Protein 4XWM (pdb70)

Solvent-accessible surface area: 21833 Å² total; per-residue (Å²): 96,29,139,44,101,20,3,86,14,0,70,52,0,39,61,42,1,69,71,99,134,16,29,3,48,10,150,40,8,0,0,19,5,0,21,34,28,0,0,0,56,45,2,2,22,0,32,0,0,5,1,32,2,0,0,2,2,0,11,0,1,0,2,14,0,39,5,56,20,75,9,75,14,0,73,106,0,0,70,12,0,68,147,40,0,9,6,32,97,104,27,2,32,36,55,1,0,66,88,14,62,21,86,81,0,16,42,15,12,13,34,40,88,59,6,53,93,14,51,5,105,36,80,138,82,33,38,29,1,100,6,37,0,8,93,28,3,94,95,36,45,70,51,7,37,3,24,0,0,0,38,0,1,0,0,41,8,26,13,14,19,38,22,112,140,40,91,65,27,24,24,0,13,2,43,73,0,20,35,60,1,4,17,6,24,0,0,0,12,14,6,60,6,86,49,96,64,12,16,230,38,0,1,25,26,0,13,53,10,38,107,118,48,38,28,34,0,34,0,28,2,16,0,8,0,0,0,2,0,0,2,0,0,26,15,0,23,73,0,1,130,90,99,72,52,112,4,69,68,29,10,47,40,0,10,62,0,0,0,4,0,0,2,0,0,0,0,27,12,0,14,62,32,47,77,17,88,85,38,3,100,8,70,58,0,8,0,33,0,0,0,35,34,4,6,1,0,0,1,50,84,57,84,79,14,56,6,19,0,0,2,17,0,0,0,0,21,0,0,0,1,0,0,38,0,0,20,84,26,109,60,0,114,1,148,0,99,78,0,14,86,7,0,67,66,0,15,141,39,0,5,17,0,0,31,2,0,2,0,35,68,0,0,0,0,0,0,0,3,1,4,37,55,6,24,19,101,93,73,90,112,66,37,72,33,0,95,29,0,0,25,27,57,49,2,27,44,101,33,91,16,18,0,43,83,2,0,20,0,0,14,0,0,3,4,0,0,5,7,7,81,44,37,88,33,114,49,0,58,83,4,2,24,50,2,5,142,18,0,23,82,19,14,84,60,72,79,106,49,101,85,4,92,1,2,34,99,3,64,23,81,34,64,0,51,55,28,119,49,76,68,75,23,3,80,84,0,70,9,60,32,117,38,78,19,49,49,10,7,2,0,0,1,0,0,0,1,0,0,11,5,0,46,4,4,78,90,37,142,74,82,71,14,109,100,19,14,74,66,1,56,51,12,0,83,49,0,0,42,15,0,62,61,39,6,75,51,129,67,0,1,12,38,71,50,79,29,104,52,0,79,55,0,84,44,80,5,78,6,20,112,77,27,85,8,113,6,33,72,32,20,83,0,87,61,71,5,32,0,15,49,2,5,37,65,0,116,133,14,121,29,11,87,108,0,92,52,10,46,78,117,70,70,18,6,92,22,52,9,8,33,0,14,4,5,0,1,0,0,1,0,0,0,2,13,0,28,16,20,136

Radius of gyration: 23.27 Å; Cα contacts (8 Å, |Δi|>4): 1502; chains: 1; bounding box: 56×58×68 Å

InterPro domains:
  IPR000556 Glycoside hydrolase, 48F [PF02011] (41-664)
  IPR000556 Glycoside hydrolase, 48F [PR00844] (64-89)
  IPR000556 Glycoside hydrolase, 48F [PR00844] (90-107)
  IPR000556 Glycoside hydrolase, 48F [PR00844] (205-229)
  IPR000556 Glycoside hydrolase, 48F [PR00844] (250-277)
  IPR000556 Glycoside hydrolase, 48F [PR00844] (316-335)
  IPR000556 Glycoside hydrolase, 48F [PR00844] (384-407)
  IPR000556 Glycoside hydrolase, 48F [PR00844] (430-456)
  IPR000556 Glycoside hydrolase, 48F [PR00844] (486-506)
  IPR000556 Glycoside hydrolase, 48F [PR00844] (597-625)
  IPR002105 Dockerin type I repeat [PF00404] (672-726)
  IPR002105 Dockerin type I repeat [PS00448] (674-693)
  IPR002105 Dockerin type I repeat [PS00448] (706-725)
  IPR008928 Six-hairpin glycosidase superfamily [SSF48208] (35-665)
  IPR012341 Six-hairpin glycosidase-like superfamily [G3DSA:1.50.10.10] (41-664)
  IPR016134 Dockerin domain [PS51766] (668-727)
  IPR023309 Endoglucanase F, domain 2 [G3DSA:2.170.160.10] (122-343)
  IPR027390 Endoglucanase F, domain 3 [G3DSA:4.10.870.10] (582-646)
  IPR036439 Dockerin domain superfamily [G3DSA:1.10.1330.10] (671-727)
  IPR036439 Dockerin domain superfamily [SSF63446] (670-726)

CATH classification: 1.50.10.10 (+2 more: 2.170.160.10, 4.10.870.10)

Organism: Clostridium cellulovorans (NCBI:txid1493)

Foldseek 3Di:
DFDDVLLVQLVVLVCLCPPVVLQQADPLRHGWQFSAFCDCAFPRTRRKHWLLLLLLQLQSLLLVCLSPVDNPSNVSSVVSQQVAFFDDCLQAPQLQLVQADQQQQDFDWFAAPDLLCDPTEGDRPAAFAGEQQQVLLCVQPVTSGFGAGFTIKNDQCLLQPVHDPGGHIFAKDWDAHFAAQGSFFTDIAGQFQQVPFWFPQGCVRSHYDDPDHATKGKGKHALLSLLSNLVSVVSSVVSCVVSVHDPLVSLQSSLSNLSSQQLQQFAFRCAAFLRRSHHHHYCSRGNLFRFRIKMKMGHDVDHHIHITHHQWHWLLSGFLLSLCSQQPDPSRPHRRPCSNVSSVSSSVLSLLQQLQQQALQQFGFTGWGSAVSRPNDDDDPPFAAESNTGDDRAITYPNPRNPFACLSRLNNLLNLLLNCLVPVPVSSQVSLLSNLVSQLVQWAADVVQLAIKGFGTKDWDFHGHHDPPDHDSRHGIDIDRPDIGCLQLSLLSNLSSLLSNLLSLVPDPDPVSVVSSVSSLVSSVSSLVSQVVPADDSSAGKDKDWALVLLQQFPFHDDDAPGWTAGSVGQIDHHNDTSCSRSVCCCVRPCNVQSVVCNVVPGTGIDIIGRSSSSSSNSSSSSSSSVSPD

Secondary structure (DSSP, 8-state):
---SHHHHHHHHHHHHHH-GGG--B-TTSPBPSBS-S---SSSSSTTEEEHHHHHHHHHHHHHHHHHHS--HHHHHHHHHHHHHTS--TTTS-HHHHTT--TTS---B----SSGGG-SEEPBTTS-----SSHHHHHHHHSS----S--SEEETT-SS-TT-TT--S-EEEE---S-TT--TTS---EESEE-SSSBBTTBTGGGTEE-S----EEEEE--HHHHHHHHHHHHHHHHHHHHHT---HHHHHHHHHHHHHGGGGGB-TT-BPTT-TTSBP-SGGGB--S-BS--EEEEESSS--EEEE--SEEEGGG--HHHHHHHHH-STT--SSTTHHHHHHHHHHHHHHHHHHTB-SSSPBP-EEESSBTTTTBPPPTT--EETTEEEESS-S-BTTBTT-BTHHHHHHHHHHHHHHHHH--GGGHHHHHHHHHHHHHT-EEETTTTEEEEEEEEEEEE-PPPPSSS----TTEEEEEEEEE--HHHHHHHHHHHHHHHHHHTT---HHHHHHHHHHHHHHHHHHHHHHHH-B-SSSB--EEEEGGGGGGG-B----TT--EE-TT--EESTT-BTTTT-GGGGGSTTHHHHHHHHHTT-PEEEE--BHHHHHHHHHHHHHHHHH--

B-factor: mean 14.51, std 9.59, range [4.38, 67.72]

Sequence (630 aa):
VPNNEYVQHFKDMYAKIHNANNGYFSDEGIPYHAVETLMVEAPDYGHETTSEAFSYYMWLEAMNAKLTGDFSGFKKKAWDVVTEEKYIIIPGETDQPSASMSSNNYDPNKPATYAAEHPDPSMYPSQLQFGAAVGKDPLYNELKSSTYGTSSQVYGMHWLLDVDNWYGFGGATSTTSSPVYINTFQQRGVQESCWETVPQPCKKDEMKYGGRNGFLDLFTTGDSQYATQFKYTTNAPDADARAVQATYYAQLAAKEEWGVDISSSSYVAKSTTKMGDFLRYSFFDKYFRKVGNSTQAGTGYDSAQYLLNWYYAWGGGIISSNWSWRIGSSHNHFGYQNPMAAWILSNTSDFKPKSPNAATDWNNSLKKRQIEFYQWLQSAEGGIAGGASNSNGGSYQQAWPAGTRTFYGMGYTPHPVYEDPGSNEEWFGMQAWSMQRVAEYYYYSSKDPAAKSLLDKKWAKWACANVQFDDAAKKFKIPAKKLVVWTGQQPDTWTGSYTGNSSNNLHVKVEAYGEDLGVAGSLSNALSYYAKALESSTTDAADKKVAYNTAKEETSRKKILDYLWASYQDDKGIAVTTETRNDFKRFNQSSVYIPSSGWTGKMPNGDVIQSSGATFLSIRSKYKQDPSWPNVEAALANGTGVDMTYHRFWGQSDIAIAFGTYGTTLFT

Structure (mmCIF, N/CA/C/O backbone):
data_4XWM
#
_entry.id   4XWM
#
_cell.length_a   109.140
_cell.length_b   109.140
_cell.length_c   182.145
_cell.angle_alpha   90.000
_cell.angle_beta   90.000
_cell.angle_gamma   90.000
#
_symmetry.space_group_name_H-M   'P 41 21 2'
#
loop_
_entity.id
_entity.type
_entity.pdbx_description
1 polymer 'Exoglucanase S'
2 branched beta-D-glucopyranose-(1-4)-alpha-D-glucopyranose
3 branched beta-D-glucopyranose-(1-4)-beta-D-glucopyranose
4 non-polymer 1,2-ETHANEDIOL
5 non-polymer 'CALCIUM ION'
6 water water
#
loop_
_atom_site.group_PDB
_atom_site.id
_atom_site.type_symbol
_atom_site.label_atom_id
_atom_site.label_alt_id
_atom_site.label_comp_id
_atom_site.label_asym_id
_atom_site.label_entity_id
_atom_site.label_seq_id
_atom_site.pdbx_PDB_ins_code
_atom_site.Cartn_x
_atom_site.Cartn_y
_atom_site.Cartn_z
_atom_site.occupancy
_atom_site.B_iso_or_equiv
_atom_site.auth_seq_id
_atom_site.auth_comp_id
_atom_site.auth_asym_id
_atom_site.auth_atom_id
_atom_site.pdbx_PDB_model_num
ATOM 1 N N . VAL A 1 43 ? 10.671 8.569 -50.205 1.00 65.94 -1 VAL A N 1
ATOM 2 C CA . VAL A 1 43 ? 10.565 9.769 -49.385 1.00 65.48 -1 VAL A CA 1
ATOM 3 C C . VAL A 1 43 ? 10.683 11.004 -50.280 1.00 64.40 -1 VAL A C 1
ATOM 4 O O . VAL A 1 43 ? 11.472 11.000 -51.226 1.00 63.81 -1 VAL A O 1
ATOM 8 N N . PRO A 1 44 ? 9.893 12.057 -49.992 1.00 62.02 0 PRO A N 1
ATOM 9 C CA . PRO A 1 44 ? 9.984 13.287 -50.791 1.00 57.47 0 PRO A CA 1
ATOM 10 C C . PRO A 1 44 ? 11.379 13.892 -50.765 1.00 53.84 0 PRO A C 1
ATOM 11 O O . PRO A 1 44 ? 12.030 13.893 -49.719 1.00 53.96 0 PRO A O 1
ATOM 15 N N . ASN A 1 45 ? 11.836 14.371 -51.912 1.00 51.83 1 ASN A N 1
ATOM 16 C CA . ASN A 1 45 ? 13.112 15.074 -52.027 1.00 52.80 1 ASN A CA 1
ATOM 17 C C . ASN A 1 45 ? 12.853 16.364 -52.792 1.00 44.65 1 ASN A C 1
ATOM 18 O O . ASN A 1 45 ? 12.934 16.399 -54.025 1.00 55.09 1 ASN A O 1
ATOM 23 N N . ASN A 1 46 ? 12.497 17.424 -52.082 1.00 29.20 2 ASN A N 1
ATOM 24 C CA . ASN A 1 46 ? 12.252 18.702 -52.717 1.00 17.85 2 ASN A CA 1
ATOM 25 C C . ASN A 1 46 ? 12.846 19.792 -51.843 1.00 17.96 2 ASN A C 1
ATOM 26 O O . ASN A 1 46 ? 13.413 19.492 -50.796 1.00 17.50 2 ASN A O 1
ATOM 31 N N . GLU A 1 47 ? 12.764 21.046 -52.277 1.00 17.44 3 GLU A N 1
ATOM 32 C CA . GLU A 1 47 ? 13.465 22.092 -51.539 1.00 15.56 3 GLU A CA 1
ATOM 33 C C . GLU A 1 47 ? 12.910 22.287 -50.132 1.00 12.24 3 GLU A C 1
ATOM 34 O O . GLU A 1 47 ? 13.653 22.683 -49.231 1.00 12.74 3 GLU A O 1
ATOM 40 N N . TYR A 1 48 ? 11.634 21.980 -49.916 1.00 11.73 4 TYR A N 1
ATOM 41 C CA . TYR A 1 48 ? 11.047 22.202 -48.599 1.00 11.36 4 TYR A CA 1
ATOM 42 C C . TYR A 1 48 ? 11.562 21.150 -47.622 1.00 11.68 4 TYR A C 1
ATOM 43 O O . TYR A 1 48 ? 11.858 21.455 -46.466 1.00 11.16 4 TYR A O 1
ATOM 52 N N . VAL A 1 49 ? 11.704 19.916 -48.095 1.00 11.60 5 VAL A N 1
ATOM 53 C CA . VAL A 1 49 ? 12.360 18.886 -47.295 1.00 10.89 5 VAL A CA 1
ATOM 54 C C . VAL A 1 49 ? 13.795 19.303 -46.969 1.00 13.74 5 VAL A C 1
ATOM 55 O O . VAL A 1 49 ? 14.259 19.143 -45.838 1.00 13.93 5 VAL A O 1
ATOM 59 N N . GLN A 1 50 ? 14.503 19.848 -47.954 1.00 12.47 6 GLN A N 1
ATOM 60 C CA . GLN A 1 50 ? 15.872 20.302 -47.707 1.00 11.26 6 GLN A CA 1
ATOM 61 C C . GLN A 1 50 ? 15.910 21.456 -46.702 1.00 13.79 6 GLN A C 1
ATOM 62 O O . GLN A 1 50 ? 16.810 21.517 -45.864 1.00 12.86 6 GLN A O 1
ATOM 68 N N . HIS A 1 51 ? 14.940 22.368 -46.779 1.00 12.77 7 HIS A N 1
ATOM 69 C CA . HIS A 1 51 ? 14.877 23.464 -45.805 1.00 11.21 7 HIS A CA 1
ATOM 70 C C . HIS A 1 51 ? 14.701 22.911 -44.401 1.00 11.54 7 HIS A C 1
ATOM 71 O O . HIS A 1 51 ? 15.310 23.413 -43.456 1.00 10.71 7 HIS A O 1
ATOM 78 N N . PHE A 1 52 ? 13.850 21.896 -44.248 1.00 8.79 8 PHE A N 1
ATOM 79 C CA . PHE A 1 52 ? 13.727 21.261 -42.944 1.00 8.85 8 PHE A CA 1
ATOM 80 C C . PHE A 1 52 ? 15.090 20.759 -42.458 1.00 9.97 8 PHE A C 1
ATOM 81 O O . PHE A 1 52 ? 15.487 21.001 -41.317 1.00 10.23 8 PHE A O 1
ATOM 89 N N . LYS A 1 53 ? 15.790 20.031 -43.317 1.00 10.27 9 LYS A N 1
ATOM 90 C CA . LYS A 1 53 ? 17.033 19.396 -42.889 1.00 10.52 9 LYS A CA 1
ATOM 91 C C . LYS A 1 53 ? 18.072 20.451 -42.506 1.00 10.16 9 LYS A C 1
ATOM 92 O O . LYS A 1 53 ? 18.830 20.276 -41.550 1.00 11.11 9 LYS A O 1
ATOM 98 N N . ASP A 1 54 ? 18.089 21.553 -43.248 1.00 11.41 10 ASP A N 1
ATOM 99 C CA . ASP A 1 54 ? 19.031 22.633 -42.960 1.00 10.82 10 ASP A CA 1
ATOM 100 C C . ASP A 1 54 ? 18.702 23.290 -41.618 1.00 10.30 10 ASP A C 1
ATOM 101 O O . ASP A 1 54 ? 19.611 23.563 -40.831 1.00 13.20 10 ASP A O 1
ATOM 106 N N . MET A 1 55 ? 17.415 23.531 -41.351 1.00 10.06 11 MET A N 1
ATOM 107 C CA . MET A 1 55 ? 16.996 24.055 -40.046 1.00 8.25 11 MET A CA 1
ATOM 108 C C . MET A 1 55 ? 17.322 23.077 -38.925 1.00 9.71 11 MET A C 1
ATOM 109 O O . MET A 1 55 ? 17.779 23.481 -37.858 1.00 9.82 11 MET A O 1
ATOM 114 N N . TYR A 1 56 ? 17.030 21.798 -39.155 1.00 9.12 12 TYR A N 1
ATOM 115 C CA . TYR A 1 56 ? 17.305 20.751 -38.172 1.00 8.53 12 TYR A CA 1
ATOM 116 C C . TYR A 1 56 ? 18.788 20.762 -37.800 1.00 9.32 12 TYR A C 1
ATOM 117 O O . TYR A 1 56 ? 19.156 20.708 -36.613 1.00 10.08 12 TYR A O 1
ATOM 126 N N . ALA A 1 57 ? 19.641 20.848 -38.815 1.00 10.59 13 ALA A N 1
ATOM 127 C CA . ALA A 1 57 ? 21.080 20.907 -38.571 1.00 11.98 13 ALA A CA 1
ATOM 128 C C . ALA A 1 57 ? 21.455 22.137 -37.746 1.00 13.59 13 ALA A C 1
ATOM 129 O O . ALA A 1 57 ? 22.317 22.049 -36.866 1.00 13.29 13 ALA A O 1
ATOM 131 N N . LYS A 1 58 ? 20.833 23.285 -38.023 1.00 10.26 14 LYS A N 1
ATOM 132 C CA . LYS A 1 58 ? 21.124 24.481 -37.229 1.00 10.17 14 LYS A CA 1
ATOM 133 C C . LYS A 1 58 ? 20.723 24.286 -35.778 1.00 11.33 14 LYS A C 1
ATOM 134 O O . LYS A 1 58 ? 21.467 24.637 -34.851 1.00 11.61 14 LYS A O 1
ATOM 140 N N . ILE A 1 59 ? 19.544 23.715 -35.574 1.00 8.67 15 ILE A N 1
ATOM 141 C CA . ILE A 1 59 ? 19.031 23.561 -34.219 1.00 7.54 15 ILE A CA 1
ATOM 142 C C . ILE A 1 59 ? 19.929 22.623 -33.412 1.00 10.48 15 ILE A C 1
ATOM 143 O O . ILE A 1 59 ? 20.137 22.824 -32.213 1.00 10.30 15 ILE A O 1
ATOM 148 N N . HIS A 1 60 ? 20.501 21.623 -34.079 1.00 10.24 16 HIS A N 1
ATOM 149 C CA . HIS A 1 60 ? 21.324 20.649 -33.366 1.00 9.83 16 HIS A CA 1
ATOM 150 C C . HIS A 1 60 ? 22.810 20.988 -33.357 1.00 12.26 16 HIS A C 1
ATOM 151 O O . HIS A 1 60 ? 23.593 20.309 -32.692 1.00 16.13 16 HIS A O 1
ATOM 158 N N . ASN A 1 61 ? 23.212 22.036 -34.068 1.00 10.00 17 ASN A N 1
ATOM 159 C CA . ASN A 1 61 ? 24.628 22.397 -34.061 1.00 11.35 17 ASN A CA 1
ATOM 160 C C . ASN A 1 61 ? 25.013 22.980 -32.711 1.00 10.73 17 ASN A C 1
ATOM 161 O O . ASN A 1 61 ? 24.407 23.940 -32.249 1.00 11.17 17 ASN A O 1
ATOM 166 N N . ALA A 1 62 ? 26.027 22.396 -32.080 1.00 15.64 18 ALA A N 1
ATOM 167 C CA . ALA A 1 62 ? 26.444 22.813 -30.741 1.00 15.67 18 ALA A CA 1
ATOM 168 C C . ALA A 1 62 ? 26.761 24.309 -30.644 1.00 14.45 18 ALA A C 1
ATOM 169 O O . ALA A 1 62 ? 26.522 24.936 -29.610 1.00 18.20 18 ALA A O 1
ATOM 171 N N . ASN A 1 63 ? 27.272 24.894 -31.724 1.00 15.17 19 ASN A N 1
ATOM 172 C CA . ASN A 1 63 ? 27.613 26.321 -31.719 1.00 15.68 19 ASN A CA 1
ATOM 173 C C . ASN A 1 63 ? 26.414 27.212 -31.460 1.00 15.81 19 ASN A C 1
ATOM 174 O O . ASN A 1 63 ? 26.557 28.331 -30.978 1.00 16.38 19 ASN A O 1
ATOM 179 N N . ASN A 1 64 ? 25.232 26.742 -31.835 1.00 11.67 20 ASN A N 1
ATOM 180 C CA . ASN A 1 64 ? 24.081 27.624 -31.811 1.00 11.44 20 ASN A CA 1
ATOM 181 C C . ASN A 1 64 ? 23.391 27.697 -30.458 1.00 14.60 20 ASN A C 1
ATOM 182 O O . ASN A 1 64 ? 22.584 28.590 -30.242 1.00 15.22 20 ASN A O 1
ATOM 187 N N . GLY A 1 65 ? 23.683 26.754 -29.564 1.00 9.78 21 GLY A N 1
ATOM 188 C CA . GLY A 1 65 ? 23.295 26.890 -28.167 1.00 13.07 21 GLY A CA 1
ATOM 189 C C . GLY A 1 65 ? 21.835 26.652 -27.822 1.00 12.23 21 GLY A C 1
ATOM 190 O O . GLY A 1 65 ? 21.321 27.212 -26.849 1.00 10.72 21 GLY A O 1
ATOM 191 N N . TYR A 1 66 ? 21.160 25.809 -28.596 1.00 6.90 22 TYR A N 1
ATOM 192 C CA . TYR A 1 66 ? 19.764 25.513 -28.298 1.00 6.39 22 TYR A CA 1
ATOM 193 C C . TYR A 1 66 ? 19.579 24.575 -27.106 1.00 6.23 22 TYR A C 1
ATOM 194 O O . TYR A 1 66 ? 18.500 24.567 -26.515 1.00 7.13 22 TYR A O 1
ATOM 203 N N . PHE A 1 67 ? 20.602 23.779 -26.772 1.00 9.07 23 PHE A N 1
ATOM 204 C CA . PHE A 1 67 ? 20.435 22.711 -25.769 1.00 8.85 23 PHE A CA 1
ATOM 205 C C . PHE A 1 67 ? 21.416 22.846 -24.615 1.00 7.83 23 PHE A C 1
ATOM 206 O O . PHE A 1 67 ? 22.564 23.269 -24.798 1.00 8.42 23 PHE A O 1
ATOM 214 N N . SER A 1 68 ? 20.972 22.422 -23.438 1.00 6.86 24 SER A N 1
ATOM 215 C CA . SER A 1 68 ? 21.820 22.398 -22.257 1.00 7.22 24 SER A CA 1
ATOM 216 C C . SER A 1 68 ? 22.719 21.166 -22.240 1.00 9.51 24 SER A C 1
ATOM 217 O O . SER A 1 68 ? 22.635 20.304 -23.114 1.00 8.75 24 SER A O 1
ATOM 220 N N . ASP A 1 69 ? 23.570 21.080 -21.225 1.00 8.22 25 ASP A N 1
ATOM 221 C CA . ASP A 1 69 ? 24.451 19.924 -21.057 1.00 8.87 25 ASP A CA 1
ATOM 222 C C . ASP A 1 69 ? 23.656 18.624 -20.961 1.00 9.45 25 ASP A C 1
ATOM 223 O O . ASP A 1 69 ? 24.126 17.556 -21.381 1.00 11.18 25 ASP A O 1
ATOM 228 N N . GLU A 1 70 ? 22.452 18.726 -20.393 1.00 8.66 26 GLU A N 1
ATOM 229 C CA . GLU A 1 70 ? 21.574 17.575 -20.218 1.00 9.60 26 GLU A CA 1
ATOM 230 C C . GLU A 1 70 ? 20.873 17.172 -21.512 1.00 10.92 26 GLU A C 1
ATOM 231 O O . GLU A 1 70 ? 20.191 16.145 -21.557 1.00 11.34 26 GLU A O 1
ATOM 237 N N . GLY A 1 71 ? 21.006 17.994 -22.547 1.00 8.40 27 GLY A N 1
ATOM 238 C CA . GLY A 1 71 ? 20.294 17.734 -23.785 1.00 8.21 27 GLY A CA 1
ATOM 239 C C . GLY A 1 71 ? 18.887 18.296 -23.751 1.00 7.43 27 GLY A C 1
ATOM 240 O O . GLY A 1 71 ? 18.013 17.900 -24.534 1.00 7.57 27 GLY A O 1
ATOM 241 N N . ILE A 1 72 ? 18.668 19.233 -22.838 1.00 7.06 28 ILE A N 1
ATOM 242 C CA . ILE A 1 72 ? 17.362 19.877 -22.679 1.00 6.66 28 ILE A CA 1
ATOM 243 C C . ILE A 1 72 ? 17.266 21.119 -23.542 1.00 6.73 28 ILE A C 1
ATOM 244 O O . ILE A 1 72 ? 18.148 21.979 -23.490 1.00 7.78 28 ILE A O 1
ATOM 249 N N . PRO A 1 73 ? 16.190 21.247 -24.330 1.00 6.49 29 PRO A N 1
ATOM 250 C CA . PRO A 1 73 ? 16.126 22.476 -25.130 1.00 6.98 29 PRO A CA 1
ATOM 251 C C . PRO A 1 73 ? 15.752 23.666 -24.250 1.00 6.88 29 PRO A C 1
ATOM 252 O O . PRO A 1 73 ? 14.829 23.554 -23.439 1.00 8.53 29 PRO A O 1
ATOM 256 N N . TYR A 1 74 ? 16.441 24.791 -24.409 1.00 7.00 30 TYR A N 1
ATOM 257 C CA . TYR A 1 74 ? 16.101 26.000 -23.662 1.00 7.26 30 TYR A CA 1
ATOM 258 C C . TYR A 1 74 ? 14.870 26.638 -24.280 1.00 8.37 30 TYR A C 1
ATOM 259 O O . TYR A 1 74 ? 14.573 26.388 -25.444 1.00 8.26 30 TYR A O 1
ATOM 268 N N . HIS A 1 75 ? 14.187 27.510 -23.542 1.00 6.57 31 HIS A N 1
ATOM 269 C CA . HIS A 1 75 ? 13.100 28.276 -24.154 1.00 7.01 31 HIS A CA 1
ATOM 270 C C . HIS A 1 75 ? 13.599 29.052 -25.385 1.00 8.69 31 HIS A C 1
ATOM 271 O O . HIS A 1 75 ? 12.938 29.080 -26.430 1.00 8.49 31 HIS A O 1
ATOM 278 N N . ALA A 1 76 ? 14.764 29.682 -25.253 1.00 8.35 32 ALA A N 1
ATOM 279 C CA . ALA A 1 76 ? 15.387 30.403 -26.364 1.00 7.23 32 ALA A CA 1
ATOM 280 C C . ALA A 1 76 ? 16.900 30.335 -26.238 1.00 8.72 32 ALA A C 1
ATOM 281 O O . ALA A 1 76 ? 17.429 30.119 -25.148 1.00 8.00 32 ALA A O 1
ATOM 283 N N . VAL A 1 77 ? 17.604 30.541 -27.344 1.00 7.30 33 VAL A N 1
ATOM 284 C CA . VAL A 1 77 ? 19.067 30.609 -27.279 1.00 6.92 33 VAL A CA 1
ATOM 285 C C . VAL A 1 77 ? 19.511 31.763 -26.393 1.00 10.07 33 VAL A C 1
ATOM 286 O O . VAL A 1 77 ? 20.456 31.635 -25.593 1.00 9.06 33 VAL A O 1
ATOM 290 N N . GLU A 1 78 ? 18.807 32.884 -26.533 1.00 8.36 34 GLU A N 1
ATOM 291 C CA . GLU A 1 78 ? 19.109 34.113 -25.802 1.00 9.10 34 GLU A CA 1
ATOM 292 C C . GLU A 1 78 ? 18.583 34.061 -24.380 1.00 9.67 34 GLU A C 1
ATOM 293 O O . GLU A 1 78 ? 17.475 33.584 -24.136 1.00 10.76 34 GLU A O 1
ATOM 299 N N . THR A 1 79 ? 19.372 34.568 -23.437 1.00 8.98 35 THR A N 1
ATOM 300 C CA . THR A 1 79 ? 18.977 34.492 -22.038 1.00 8.56 35 THR A CA 1
ATOM 301 C C . THR A 1 79 ? 18.073 35.643 -21.596 1.00 10.03 35 THR A C 1
ATOM 302 O O . THR A 1 79 ? 17.181 35.444 -20.764 1.00 11.21 35 THR A O 1
ATOM 306 N N . LEU A 1 80 ? 18.296 36.846 -22.122 1.00 8.90 36 LEU A N 1
ATOM 307 C CA . LEU A 1 80 ? 17.502 37.981 -21.645 1.00 10.70 36 LEU A CA 1
ATOM 308 C C . LEU A 1 80 ? 16.181 37.962 -22.389 1.00 12.96 36 LEU A C 1
ATOM 309 O O . LEU A 1 80 ? 16.077 38.441 -23.509 1.00 13.87 36 LEU A O 1
ATOM 314 N N . MET A 1 81 ? 15.164 37.437 -21.719 1.00 11.51 37 MET A N 1
ATOM 315 C CA . MET A 1 81 ? 13.927 37.062 -22.366 1.00 13.28 37 MET A CA 1
ATOM 316 C C . MET A 1 81 ? 12.848 36.896 -21.305 1.00 11.38 37 MET A C 1
ATOM 317 O O . MET A 1 81 ? 13.015 36.099 -20.382 1.00 11.32 37 MET A O 1
ATOM 322 N N . VAL A 1 82 ? 11.758 37.654 -21.428 1.00 11.41 38 VAL A N 1
ATOM 323 C CA . VAL A 1 82 ? 10.642 37.567 -20.487 1.00 11.20 38 VAL A CA 1
ATOM 324 C C . VAL A 1 82 ? 9.330 37.551 -21.261 1.00 13.73 38 VAL A C 1
ATOM 325 O O . VAL A 1 82 ? 9.061 38.495 -21.999 1.00 14.62 38 VAL A O 1
ATOM 329 N N . GLU A 1 83 ? 8.500 36.518 -21.105 1.00 10.62 39 GLU A N 1
ATOM 330 C CA . GLU A 1 83 ? 7.202 36.548 -21.809 1.00 12.32 39 GLU A CA 1
ATOM 331 C C . GLU A 1 83 ? 6.137 35.571 -21.299 1.00 20.07 39 GLU A C 1
ATOM 332 O O . GLU A 1 83 ? 4.940 35.880 -21.329 1.00 24.89 39 GLU A O 1
ATOM 338 N N . ALA A 1 84 ? 6.568 34.383 -20.896 1.00 14.59 40 ALA A N 1
ATOM 339 C CA . ALA A 1 84 ? 5.747 33.445 -20.145 1.00 11.60 40 ALA A CA 1
ATOM 340 C C . ALA A 1 84 ? 6.738 32.783 -19.171 1.00 9.23 40 ALA A C 1
ATOM 341 O O . ALA A 1 84 ? 6.578 32.930 -17.960 1.00 14.15 40 ALA A O 1
ATOM 343 N N . PRO A 1 85 ? 7.786 32.097 -19.687 1.00 8.62 41 PRO A N 1
ATOM 344 C CA . PRO A 1 85 ? 8.967 31.929 -18.835 1.00 7.84 41 PRO A CA 1
ATOM 345 C C . PRO A 1 85 ? 9.577 33.306 -18.628 1.00 12.60 41 PRO A C 1
ATOM 346 O O . PRO A 1 85 ? 9.364 34.174 -19.473 1.00 15.87 41 PRO A O 1
ATOM 350 N N . ASP A 1 86 ? 10.312 33.525 -17.551 1.00 8.68 42 ASP A N 1
ATOM 351 C CA . ASP A 1 86 ? 10.841 34.870 -17.323 1.00 8.82 42 ASP A CA 1
ATOM 352 C C . ASP A 1 86 ? 12.367 34.931 -17.428 1.00 9.75 42 ASP A C 1
ATOM 353 O O . ASP A 1 86 ? 12.977 35.925 -17.034 1.00 10.73 42 ASP A O 1
ATOM 358 N N . TYR A 1 87 ? 12.959 33.855 -17.954 1.00 7.99 43 TYR A N 1
ATOM 359 C CA . TYR A 1 87 ? 14.387 33.799 -18.264 1.00 7.80 43 TYR A CA 1
ATOM 360 C C . TYR A 1 87 ? 14.567 32.852 -19.451 1.00 7.63 43 TYR A C 1
ATOM 361 O O . TYR A 1 87 ? 13.915 31.814 -19.517 1.00 8.15 43 TYR A O 1
ATOM 370 N N . GLY A 1 88 ? 15.441 33.209 -20.386 1.00 7.88 44 GLY A N 1
ATOM 371 C CA . GLY A 1 88 ? 15.539 32.480 -21.644 1.00 7.91 44 GLY A CA 1
ATOM 372 C C . GLY A 1 88 ? 16.038 31.059 -21.507 1.00 8.35 44 GLY A C 1
ATOM 373 O O . GLY A 1 88 ? 15.731 30.210 -22.347 1.00 7.22 44 GLY A O 1
ATOM 374 N N . HIS A 1 89 ? 16.836 30.796 -20.472 1.00 6.90 45 HIS A N 1
ATOM 375 C CA . HIS A 1 89 ? 17.316 29.440 -20.237 1.00 6.60 45 HIS A CA 1
ATOM 376 C C . HIS A 1 89 ? 16.565 28.695 -19.147 1.00 8.14 45 HIS A C 1
ATOM 377 O O . HIS A 1 89 ? 17.023 27.656 -18.656 1.00 8.19 45 HIS A O 1
ATOM 384 N N . GLU A 1 90 ? 15.387 29.196 -18.792 1.00 7.66 46 GLU A N 1
ATOM 385 C CA . GLU A 1 90 ? 14.368 28.273 -18.312 1.00 7.17 46 GLU A CA 1
ATOM 386 C C . GLU A 1 90 ? 13.952 27.458 -19.522 1.00 7.33 46 GLU A C 1
ATOM 387 O O . GLU A 1 90 ? 14.344 27.771 -20.645 1.00 7.91 46 GLU A O 1
ATOM 393 N N . THR A 1 91 ? 13.172 26.415 -19.307 1.00 6.37 47 THR A N 1
ATOM 394 C CA . THR A 1 91 ? 12.452 25.845 -20.433 1.00 6.08 47 THR A CA 1
ATOM 395 C C . THR A 1 91 ? 11.080 25.403 -19.965 1.00 6.49 47 THR A C 1
ATOM 396 O O . THR A 1 91 ? 10.728 25.542 -18.786 1.00 7.18 47 THR A O 1
ATOM 400 N N . THR A 1 92 ? 10.303 24.889 -20.906 1.00 7.11 48 THR A N 1
ATOM 401 C CA . THR A 1 92 ? 8.903 24.597 -20.654 1.00 6.16 48 THR A CA 1
ATOM 402 C C . THR A 1 92 ? 8.568 23.206 -21.126 1.00 5.88 48 THR A C 1
ATOM 403 O O . THR A 1 92 ? 9.270 22.650 -21.966 1.00 7.08 48 THR A O 1
ATOM 407 N N . SER A 1 93 ? 7.472 22.650 -20.615 1.00 5.97 49 SER A N 1
ATOM 408 C CA . SER A 1 93 ? 6.984 21.383 -21.162 1.00 5.89 49 SER A CA 1
ATOM 409 C C . SER A 1 93 ? 6.600 21.582 -22.633 1.00 6.22 49 SER A C 1
ATOM 410 O O . SER A 1 93 ? 6.689 20.658 -23.445 1.00 7.22 49 SER A O 1
ATOM 413 N N . GLU A 1 94 ? 6.203 22.805 -22.966 1.00 6.36 50 GLU A N 1
ATOM 414 C CA . GLU A 1 94 ? 5.973 23.197 -24.354 1.00 7.17 50 GLU A CA 1
ATOM 415 C C . GLU A 1 94 ? 7.202 22.930 -25.224 1.00 5.44 50 GLU A C 1
ATOM 416 O O . GLU A 1 94 ? 7.092 22.311 -26.299 1.00 6.34 50 GLU A O 1
ATOM 422 N N . ALA A 1 95 ? 8.369 23.379 -24.765 1.00 6.16 51 ALA A N 1
ATOM 423 C CA . ALA A 1 95 ? 9.588 23.140 -25.527 1.00 6.31 51 ALA A CA 1
ATOM 424 C C . ALA A 1 95 ? 9.896 21.649 -25.677 1.00 6.44 51 ALA A C 1
ATOM 425 O O . ALA A 1 95 ? 10.307 21.206 -26.756 1.00 6.29 51 ALA A O 1
ATOM 427 N N . PHE A 1 96 ? 9.701 20.868 -24.619 1.00 5.93 52 PHE A N 1
ATOM 428 C CA . PHE A 1 96 ? 9.906 19.425 -24.751 1.00 5.77 52 PHE A CA 1
ATOM 429 C C . PHE A 1 96 ? 8.970 18.819 -25.801 1.00 7.40 52 PHE A C 1
ATOM 430 O O . PHE A 1 96 ? 9.389 17.969 -26.588 1.00 6.16 52 PHE A O 1
ATOM 438 N N . SER A 1 97 ? 7.709 19.247 -25.819 1.00 5.14 53 SER A N 1
ATOM 439 C CA . SER A 1 97 ? 6.762 18.697 -26.790 1.00 6.30 53 SER A CA 1
ATOM 440 C C . SER A 1 97 ? 7.150 19.106 -28.220 1.00 8.19 53 SER A C 1
ATOM 441 O O . SER A 1 97 ? 6.984 18.328 -29.159 1.00 6.45 53 SER A O 1
ATOM 444 N N . TYR A 1 98 ? 7.684 20.316 -28.391 1.00 5.85 54 TYR A N 1
ATOM 445 C CA . TYR A 1 98 ? 8.143 20.737 -29.715 1.00 6.72 54 TYR A CA 1
ATOM 446 C C . TYR A 1 98 ? 9.392 19.960 -30.119 1.00 7.05 54 TYR A C 1
ATOM 447 O O . TYR A 1 98 ? 9.605 19.684 -31.300 1.00 6.19 54 TYR A O 1
ATOM 456 N N . TYR A 1 99 ? 10.226 19.628 -29.137 1.00 6.35 55 TYR A N 1
ATOM 457 C CA . TYR A 1 99 ? 11.418 18.820 -29.406 1.00 5.45 55 TYR A CA 1
ATOM 458 C C . TYR A 1 99 ? 10.984 17.452 -29.956 1.00 6.78 55 TYR A C 1
ATOM 459 O O . TYR A 1 99 ? 11.489 16.995 -30.988 1.00 6.90 55 TYR A O 1
ATOM 468 N N . MET A 1 100 ? 10.020 16.822 -29.294 1.00 5.48 56 MET A N 1
ATOM 469 C CA . MET A 1 100 ? 9.446 15.574 -29.803 1.00 5.99 56 MET A CA 1
ATOM 470 C C . MET A 1 100 ? 8.948 15.718 -31.237 1.00 7.76 56 MET A C 1
ATOM 471 O O . MET A 1 100 ? 9.151 14.840 -32.077 1.00 8.38 56 MET A O 1
ATOM 476 N N . TRP A 1 101 ? 8.259 16.826 -31.501 1.00 5.75 57 TRP A N 1
ATOM 477 C CA . TRP A 1 101 ? 7.645 17.046 -32.805 1.00 6.69 57 TRP A CA 1
ATOM 478 C C . TRP A 1 101 ? 8.712 17.237 -33.883 1.00 7.03 57 TRP A C 1
ATOM 479 O O . TRP A 1 101 ? 8.617 16.669 -34.980 1.00 7.21 57 TRP A O 1
ATOM 490 N N . LEU A 1 102 ? 9.732 18.026 -33.555 1.00 5.81 58 LEU A N 1
ATOM 491 C CA . LEU A 1 102 ? 10.848 18.264 -34.464 1.00 6.69 58 LEU A CA 1
ATOM 492 C C . LEU A 1 102 ? 11.508 16.941 -34.827 1.00 7.02 58 LEU A C 1
ATOM 493 O O . LEU A 1 102 ? 11.814 16.668 -35.998 1.00 7.78 58 LEU A O 1
ATOM 498 N N . GLU A 1 103 ? 11.763 16.128 -33.805 1.00 6.85 59 GLU A N 1
ATOM 499 C CA . GLU A 1 103 ? 12.419 14.842 -34.031 1.00 7.86 59 GLU A CA 1
ATOM 500 C C . GLU A 1 103 ? 11.535 13.839 -34.766 1.00 8.08 59 GLU A C 1
ATOM 501 O O . GLU A 1 103 ? 12.050 12.972 -35.504 1.00 9.11 59 GLU A O 1
ATOM 50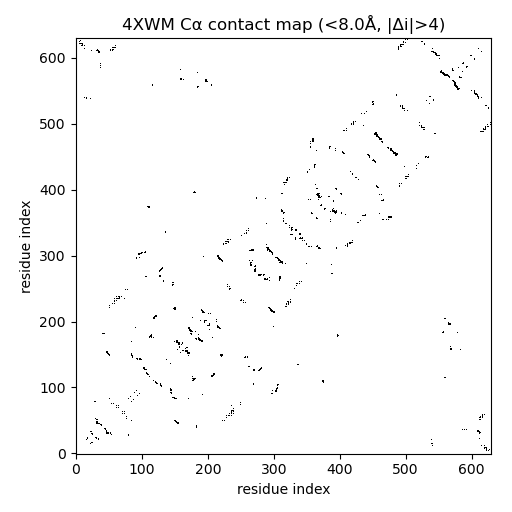7 N N . ALA A 1 104 ? 10.221 13.927 -34.553 1.00 6.27 60 ALA A N 1
ATOM 508 C CA . ALA A 1 104 ? 9.288 13.076 -35.293 1.00 7.51 60 ALA A CA 1
ATOM 509 C C . ALA A 1 104 ? 9.340 13.399 -36.774 1.00 9.29 60 ALA A C 1
ATOM 510 O O . ALA A 1 104 ? 9.331 12.499 -37.609 1.00 8.65 60 ALA A O 1
ATOM 512 N N . MET A 1 105 ? 9.375 14.687 -37.103 1.00 8.36 61 MET A N 1
ATOM 513 C CA . MET A 1 105 ? 9.499 15.086 -38.499 1.00 8.68 61 MET A CA 1
ATOM 514 C C . MET A 1 105 ? 10.844 14.621 -39.076 1.00 8.41 61 MET A C 1
ATOM 515 O O . MET A 1 105 ? 10.916 14.151 -40.216 1.00 9.85 61 MET A O 1
ATOM 520 N N . ASN A 1 106 ? 11.922 14.748 -38.306 1.00 7.64 62 ASN A N 1
ATOM 521 C CA . ASN A 1 106 ? 13.192 14.268 -38.813 1.00 8.50 62 ASN A CA 1
ATOM 522 C C . ASN A 1 106 ? 13.153 12.763 -39.086 1.00 9.73 62 ASN A C 1
ATOM 523 O O . ASN A 1 106 ? 13.698 12.290 -40.084 1.00 10.76 62 ASN A O 1
ATOM 528 N N . ALA A 1 107 ? 12.522 12.005 -38.194 1.00 9.74 63 ALA A N 1
ATOM 529 C CA . ALA A 1 107 ? 12.410 10.558 -38.415 1.00 10.62 63 ALA A CA 1
ATOM 530 C C . ALA A 1 107 ? 11.596 10.248 -39.675 1.00 12.32 63 ALA A C 1
ATOM 531 O O . ALA A 1 107 ? 11.946 9.353 -40.443 1.00 12.68 63 ALA A O 1
ATOM 533 N N . LYS A 1 108 ? 10.497 10.973 -39.868 1.00 10.32 64 LYS A N 1
ATOM 534 C CA . LYS A 1 108 ? 9.679 10.832 -41.071 1.00 12.18 64 LYS A CA 1
ATOM 535 C C . LYS A 1 108 ? 10.509 10.988 -42.346 1.00 13.97 64 LYS A C 1
ATOM 536 O O . LYS A 1 108 ? 10.382 10.195 -43.282 1.00 14.13 64 LYS A O 1
ATOM 542 N N . LEU A 1 109 ? 11.359 12.011 -42.370 1.00 10.62 65 LEU A N 1
ATOM 543 C CA . LEU A 1 109 ? 12.124 12.357 -43.567 1.00 11.58 65 LEU A CA 1
ATOM 544 C C . LEU A 1 109 ? 13.406 11.542 -43.747 1.00 16.17 65 LEU A C 1
ATOM 545 O O . LEU A 1 109 ? 13.918 11.437 -44.867 1.00 16.89 65 LEU A O 1
ATOM 550 N N . THR A 1 110 ? 13.950 10.997 -42.659 1.00 13.20 66 THR A N 1
ATOM 551 C CA . THR A 1 110 ? 15.261 10.341 -42.741 1.00 13.85 66 THR A CA 1
ATOM 552 C C . THR A 1 110 ? 15.279 8.866 -42.358 1.00 16.04 66 THR A C 1
ATOM 553 O O . THR A 1 110 ? 16.205 8.139 -42.729 1.00 17.49 66 THR A O 1
ATOM 557 N N . GLY A 1 111 ? 14.288 8.436 -41.590 1.00 13.42 67 GLY A N 1
ATOM 558 C CA . GLY A 1 111 ? 14.262 7.073 -41.091 1.00 13.71 67 GLY A CA 1
ATOM 559 C C . GLY A 1 111 ? 15.092 6.872 -39.836 1.00 16.02 67 GLY A C 1
ATOM 560 O O . GLY A 1 111 ? 15.222 5.742 -39.348 1.00 17.22 67 GLY A O 1
ATOM 561 N N . ASP A 1 112 ? 15.676 7.959 -39.332 1.00 15.03 68 ASP A N 1
ATOM 562 C CA . ASP A 1 112 ? 16.508 7.906 -38.125 1.00 14.71 68 ASP A CA 1
ATOM 563 C C . ASP A 1 112 ? 15.661 8.308 -36.924 1.00 13.17 68 ASP A C 1
ATOM 564 O O . ASP A 1 112 ? 15.214 9.460 -36.829 1.00 13.20 68 ASP A O 1
ATOM 569 N N . PHE A 1 113 ? 15.418 7.358 -36.020 1.00 13.52 69 PHE A N 1
ATOM 570 C CA . PHE A 1 113 ? 14.543 7.622 -34.872 1.00 12.31 69 PHE A CA 1
ATOM 571 C C . PHE A 1 113 ? 15.320 7.878 -33.588 1.00 11.93 69 PHE A C 1
ATOM 572 O O . PHE A 1 113 ? 14.721 8.071 -32.527 1.00 11.15 69 PHE A O 1
ATOM 580 N N . SER A 1 114 ? 16.645 7.896 -33.680 1.00 13.01 70 SER A N 1
ATOM 581 C CA . SER A 1 114 ? 17.457 8.066 -32.478 1.00 13.24 70 SER A CA 1
ATOM 582 C C . SER A 1 114 ? 17.158 9.395 -31.784 1.00 12.08 70 SER A C 1
ATOM 583 O O . SER A 1 114 ? 17.097 9.455 -30.549 1.00 11.50 70 SER A O 1
ATOM 586 N N . GLY A 1 115 ? 16.962 10.459 -32.563 1.00 11.29 71 GLY A N 1
ATOM 587 C CA . GLY A 1 115 ? 16.687 11.771 -31.990 1.00 12.28 71 GLY A CA 1
ATOM 588 C C . GLY A 1 115 ? 15.347 11.835 -31.272 1.00 10.36 71 GLY A C 1
ATOM 589 O O . GLY A 1 115 ? 15.184 12.507 -30.255 1.00 9.39 71 GLY A O 1
ATOM 590 N N . PHE A 1 116 ? 14.365 11.138 -31.827 1.00 7.57 72 PHE A N 1
ATOM 591 C CA . PHE A 1 116 ? 13.044 11.102 -31.225 1.00 8.64 72 PHE A CA 1
ATOM 592 C C . PHE A 1 116 ? 13.077 10.368 -29.885 1.00 9.37 72 PHE A C 1
ATOM 593 O O . PHE A 1 116 ? 12.491 10.819 -28.897 1.00 8.04 72 PHE A O 1
ATOM 601 N N . LYS A 1 117 ? 13.748 9.225 -29.858 1.00 10.27 73 LYS A N 1
ATOM 602 C CA . LYS A 1 117 ? 13.889 8.487 -28.611 1.00 8.80 73 LYS A CA 1
ATOM 603 C C . LYS A 1 117 ? 14.589 9.353 -27.560 1.00 9.83 73 LYS A C 1
ATOM 604 O O . LYS A 1 117 ? 14.184 9.385 -26.395 1.00 10.25 73 LYS A O 1
ATOM 610 N N . LYS A 1 118 ? 15.633 10.064 -27.979 1.00 9.45 74 LYS A N 1
ATOM 611 C CA A LYS A 1 118 ? 16.370 10.923 -27.062 0.48 9.15 74 LYS A CA 1
ATOM 612 C CA B LYS A 1 118 ? 16.371 10.943 -27.078 0.52 9.28 74 LYS A CA 1
ATOM 613 C C . LYS A 1 118 ? 15.457 12.008 -26.474 1.00 8.97 74 LYS A C 1
ATOM 614 O O . LYS A 1 118 ? 15.529 12.299 -25.274 1.00 8.53 74 LYS A O 1
ATOM 625 N N . ALA A 1 119 ? 14.601 12.598 -27.303 1.00 8.12 75 ALA A N 1
ATOM 626 C CA . ALA A 1 119 ? 13.692 13.644 -26.835 1.00 6.94 75 ALA A CA 1
ATOM 627 C C . ALA A 1 119 ? 12.774 13.107 -25.737 1.00 8.81 75 ALA A C 1
ATOM 628 O O . ALA A 1 119 ? 12.566 13.759 -24.718 1.00 7.88 75 ALA A O 1
ATOM 630 N N . TRP A 1 120 ? 12.213 11.920 -25.939 1.00 7.52 76 TRP A N 1
ATOM 631 C CA . TRP A 1 120 ? 11.397 11.313 -24.890 1.00 7.81 76 TRP A CA 1
ATOM 632 C C . TRP A 1 120 ? 12.226 10.953 -23.655 1.00 8.80 76 TRP A C 1
ATOM 633 O O . TRP A 1 120 ? 11.757 11.084 -22.518 1.00 8.61 76 TRP A O 1
ATOM 644 N N . ASP A 1 121 ? 13.444 10.459 -23.865 1.00 8.81 77 ASP A N 1
ATOM 645 C CA . ASP A 1 121 ? 14.266 10.086 -22.723 1.00 9.33 77 ASP A CA 1
ATOM 646 C C . ASP A 1 121 ? 14.564 11.289 -21.823 1.00 10.03 77 ASP A C 1
ATOM 647 O O . ASP A 1 121 ? 14.504 11.175 -20.595 1.00 9.99 77 ASP A O 1
ATOM 652 N N A VAL A 1 122 ? 14.892 12.431 -22.421 0.53 7.64 78 VAL A N 1
ATOM 653 N N B VAL A 1 122 ? 14.926 12.424 -22.418 0.47 7.95 78 VAL A N 1
ATOM 654 C CA A VAL A 1 122 ? 15.222 13.599 -21.610 0.53 7.61 78 VAL A CA 1
ATOM 655 C CA B VAL A 1 122 ? 15.224 13.604 -21.607 0.47 7.53 78 VAL A CA 1
ATOM 656 C C A VAL A 1 122 ? 13.947 14.161 -20.976 0.53 8.79 78 VAL A C 1
ATOM 657 C C B VAL A 1 122 ? 13.946 14.155 -20.971 0.47 8.71 78 VAL A C 1
ATOM 658 O O A VAL A 1 122 ? 13.981 14.699 -19.871 0.53 9.23 78 VAL A O 1
ATOM 659 O O B VAL A 1 122 ? 13.977 14.683 -19.860 0.47 9.05 78 VAL A O 1
ATOM 666 N N . THR A 1 123 ? 12.821 14.015 -21.668 1.00 7.61 79 THR A N 1
ATOM 667 C CA . THR A 1 123 ? 11.530 14.440 -21.114 1.00 6.81 79 THR A CA 1
ATOM 668 C C . THR A 1 123 ? 11.226 13.675 -19.840 1.00 8.53 79 THR A C 1
ATOM 669 O O . THR A 1 123 ? 10.935 14.253 -18.784 1.00 8.23 79 THR A O 1
ATOM 673 N N . GLU A 1 124 ? 11.318 12.357 -19.908 1.00 8.73 80 GLU A N 1
ATOM 674 C CA A GLU A 1 124 ? 10.965 11.570 -18.738 0.69 9.13 80 GLU A CA 1
ATOM 675 C CA B GLU A 1 124 ? 10.991 11.548 -18.749 0.31 9.68 80 GLU A CA 1
ATOM 676 C C . GLU A 1 124 ? 11.956 11.798 -17.597 1.00 11.05 80 GLU A C 1
ATOM 677 O O . GLU A 1 124 ? 11.568 11.794 -16.425 1.00 10.43 80 GLU A O 1
ATOM 688 N N . LYS A 1 125 ? 13.225 12.033 -17.927 1.00 7.60 81 LYS A N 1
ATOM 689 C CA . LYS A 1 125 ? 14.216 12.197 -16.888 1.00 8.03 81 LYS A CA 1
ATOM 690 C C . LYS A 1 125 ? 14.073 13.541 -16.175 1.00 9.92 81 LYS A C 1
ATOM 691 O O . LYS A 1 125 ? 14.259 13.625 -14.953 1.00 10.10 81 LYS A O 1
ATOM 697 N N . TYR A 1 126 ? 13.763 14.591 -16.936 1.00 8.98 82 TYR A N 1
ATOM 698 C CA . TYR A 1 126 ? 13.898 15.941 -16.384 1.00 7.82 82 TYR A CA 1
ATOM 699 C C . TYR A 1 126 ? 12.633 16.785 -16.208 1.00 9.51 82 TYR A C 1
ATOM 700 O O . TYR A 1 126 ? 12.706 17.799 -15.505 1.00 10.05 82 TYR A O 1
ATOM 709 N N . ILE A 1 127 ? 11.499 16.450 -16.825 1.00 7.49 83 ILE A N 1
ATOM 710 C CA A ILE A 1 127 ? 10.333 17.330 -16.694 0.45 7.41 83 ILE A CA 1
ATOM 711 C CA B ILE A 1 127 ? 10.333 17.329 -16.694 0.55 7.01 83 ILE A CA 1
ATOM 712 C C . ILE A 1 127 ? 9.076 16.577 -16.232 1.00 7.38 83 ILE A C 1
ATOM 713 O O . ILE A 1 127 ? 8.065 17.196 -15.915 1.00 7.54 83 ILE A O 1
ATOM 722 N N . ILE A 1 128 ? 9.144 15.246 -16.168 1.00 6.45 84 ILE A N 1
ATOM 723 C CA . ILE A 1 128 ? 8.070 14.472 -15.529 1.00 6.40 84 ILE A CA 1
ATOM 724 C C . ILE A 1 128 ? 8.565 14.155 -14.121 1.00 8.02 84 ILE A C 1
ATOM 725 O O . ILE A 1 128 ? 9.528 13.406 -13.969 1.00 8.03 84 ILE A O 1
ATOM 730 N N . PRO A 1 129 ? 7.915 14.726 -13.089 1.00 6.36 85 PRO A N 1
ATOM 731 C CA . PRO A 1 129 ? 8.457 14.571 -11.733 1.00 6.50 85 PRO A CA 1
ATOM 732 C C . PRO A 1 129 ? 8.643 13.115 -11.348 1.00 8.06 85 PRO A C 1
ATOM 733 O O . PRO A 1 129 ? 7.758 12.279 -11.584 1.00 9.38 85 PRO A O 1
ATOM 737 N N . GLY A 1 130 ? 9.808 12.821 -10.774 1.00 8.96 86 GLY A N 1
ATOM 738 C CA . GLY A 1 130 ? 10.157 11.469 -10.382 1.00 10.28 86 GLY A CA 1
ATOM 739 C C . GLY A 1 130 ? 9.992 11.282 -8.892 1.00 9.41 86 GLY A C 1
ATOM 740 O O . GLY A 1 130 ? 9.348 12.101 -8.222 1.00 9.04 86 GLY A O 1
ATOM 741 N N . GLU A 1 131 ? 10.571 10.197 -8.381 1.00 7.99 87 GLU A N 1
ATOM 742 C CA . GLU A 1 131 ? 10.342 9.786 -6.997 1.00 9.35 87 GLU A CA 1
ATOM 743 C C . GLU A 1 131 ? 10.728 10.857 -5.979 1.00 10.93 87 GLU A C 1
ATOM 744 O O . GLU A 1 131 ? 9.980 11.109 -5.040 1.00 11.67 87 GLU A O 1
ATOM 750 N N . THR A 1 132 ? 11.893 11.481 -6.142 1.00 9.72 88 THR A N 1
ATOM 751 C CA . THR A 1 132 ? 12.305 12.506 -5.173 1.00 10.07 88 THR A CA 1
ATOM 752 C C . THR A 1 132 ? 11.509 13.793 -5.361 1.00 10.54 88 THR A C 1
ATOM 753 O O . THR A 1 132 ? 11.503 14.670 -4.487 1.00 13.19 88 THR A O 1
ATOM 757 N N . ASP A 1 133 ? 10.821 13.900 -6.492 1.00 7.53 89 ASP A N 1
ATOM 758 C CA . ASP A 1 133 ? 10.043 15.091 -6.779 1.00 7.17 89 ASP A CA 1
ATOM 759 C C . ASP A 1 133 ? 8.613 14.998 -6.248 1.00 8.75 89 ASP A C 1
ATOM 760 O O . ASP A 1 133 ? 8.067 15.988 -5.757 1.00 8.62 89 ASP A O 1
ATOM 765 N N . GLN A 1 134 ? 8.001 13.826 -6.388 1.00 8.34 90 GLN A N 1
ATOM 766 C CA . GLN A 1 134 ? 6.640 13.597 -5.884 1.00 7.72 90 GLN A CA 1
ATOM 767 C C . GLN A 1 134 ? 6.622 12.283 -5.099 1.00 7.68 90 GLN A C 1
ATOM 768 O O . GLN A 1 134 ? 6.165 11.256 -5.598 1.00 9.49 90 GLN A O 1
ATOM 774 N N . PRO A 1 135 ? 7.160 12.302 -3.870 1.00 8.39 91 PRO A N 1
ATOM 775 C CA . PRO A 1 135 ? 7.342 11.086 -3.066 1.00 9.19 91 PRO A CA 1
ATOM 776 C C . PRO A 1 135 ? 6.111 10.191 -3.078 1.00 10.53 91 PRO A C 1
ATOM 777 O O . PRO A 1 135 ? 4.994 10.653 -2.811 1.00 9.64 91 PRO A O 1
ATOM 781 N N . SER A 1 136 ? 6.323 8.914 -3.374 1.00 8.80 92 SER A N 1
ATOM 782 C CA . SER A 1 136 ? 5.211 7.980 -3.494 1.00 9.73 92 SER A CA 1
ATOM 783 C C . SER A 1 136 ? 4.370 7.864 -2.231 1.00 10.90 92 SER A C 1
ATOM 784 O O . SER A 1 136 ? 3.161 7.661 -2.328 1.00 11.33 92 SER A O 1
ATOM 787 N N . ALA A 1 137 ? 4.985 7.999 -1.054 1.00 10.06 93 ALA A N 1
ATOM 788 C CA . ALA A 1 137 ? 4.205 7.854 0.175 1.00 12.74 93 ALA A CA 1
ATOM 789 C C . ALA A 1 137 ? 3.165 8.960 0.313 1.00 11.67 93 ALA A C 1
ATOM 790 O O . ALA A 1 137 ? 2.095 8.742 0.893 1.00 11.15 93 ALA A O 1
ATOM 792 N N . SER A 1 138 ? 3.473 10.144 -0.198 1.00 9.26 94 SER A N 1
ATOM 793 C CA . SER A 1 138 ? 2.482 11.215 -0.163 1.00 10.10 94 SER A CA 1
ATOM 794 C C . SER A 1 138 ? 1.411 10.976 -1.211 1.00 9.50 94 SER A C 1
ATOM 795 O O . SER A 1 138 ? 0.216 11.080 -0.938 1.00 10.30 94 SER A O 1
ATOM 798 N N . MET A 1 139 ? 1.841 10.610 -2.409 1.00 8.45 95 MET A N 1
ATOM 799 C CA . MET A 1 139 ? 0.884 10.384 -3.484 1.00 8.21 95 MET A CA 1
ATOM 800 C C . MET A 1 139 ? -0.085 9.248 -3.136 1.00 9.96 95 MET A C 1
ATOM 801 O O . MET A 1 139 ? -1.281 9.338 -3.437 1.00 11.25 95 MET A O 1
ATOM 806 N N . SER A 1 140 ? 0.416 8.188 -2.504 1.00 9.83 96 SER A N 1
ATOM 807 C CA A SER A 1 140 ? -0.421 7.047 -2.126 0.62 9.46 96 SER A CA 1
ATOM 808 C CA B SER A 1 140 ? -0.437 7.054 -2.132 0.38 11.84 96 SER A CA 1
ATOM 809 C C . SER A 1 140 ? -1.414 7.358 -1.006 1.00 14.29 96 SER A C 1
ATOM 810 O O . SER A 1 140 ? -2.322 6.571 -0.751 1.00 16.04 96 SER A O 1
ATOM 815 N N . ASN A 1 141 ? -1.227 8.475 -0.303 1.00 9.68 97 ASN A N 1
ATOM 816 C CA A ASN A 1 141 ? -2.158 8.830 0.776 0.56 10.02 97 ASN A CA 1
ATOM 817 C CA B ASN A 1 141 ? -2.136 8.841 0.772 0.44 10.99 97 ASN A CA 1
ATOM 818 C C . ASN A 1 141 ? -3.242 9.790 0.288 1.00 11.69 97 ASN A C 1
ATOM 819 O O . ASN A 1 141 ? -3.941 10.420 1.089 1.00 16.83 97 ASN A O 1
ATOM 828 N N . TYR A 1 142 ? -3.405 9.873 -1.024 1.00 12.98 98 TYR A N 1
ATOM 829 C CA . TYR A 1 142 ? -4.457 10.691 -1.618 1.00 11.34 98 TYR A CA 1
ATOM 830 C C . TYR A 1 142 ? -5.843 10.200 -1.218 1.00 12.29 98 TYR A C 1
ATOM 831 O O . TYR A 1 142 ? -6.057 9.001 -1.058 1.00 13.31 98 TYR A O 1
ATOM 840 N N . ASP A 1 143 ? -6.788 11.125 -1.102 1.00 12.57 99 ASP A N 1
ATOM 841 C CA . ASP A 1 143 ? -8.180 10.774 -0.847 1.00 12.46 99 ASP A CA 1
ATOM 842 C C . ASP A 1 143 ? -9.035 11.315 -1.995 1.00 10.23 99 ASP A C 1
ATOM 843 O O . ASP A 1 143 ? -9.264 12.507 -2.056 1.00 11.27 99 ASP A O 1
ATOM 848 N N . PRO A 1 144 ? -9.490 10.443 -2.912 1.00 12.76 100 PRO A N 1
ATOM 849 C CA . PRO A 1 144 ? -10.242 10.944 -4.067 1.00 11.20 100 PRO A CA 1
ATOM 850 C C . PRO A 1 144 ? -11.595 11.537 -3.657 1.00 10.72 100 PRO A C 1
ATOM 851 O O . PRO A 1 144 ? -12.222 12.232 -4.457 1.00 11.26 100 PRO A O 1
ATOM 855 N N . ASN A 1 145 ? -12.039 11.264 -2.434 1.00 11.65 101 ASN A N 1
ATOM 856 C CA . ASN A 1 145 ? -13.255 11.900 -1.930 1.00 12.66 101 ASN A CA 1
ATOM 857 C C . ASN A 1 145 ? -13.001 13.291 -1.362 1.00 14.09 101 ASN A C 1
ATOM 858 O O . ASN A 1 145 ? -13.943 14.042 -1.125 1.00 15.25 101 ASN A O 1
ATOM 863 N N . LYS A 1 146 ? -11.730 13.620 -1.143 1.00 12.02 102 LYS A N 1
ATOM 864 C CA . LYS A 1 146 ? -11.322 14.956 -0.684 1.00 12.78 102 LYS A CA 1
ATOM 865 C C . LYS A 1 146 ? -10.056 15.379 -1.428 1.00 10.37 102 LYS A C 1
ATOM 866 O O . LYS A 1 146 ? -8.964 15.426 -0.853 1.00 13.28 102 LYS A O 1
ATOM 869 N N . PRO A 1 147 ? -10.195 15.678 -2.724 1.00 9.06 103 PRO A N 1
ATOM 870 C CA . PRO A 1 147 ? -9.027 15.883 -3.593 1.00 8.29 103 PRO A CA 1
ATOM 871 C C . PRO A 1 147 ? -8.160 17.069 -3.172 1.00 9.99 103 PRO A C 1
ATOM 872 O O . PRO A 1 147 ? -6.948 17.039 -3.366 1.00 10.11 103 PRO A O 1
ATOM 876 N N . ALA A 1 148 ? -8.775 18.104 -2.611 1.00 8.76 104 ALA A N 1
ATOM 877 C CA . ALA A 1 148 ? -8.050 19.328 -2.297 1.00 8.56 104 ALA A CA 1
ATOM 878 C C . ALA A 1 148 ? -8.898 20.199 -1.391 1.00 10.98 104 ALA A C 1
ATOM 879 O O . ALA A 1 148 ? -10.040 19.863 -1.109 1.00 10.59 104 ALA A O 1
ATOM 881 N N . THR A 1 149 ? -8.320 21.295 -0.913 1.00 10.40 105 THR A N 1
ATOM 882 C CA . THR A 1 149 ? -9.061 22.266 -0.110 1.00 9.72 105 THR A CA 1
ATOM 883 C C . THR A 1 149 ? -9.292 23.538 -0.911 1.00 9.37 105 THR A C 1
ATOM 884 O O . THR A 1 149 ? -8.348 24.100 -1.480 1.00 11.26 105 THR A O 1
ATOM 888 N N . TYR A 1 150 ? -10.533 24.005 -0.929 1.00 11.08 106 TYR A N 1
ATOM 889 C CA . TYR A 1 150 ? -10.886 25.177 -1.714 1.00 11.35 106 TYR A CA 1
ATOM 890 C C . TYR A 1 150 ? -10.162 26.440 -1.261 1.00 12.20 106 TYR A C 1
ATOM 891 O O . TYR A 1 150 ? -10.026 26.696 -0.066 1.00 11.77 106 TYR A O 1
ATOM 900 N N . ALA A 1 151 ? -9.715 27.233 -2.231 1.00 11.78 107 ALA A N 1
ATOM 901 C CA . ALA A 1 151 ? -9.325 28.619 -1.973 1.00 12.46 107 ALA A CA 1
ATOM 902 C C . ALA A 1 151 ? -9.792 29.443 -3.168 1.00 13.48 107 ALA A C 1
ATOM 903 O O . ALA A 1 151 ? -9.756 28.967 -4.301 1.00 15.09 107 ALA A O 1
ATOM 905 N N . ALA A 1 152 ? -10.246 30.662 -2.915 1.00 12.08 108 ALA A N 1
ATOM 906 C CA . ALA A 1 152 ? -10.725 31.519 -3.998 1.00 10.38 108 ALA A CA 1
ATOM 907 C C . ALA A 1 152 ? -9.562 32.062 -4.815 1.00 13.47 108 ALA A C 1
ATOM 908 O O . ALA A 1 152 ? -8.470 32.253 -4.288 1.00 13.53 108 ALA A O 1
ATOM 910 N N . GLU A 1 153 ? -9.798 32.303 -6.106 1.00 11.17 109 GLU A N 1
ATOM 911 C CA . GLU A 1 153 ? -8.896 33.142 -6.896 1.00 11.50 109 GLU A CA 1
ATOM 912 C C . GLU A 1 153 ? -9.353 34.589 -6.718 1.00 11.60 109 GLU A C 1
ATOM 913 O O . GLU A 1 153 ? -10.520 34.835 -6.388 1.00 14.12 109 GLU A O 1
ATOM 919 N N . HIS A 1 154 ? -8.462 35.552 -6.951 1.00 11.27 110 HIS A N 1
ATOM 920 C CA . HIS A 1 154 ? -8.786 36.949 -6.685 1.00 12.98 110 HIS A CA 1
ATOM 921 C C . HIS A 1 154 ? -8.386 37.874 -7.834 1.00 16.35 110 HIS A C 1
ATOM 922 O O . HIS A 1 154 ? -7.450 37.570 -8.563 1.00 17.54 110 HIS A O 1
ATOM 929 N N . PRO A 1 155 ? -9.079 39.019 -7.973 1.00 18.01 111 PRO A N 1
ATOM 930 C CA . PRO A 1 155 ? -8.863 39.960 -9.089 1.00 18.69 111 PRO A CA 1
ATOM 931 C C . PRO A 1 155 ? -7.530 40.723 -9.072 1.00 20.84 111 PRO A C 1
ATOM 932 O O . PRO A 1 155 ? -7.221 41.398 -10.056 1.00 19.20 111 PRO A O 1
ATOM 936 N N . ASP A 1 156 ? -6.774 40.654 -7.979 1.00 16.37 112 ASP A N 1
ATOM 937 C CA . ASP A 1 156 ? -5.496 41.370 -7.889 1.00 14.24 112 ASP A CA 1
ATOM 938 C C . ASP A 1 156 ? -4.515 40.594 -7.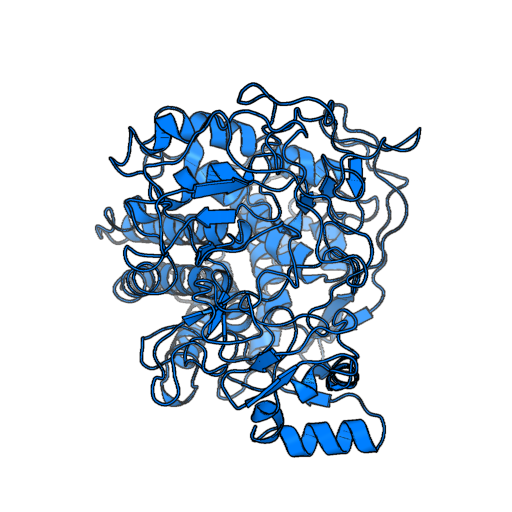017 1.00 15.91 112 ASP A C 1
ATOM 939 O O . ASP A 1 156 ? -4.921 39.979 -6.039 1.00 14.33 112 ASP A O 1
ATOM 944 N N . PRO A 1 157 ? -3.215 40.626 -7.362 1.00 14.39 113 PRO A N 1
ATOM 945 C CA . PRO A 1 157 ? -2.234 39.909 -6.542 1.00 12.81 113 PRO A CA 1
ATOM 946 C C . PRO A 1 157 ? -2.212 40.385 -5.091 1.00 14.09 113 PRO A C 1
ATOM 947 O O . PRO A 1 157 ? -1.777 39.629 -4.214 1.00 14.12 113 PRO A O 1
ATOM 951 N N . SER A 1 158 ? -2.641 41.623 -4.850 1.00 13.17 114 SER A N 1
ATOM 952 C CA . SER A 1 158 ? -2.623 42.180 -3.494 1.00 11.73 114 SER A CA 1
ATOM 953 C C . SER A 1 158 ? -3.603 41.475 -2.562 1.00 13.72 114 SER A C 1
ATOM 954 O O . SER A 1 158 ? -3.592 41.705 -1.349 1.00 15.12 114 SER A O 1
ATOM 957 N N . MET A 1 159 ? -4.455 40.623 -3.124 1.00 12.84 115 MET A N 1
ATOM 958 C CA . MET A 1 159 ? -5.447 39.902 -2.329 1.00 15.02 115 MET A CA 1
ATOM 959 C C . MET A 1 159 ? -4.972 38.510 -1.951 1.00 15.30 115 MET A C 1
ATOM 960 O O . MET A 1 159 ? -5.729 37.705 -1.402 1.00 17.22 115 MET A O 1
ATOM 965 N N . TYR A 1 160 ? -3.707 38.234 -2.250 1.00 13.35 116 TYR A N 1
ATOM 966 C CA . TYR A 1 160 ? -3.086 36.977 -1.865 1.00 11.73 116 TYR A CA 1
ATOM 967 C C . TYR A 1 160 ? -2.162 37.227 -0.671 1.00 12.67 116 TYR A C 1
ATOM 968 O O . TYR A 1 160 ? -1.605 38.320 -0.546 1.00 11.32 116 TYR A O 1
ATOM 977 N N . PRO A 1 161 ? -1.993 36.229 0.218 1.00 10.39 117 PRO A N 1
ATOM 978 C CA . PRO A 1 161 ? -2.455 34.838 0.140 1.00 10.14 117 PRO A CA 1
ATOM 979 C C . PRO A 1 161 ? -3.966 34.686 0.249 1.00 12.88 117 PRO A C 1
ATOM 980 O O . PRO A 1 161 ? -4.649 35.458 0.933 1.00 12.64 117 PRO A O 1
ATOM 984 N N . SER A 1 162 ? -4.467 33.677 -0.444 1.00 10.75 118 SER A N 1
ATOM 985 C CA . SER A 1 162 ? -5.878 33.342 -0.383 1.00 11.57 118 SER A CA 1
ATOM 986 C C . SER A 1 162 ? -6.111 32.291 0.687 1.00 11.89 118 SER A C 1
ATOM 987 O O . SER A 1 162 ? -5.411 31.280 0.737 1.00 12.25 118 SER A O 1
ATOM 990 N N . GLN A 1 163 ? -7.107 32.521 1.531 1.00 13.76 119 GLN A N 1
ATOM 991 C CA . GLN A 1 163 ? -7.336 31.655 2.682 1.00 12.14 119 GLN A CA 1
ATOM 992 C C . GLN A 1 163 ? -7.886 30.282 2.275 1.00 14.23 119 GLN A C 1
ATOM 993 O O . GLN A 1 163 ? -8.828 30.191 1.483 1.00 13.81 119 GLN A O 1
ATOM 999 N N . LEU A 1 164 ? -7.304 29.211 2.808 1.00 13.54 120 LEU A N 1
ATOM 1000 C CA . LEU A 1 164 ? -7.902 27.887 2.624 1.00 12.40 120 LEU A CA 1
ATOM 1001 C C . LEU A 1 164 ? -9.213 27.823 3.380 1.00 15.34 120 LEU A C 1
ATOM 1002 O O . LEU A 1 164 ? -9.278 28.217 4.545 1.00 17.13 120 LEU A O 1
ATOM 1007 N N . GLN A 1 165 ? -10.260 27.340 2.719 1.00 10.81 121 GLN A N 1
ATOM 1008 C CA . GLN A 1 165 ? -11.565 27.227 3.353 1.00 11.38 121 GLN A CA 1
ATOM 1009 C C . GLN A 1 165 ? -11.905 25.752 3.495 1.00 17.42 121 GLN A C 1
ATOM 1010 O O . GLN A 1 165 ? -12.383 25.129 2.552 1.00 15.21 121 GLN A O 1
ATOM 1016 N N . PHE A 1 166 ? -11.621 25.182 4.663 1.00 18.30 122 PHE A N 1
ATOM 1017 C CA . PHE A 1 166 ? -11.753 23.739 4.830 1.00 17.19 122 PHE A CA 1
ATOM 1018 C C . PHE A 1 166 ? -13.199 23.246 4.799 1.00 19.94 122 PHE A C 1
ATOM 1019 O O . PHE A 1 166 ? -13.447 22.059 4.573 1.00 23.33 122 PHE A O 1
ATOM 1027 N N . GLY A 1 167 ? -14.150 24.151 5.000 1.00 18.62 123 GLY A N 1
ATOM 1028 C CA . GLY A 1 167 ? -15.555 23.778 4.977 1.00 21.46 123 GLY A CA 1
ATOM 1029 C C . GLY A 1 167 ? -16.228 23.889 3.615 1.00 21.10 123 GLY A C 1
ATOM 1030 O O . GLY A 1 167 ? -17.349 23.410 3.437 1.00 21.98 123 GLY A O 1
ATOM 1031 N N . ALA A 1 168 ? -15.551 24.505 2.646 1.00 13.81 124 ALA A N 1
ATOM 1032 C CA . ALA A 1 168 ? -16.156 24.717 1.327 1.00 12.07 124 ALA A CA 1
ATOM 1033 C C . ALA A 1 168 ? -16.230 23.430 0.514 1.00 16.92 124 ALA A C 1
ATOM 1034 O O . ALA A 1 168 ? -15.396 22.531 0.675 1.00 14.85 124 ALA A O 1
ATOM 1036 N N . ALA A 1 169 ? -17.222 23.353 -0.374 1.00 13.05 125 ALA A N 1
ATOM 1037 C CA . ALA A 1 169 ? -17.479 22.126 -1.124 1.00 15.26 125 ALA A CA 1
ATOM 1038 C C . ALA A 1 169 ? -16.353 21.795 -2.094 1.00 13.69 125 ALA A C 1
ATOM 1039 O O . ALA A 1 169 ? -15.820 22.679 -2.773 1.00 12.44 125 ALA A O 1
ATOM 1041 N N . VAL A 1 170 ? -16.004 20.512 -2.149 1.00 11.66 126 VAL A N 1
ATOM 1042 C CA . VAL A 1 170 ? -15.056 20.001 -3.140 1.00 9.70 126 VAL A CA 1
ATOM 1043 C C . VAL A 1 170 ? -15.607 18.652 -3.593 1.00 11.01 126 VAL A C 1
ATOM 1044 O O . VAL A 1 170 ? -16.025 17.836 -2.755 1.00 12.76 126 VAL A O 1
ATOM 1048 N N . GLY A 1 171 ? -15.667 18.426 -4.905 1.00 9.43 127 GLY A N 1
ATOM 1049 C CA . GLY A 1 171 ? -16.259 17.203 -5.418 1.00 11.40 127 GLY A CA 1
ATOM 1050 C C . GLY A 1 171 ? -15.309 16.020 -5.415 1.00 12.59 127 GLY A C 1
ATOM 1051 O O . GLY A 1 171 ? -14.189 16.101 -4.902 1.00 13.69 127 GLY A O 1
ATOM 1052 N N . LYS A 1 172 ? -15.770 14.916 -5.996 1.00 9.73 128 LYS A N 1
ATOM 1053 C CA . LYS A 1 172 ? -15.000 13.674 -6.058 1.00 10.78 128 LYS A CA 1
ATOM 1054 C C . LYS A 1 172 ? -14.165 13.567 -7.328 1.00 10.00 128 LYS A C 1
ATOM 1055 O O . LYS A 1 172 ? -14.605 13.952 -8.411 1.00 10.95 128 LYS A O 1
ATOM 1061 N N . ASP A 1 173 ? -12.966 13.012 -7.183 1.00 9.19 129 ASP A N 1
ATOM 1062 C CA . ASP A 1 173 ? -12.068 12.747 -8.305 1.00 8.45 129 ASP A CA 1
ATOM 1063 C C . ASP A 1 173 ? -12.381 11.356 -8.857 1.00 8.36 129 ASP A C 1
ATOM 1064 O O . ASP A 1 173 ? -12.149 10.357 -8.172 1.00 10.98 129 ASP A O 1
ATOM 1069 N N . PRO A 1 174 ? -12.931 11.280 -10.079 1.00 8.30 130 PRO A N 1
ATOM 1070 C CA . PRO A 1 174 ? -13.352 9.992 -10.638 1.00 9.74 130 PRO A CA 1
ATOM 1071 C C . PRO A 1 174 ? -12.259 9.267 -11.420 1.00 11.76 130 PRO A C 1
ATOM 1072 O O . PRO A 1 174 ? -12.512 8.164 -11.925 1.00 12.56 130 PRO A O 1
ATOM 1076 N N . LEU A 1 175 ? -11.074 9.872 -11.523 1.00 8.81 131 LEU A N 1
ATOM 1077 C CA . LEU A 1 175 ? -9.978 9.291 -12.301 1.00 8.75 131 LEU A CA 1
ATOM 1078 C C . LEU A 1 175 ? -8.997 8.512 -11.453 1.00 9.70 131 LEU A C 1
ATOM 1079 O O . LEU A 1 175 ? -8.404 7.535 -11.921 1.00 9.59 131 LEU A O 1
ATOM 1084 N N . TYR A 1 176 ? -8.786 8.984 -10.224 1.00 8.59 132 TYR A N 1
ATOM 1085 C CA . TYR A 1 176 ? -7.692 8.497 -9.394 1.00 9.78 132 TYR A CA 1
ATOM 1086 C C . TYR A 1 176 ? -7.626 6.970 -9.278 1.00 11.12 132 TYR A C 1
ATOM 1087 O O . TYR A 1 176 ? -6.568 6.367 -9.519 1.00 11.22 132 TYR A O 1
ATOM 1096 N N . ASN A 1 177 ? -8.732 6.360 -8.860 1.00 11.23 133 ASN A N 1
ATOM 1097 C CA . ASN A 1 177 ? -8.726 4.916 -8.617 1.00 13.06 133 ASN A CA 1
ATOM 1098 C C . ASN A 1 177 ? -8.420 4.140 -9.888 1.00 9.88 133 ASN A C 1
ATOM 1099 O O . ASN A 1 177 ? -7.662 3.165 -9.852 1.00 12.73 133 ASN A O 1
ATOM 1104 N N . GLU A 1 178 ? -9.005 4.571 -11.005 1.00 10.95 134 GLU A N 1
ATOM 1105 C CA . GLU A 1 178 ? -8.743 3.913 -12.280 1.00 11.60 134 GLU A CA 1
ATOM 1106 C C . GLU A 1 178 ? -7.271 4.016 -12.673 1.00 10.49 134 GLU A C 1
ATOM 1107 O O . GLU A 1 178 ? -6.663 3.028 -13.096 1.00 12.10 134 GLU A O 1
ATOM 1113 N N . LEU A 1 179 ? -6.698 5.213 -12.544 1.00 9.63 135 LEU A N 1
ATOM 1114 C CA . LEU A 1 179 ? -5.284 5.401 -12.866 1.00 8.20 135 LEU A CA 1
ATOM 1115 C C . LEU A 1 179 ? -4.381 4.552 -11.970 1.00 11.66 135 LEU A C 1
ATOM 1116 O O . LEU A 1 179 ? -3.429 3.930 -12.450 1.00 11.55 135 LEU A O 1
ATOM 1121 N N . LYS A 1 180 ? -4.678 4.534 -10.674 1.00 10.31 136 LYS A N 1
ATOM 1122 C CA . LYS A 1 180 ? -3.874 3.781 -9.716 1.00 10.49 136 LYS A CA 1
ATOM 1123 C C . LYS A 1 180 ? -3.939 2.293 -10.032 1.00 13.67 136 LYS A C 1
ATOM 1124 O O . LYS A 1 180 ? -2.924 1.596 -10.012 1.00 15.34 136 LYS A O 1
ATOM 1130 N N . SER A 1 181 ? -5.145 1.807 -10.307 1.00 12.32 137 SER A N 1
ATOM 1131 C CA A SER A 1 181 ? -5.331 0.403 -10.678 0.50 14.80 137 SER A CA 1
ATOM 1132 C CA B SER A 1 181 ? -5.341 0.407 -10.689 0.50 14.83 137 SER A CA 1
ATOM 1133 C C . SER A 1 181 ? -4.564 0.040 -11.950 1.00 17.30 137 SER A C 1
ATOM 1134 O O . SER A 1 181 ? -3.963 -1.037 -12.050 1.00 16.67 137 SER A O 1
ATOM 1139 N N . THR A 1 182 ? -4.579 0.943 -12.917 1.00 10.75 138 THR A N 1
ATOM 1140 C CA . THR A 1 182 ? -3.964 0.692 -14.208 1.00 10.03 138 THR A CA 1
ATOM 1141 C C . THR A 1 182 ? -2.439 0.670 -14.143 1.00 12.72 138 THR A C 1
ATOM 1142 O O . THR A 1 182 ? -1.794 -0.218 -14.723 1.00 14.72 138 THR A O 1
ATOM 1146 N N . TYR A 1 183 ? -1.865 1.632 -13.426 1.00 11.98 139 TYR A N 1
ATOM 1147 C CA . TYR A 1 183 ? -0.415 1.829 -13.448 1.00 11.11 139 TYR A CA 1
ATOM 1148 C C . TYR A 1 183 ? 0.309 1.304 -12.200 1.00 12.75 139 TYR A C 1
ATOM 1149 O O . TYR A 1 183 ? 1.543 1.284 -12.172 1.00 16.15 139 TYR A O 1
ATOM 1158 N N . GLY A 1 184 ? -0.445 0.870 -11.194 1.00 11.47 140 GLY A N 1
ATOM 1159 C CA . GLY A 1 184 ? 0.145 0.328 -9.976 1.00 12.37 140 GLY A CA 1
ATOM 1160 C C . GLY A 1 184 ? 0.949 1.312 -9.149 1.00 18.13 140 GLY A C 1
ATOM 1161 O O . GLY A 1 184 ? 1.887 0.941 -8.447 1.00 19.73 140 GLY A O 1
ATOM 1162 N N . THR A 1 185 ? 0.578 2.578 -9.239 1.00 11.49 141 THR A N 1
ATOM 1163 C CA . THR A 1 185 ? 1.207 3.638 -8.468 1.00 12.76 141 THR A CA 1
ATOM 1164 C C . THR A 1 185 ? 0.201 4.762 -8.370 1.00 10.41 141 THR A C 1
ATOM 1165 O O . THR A 1 185 ? -0.731 4.828 -9.175 1.00 9.72 141 THR A O 1
ATOM 1169 N N . SER A 1 186 ? 0.394 5.652 -7.406 1.00 9.84 142 SER A N 1
ATOM 1170 C CA A SER A 1 186 ? -0.439 6.853 -7.310 0.94 8.49 142 SER A CA 1
ATOM 1171 C CA B SER A 1 186 ? -0.429 6.849 -7.307 0.06 9.18 142 SER A CA 1
ATOM 1172 C C . SER A 1 186 ? 0.271 8.061 -7.910 1.00 9.44 142 SER A C 1
ATOM 1173 O O . SER A 1 186 ? -0.280 9.152 -7.937 1.00 9.31 142 SER A O 1
ATOM 1178 N N . GLN A 1 187 ? 1.498 7.864 -8.386 1.00 9.55 143 GLN A N 1
ATOM 1179 C CA . GLN A 1 187 ? 2.238 8.986 -8.958 1.00 10.06 143 GLN A CA 1
ATOM 1180 C C . GLN A 1 187 ? 1.640 9.414 -10.299 1.00 9.71 143 GLN A C 1
ATOM 1181 O O . GLN A 1 187 ? 1.035 8.610 -11.010 1.00 10.86 143 GLN A O 1
ATOM 1187 N N . VAL A 1 188 ? 1.819 10.690 -10.624 1.00 6.84 144 VAL A N 1
ATOM 1188 C CA . VAL A 1 188 ? 1.243 11.281 -11.827 1.00 6.61 144 VAL A CA 1
ATOM 1189 C C . VAL A 1 188 ? 2.261 11.317 -12.955 1.00 8.03 144 VAL A C 1
ATOM 1190 O O . VAL A 1 188 ? 3.386 11.763 -12.751 1.00 8.42 144 VAL A O 1
ATOM 1194 N N . TYR A 1 189 ? 1.878 10.826 -14.130 1.00 6.58 145 TYR A N 1
ATOM 1195 C CA . TYR A 1 189 ? 2.768 10.860 -15.287 1.00 6.59 145 TYR A CA 1
ATOM 1196 C C . TYR A 1 189 ? 2.315 11.972 -16.215 1.00 6.82 145 TYR A C 1
ATOM 1197 O O . TYR A 1 189 ? 1.575 11.743 -17.174 1.00 7.75 145 TYR A O 1
ATOM 1206 N N . GLY A 1 190 ? 2.746 13.181 -15.899 1.00 6.20 146 GLY A N 1
ATOM 1207 C CA . GLY A 1 190 ? 2.452 14.349 -16.716 1.00 6.28 146 GLY A CA 1
ATOM 1208 C C . GLY A 1 190 ? 3.619 15.305 -16.579 1.00 5.98 146 GLY A C 1
ATOM 1209 O O . GLY A 1 190 ? 4.365 15.223 -15.598 1.00 6.63 146 GLY A O 1
ATOM 1210 N N . MET A 1 191 ? 3.803 16.201 -17.546 1.00 7.00 147 MET A N 1
ATOM 1211 C CA . MET A 1 191 ? 4.916 17.144 -17.453 1.00 5.92 147 MET A CA 1
ATOM 1212 C C . MET A 1 191 ? 4.576 18.329 -16.563 1.00 6.95 147 MET A C 1
ATOM 1213 O O . MET A 1 191 ? 3.489 18.885 -16.645 1.00 7.84 147 MET A O 1
ATOM 1218 N N . HIS A 1 192 ? 5.529 18.739 -15.733 1.00 6.63 148 HIS A N 1
ATOM 1219 C CA . HIS A 1 192 ? 5.396 20.024 -15.061 1.00 5.69 148 HIS A CA 1
ATOM 1220 C C . HIS A 1 192 ? 5.771 21.118 -16.072 1.00 6.33 148 HIS A C 1
ATOM 1221 O O . HIS A 1 192 ? 6.559 20.871 -16.986 1.00 7.68 148 HIS A O 1
ATOM 1228 N N . TRP A 1 193 ? 5.217 22.325 -15.945 1.00 5.70 149 TRP A N 1
ATOM 1229 C CA . TRP A 1 193 ? 5.297 23.238 -17.086 1.00 5.79 149 TRP A CA 1
ATOM 1230 C C . TRP A 1 193 ? 6.602 24.030 -17.214 1.00 7.73 149 TRP A C 1
ATOM 1231 O O . TRP A 1 193 ? 6.932 24.468 -18.309 1.00 6.05 149 TRP A O 1
ATOM 1242 N N . LEU A 1 194 ? 7.329 24.216 -16.113 1.00 6.86 150 LEU A N 1
ATOM 1243 C CA . LEU A 1 194 ? 8.466 25.157 -16.105 1.00 7.30 150 LEU A CA 1
ATOM 1244 C C . LEU A 1 194 ? 9.687 24.600 -15.385 1.00 6.09 150 LEU A C 1
ATOM 1245 O O . LEU A 1 194 ? 9.590 24.143 -14.251 1.00 6.03 150 LEU A O 1
ATOM 1250 N N . LEU A 1 195 ? 10.845 24.657 -16.045 1.00 6.57 151 LEU A N 1
ATOM 1251 C CA . LEU A 1 195 ? 12.063 24.070 -15.507 1.00 6.57 151 LEU A CA 1
ATOM 1252 C C . LEU A 1 195 ? 13.197 25.093 -15.551 1.00 6.60 151 LEU A C 1
ATOM 1253 O O . LEU A 1 195 ? 13.420 25.727 -16.582 1.00 7.31 151 LEU A O 1
ATOM 1258 N N . ASP A 1 196 ? 13.910 25.244 -14.438 1.00 6.68 152 ASP A N 1
ATOM 1259 C CA . ASP A 1 196 ? 15.088 26.109 -14.389 1.00 7.61 152 ASP A CA 1
ATOM 1260 C C . ASP A 1 196 ? 16.287 25.242 -14.769 1.00 8.51 152 ASP A C 1
ATOM 1261 O O . ASP A 1 196 ? 16.902 24.603 -13.917 1.00 7.24 152 ASP A O 1
ATOM 1266 N N . VAL A 1 197 ? 16.597 25.213 -16.064 1.00 7.29 153 VAL A N 1
ATOM 1267 C CA . VAL A 1 197 ? 17.445 24.174 -16.638 1.00 7.50 153 VAL A CA 1
ATOM 1268 C C . VAL A 1 197 ? 18.851 24.151 -16.055 1.00 7.81 153 VAL A C 1
ATOM 1269 O O . VAL A 1 197 ? 19.419 23.075 -15.829 1.00 7.94 153 VAL A O 1
ATOM 1273 N N . ASP A 1 198 ? 19.409 25.336 -15.823 1.00 7.96 154 ASP A N 1
ATOM 1274 C CA . ASP A 1 198 ? 20.757 25.447 -15.284 1.00 8.29 154 ASP A CA 1
ATOM 1275 C C . ASP A 1 198 ? 20.771 26.099 -13.905 1.00 8.25 154 ASP A C 1
ATOM 1276 O O . ASP A 1 198 ? 21.783 26.693 -13.506 1.00 8.55 154 ASP A O 1
ATOM 1281 N N . ASN A 1 199 ? 19.662 25.970 -13.173 1.00 7.93 155 ASN A N 1
ATOM 1282 C CA . ASN A 1 199 ? 19.603 26.457 -11.794 1.00 7.93 155 ASN A CA 1
ATOM 1283 C C . ASN A 1 199 ? 19.979 27.947 -11.681 1.00 8.11 155 ASN A C 1
ATOM 1284 O O . ASN A 1 199 ? 20.723 28.366 -10.775 1.00 8.36 155 ASN A O 1
ATOM 1289 N N . TRP A 1 200 ? 19.432 28.754 -12.588 1.00 8.04 156 TRP A N 1
ATOM 1290 C CA . TRP A 1 200 ? 19.740 30.184 -12.611 1.00 8.26 156 TRP A CA 1
ATOM 1291 C C . TRP A 1 200 ? 19.250 30.882 -11.346 1.00 8.22 156 TRP A C 1
ATOM 1292 O O . TRP A 1 200 ? 19.925 31.778 -10.827 1.00 8.80 156 TRP A O 1
ATOM 1303 N N . TYR A 1 201 ? 18.088 30.475 -10.837 1.00 8.29 157 TYR A N 1
ATOM 1304 C CA . TYR A 1 201 ? 17.580 31.076 -9.595 1.00 7.94 157 TYR A CA 1
ATOM 1305 C C . TYR A 1 201 ? 18.326 30.609 -8.353 1.00 11.10 157 TYR A C 1
ATOM 1306 O O . TYR A 1 201 ? 18.258 31.262 -7.313 1.00 10.34 157 TYR A O 1
ATOM 1315 N N . GLY A 1 202 ? 19.001 29.469 -8.443 1.00 8.23 158 GLY A N 1
ATOM 1316 C CA . GLY A 1 202 ? 19.774 28.980 -7.313 1.00 9.60 158 GLY A CA 1
ATOM 1317 C C . GLY A 1 202 ? 18.992 28.163 -6.296 1.00 9.47 158 GLY A C 1
ATOM 1318 O O . GLY A 1 202 ? 19.520 27.875 -5.221 1.00 9.14 158 GLY A O 1
ATOM 1319 N N . PHE A 1 203 ? 17.755 27.786 -6.619 1.00 8.11 159 PHE A N 1
ATOM 1320 C CA . PHE A 1 203 ? 16.961 26.961 -5.701 1.00 7.85 159 PHE A CA 1
ATOM 1321 C C . PHE A 1 203 ? 17.585 25.579 -5.524 1.00 11.30 159 PHE A C 1
ATOM 1322 O O . PHE A 1 203 ? 17.281 24.869 -4.555 1.00 12.58 159 PHE A O 1
ATOM 1330 N N . GLY A 1 204 ? 18.478 25.209 -6.439 1.00 8.02 160 GLY A N 1
ATOM 1331 C CA . GLY A 1 204 ? 19.179 23.938 -6.345 1.00 8.90 160 GLY A CA 1
ATOM 1332 C C . GLY A 1 204 ? 20.494 24.048 -5.592 1.00 11.80 160 GLY A C 1
ATOM 1333 O O . GLY A 1 204 ? 21.280 23.096 -5.534 1.00 14.46 160 GLY A O 1
ATOM 1334 N N . GLY A 1 205 ? 20.753 25.217 -5.018 1.00 11.26 161 GLY A N 1
ATOM 1335 C CA . GLY A 1 205 ? 21.996 25.419 -4.296 1.00 12.66 161 GLY A CA 1
ATOM 1336 C C . GLY A 1 205 ? 23.009 26.242 -5.074 1.00 12.71 161 GLY A C 1
ATOM 1337 O O . GLY A 1 205 ? 22.838 26.503 -6.265 1.00 13.90 161 GLY A O 1
ATOM 1338 N N . ALA A 1 206 ? 24.076 26.641 -4.390 1.00 12.96 162 ALA A N 1
ATOM 1339 C CA . ALA A 1 206 ? 25.006 27.636 -4.907 1.00 18.24 162 ALA A CA 1
ATOM 1340 C C . ALA A 1 206 ? 25.990 27.086 -5.929 1.00 21.86 162 ALA A C 1
ATOM 1341 O O . ALA A 1 206 ? 26.616 27.859 -6.655 1.00 24.69 162 ALA A O 1
ATOM 1343 N N . THR A 1 207 ? 26.151 25.768 -5.975 1.00 16.15 163 THR A N 1
ATOM 1344 C CA . THR A 1 207 ? 27.154 25.171 -6.870 1.00 18.21 163 THR A CA 1
ATOM 1345 C C . THR A 1 207 ? 26.600 24.051 -7.746 1.00 25.47 163 THR A C 1
ATOM 1346 O O . THR A 1 207 ? 27.267 23.058 -7.984 1.00 38.70 163 THR A O 1
ATOM 1350 N N . SER A 1 208 ? 25.363 24.179 -8.180 1.00 17.24 164 SER A N 1
ATOM 1351 C CA . SER A 1 208 ? 24.772 23.158 -9.039 1.00 12.70 164 SER A CA 1
ATOM 1352 C C . SER A 1 208 ? 24.278 23.844 -10.294 1.00 11.87 164 SER A C 1
ATOM 1353 O O . SER A 1 208 ? 23.812 24.980 -10.222 1.00 11.63 164 SER A O 1
ATOM 1356 N N . THR A 1 209 ? 24.362 23.177 -11.444 1.00 9.82 165 THR A N 1
ATOM 1357 C CA A THR A 1 209 ? 23.634 23.664 -12.625 0.86 9.08 165 THR A CA 1
ATOM 1358 C CA B THR A 1 209 ? 23.697 23.660 -12.631 0.14 12.20 165 THR A CA 1
ATOM 1359 C C . THR A 1 209 ? 22.692 22.589 -13.137 1.00 9.41 165 THR A C 1
ATOM 1360 O O . THR A 1 209 ? 22.259 22.614 -14.279 1.00 8.75 165 THR A O 1
ATOM 1367 N N . SER A 1 210 ? 22.317 21.642 -12.276 1.00 8.74 166 SER A N 1
ATOM 1368 C CA A SER A 1 210 ? 21.308 20.645 -12.642 0.62 8.49 166 SER A CA 1
ATOM 1369 C CA B SER A 1 210 ? 21.315 20.656 -12.681 0.38 8.49 166 SER A CA 1
ATOM 1370 C C . SER A 1 210 ? 19.924 21.290 -12.659 1.00 8.04 166 SER A C 1
ATOM 1371 O O . SER A 1 210 ? 19.691 22.273 -11.957 1.00 9.13 166 SER A O 1
ATOM 1376 N N . PRO A 1 211 ? 18.987 20.713 -13.420 1.00 7.82 167 PRO A N 1
ATOM 1377 C CA . PRO A 1 211 ? 17.676 21.365 -13.527 1.00 7.45 167 PRO A CA 1
ATOM 1378 C C . PRO A 1 211 ? 16.874 21.338 -12.236 1.00 8.48 167 PRO A C 1
ATOM 1379 O O . PRO A 1 211 ? 16.971 20.386 -11.432 1.00 9.31 167 PRO A O 1
ATOM 1383 N N . VAL A 1 212 ? 16.087 22.395 -12.047 1.00 7.56 168 VAL A N 1
ATOM 1384 C CA . VAL A 1 212 ? 15.221 22.522 -10.883 1.00 8.55 168 VAL A CA 1
ATOM 1385 C C . VAL A 1 212 ? 13.797 22.821 -11.327 1.00 6.70 168 VAL A C 1
ATOM 1386 O O . VAL A 1 212 ? 13.566 23.731 -12.138 1.00 7.27 168 VAL A O 1
ATOM 1390 N N . TYR A 1 213 ? 12.829 22.076 -10.793 1.00 6.51 169 TYR A N 1
ATOM 1391 C CA . TYR A 1 213 ? 11.424 22.380 -11.066 1.00 6.29 169 TYR A CA 1
ATOM 1392 C C . TYR A 1 213 ? 11.040 23.663 -10.344 1.00 6.28 169 TYR A C 1
ATOM 1393 O O . TYR A 1 213 ? 11.214 23.742 -9.119 1.00 7.91 169 TYR A O 1
ATOM 1402 N N . ILE A 1 214 ? 10.534 24.655 -11.074 1.00 6.67 170 ILE A N 1
ATOM 1403 C CA . ILE A 1 214 ? 10.123 25.910 -10.442 1.00 6.76 170 ILE A CA 1
ATOM 1404 C C . ILE A 1 214 ? 8.745 26.345 -10.884 1.00 7.46 170 ILE A C 1
ATOM 1405 O O . ILE A 1 214 ? 8.210 25.857 -11.881 1.00 6.16 170 ILE A O 1
ATOM 1410 N N . ASN A 1 215 ? 8.143 27.283 -10.160 1.00 8.26 171 ASN A N 1
ATOM 1411 C CA . ASN A 1 215 ? 6.901 27.790 -10.706 1.00 10.84 171 ASN A CA 1
ATOM 1412 C C . ASN A 1 215 ? 6.954 29.312 -10.512 1.00 8.77 171 ASN A C 1
ATOM 1413 O O . ASN A 1 215 ? 7.801 29.824 -9.751 1.00 8.88 171 ASN A O 1
ATOM 1418 N N . THR A 1 216 ? 6.077 30.037 -11.192 1.00 8.57 172 THR A N 1
ATOM 1419 C CA . THR A 1 216 ? 6.044 31.491 -11.079 1.00 8.04 172 THR A CA 1
ATOM 1420 C C . THR A 1 216 ? 4.612 31.916 -10.770 1.00 11.50 172 THR A C 1
ATOM 1421 O O . THR A 1 216 ? 4.284 32.201 -9.607 1.00 9.72 172 THR A O 1
ATOM 1425 N N . PHE A 1 217 ? 3.755 31.915 -11.792 1.00 9.91 173 PHE A N 1
ATOM 1426 C CA . PHE A 1 217 ? 2.359 32.342 -11.634 1.00 10.45 173 PHE A CA 1
ATOM 1427 C C . PHE A 1 217 ? 1.624 31.630 -10.503 1.00 10.69 173 PHE A C 1
ATOM 1428 O O . PHE A 1 217 ? 1.585 30.394 -10.447 1.00 10.89 173 PHE A O 1
ATOM 1436 N N . GLN A 1 218 ? 1.035 32.430 -9.613 1.00 10.56 174 GLN A N 1
ATOM 1437 C CA A GLN A 1 218 ? 0.269 31.915 -8.480 0.63 12.04 174 GLN A CA 1
ATOM 1438 C CA B GLN A 1 218 ? 0.267 31.907 -8.486 0.37 12.38 174 GLN A CA 1
ATOM 1439 C C . GLN A 1 218 ? -0.894 32.808 -8.073 1.00 14.77 174 GLN A C 1
ATOM 1440 O O . GLN A 1 218 ? -1.821 32.356 -7.385 1.00 16.27 174 GLN A O 1
ATOM 1451 N N . ARG A 1 219 ? -0.835 34.082 -8.452 1.00 9.68 175 ARG A N 1
ATOM 1452 C CA . ARG A 1 219 ? -1.723 35.070 -7.835 1.00 8.08 175 ARG A CA 1
ATOM 1453 C C . ARG A 1 219 ? -2.739 35.692 -8.787 1.00 9.34 175 ARG A C 1
ATOM 1454 O O . ARG A 1 219 ? -3.007 36.898 -8.760 1.00 13.93 175 ARG A O 1
ATOM 1462 N N . GLY A 1 220 ? -3.306 34.834 -9.630 1.00 10.75 176 GLY A N 1
ATOM 1463 C CA . GLY A 1 220 ? -4.522 35.169 -10.342 1.00 13.22 176 GLY A CA 1
ATOM 1464 C C . GLY A 1 220 ? -4.404 35.969 -11.621 1.00 18.11 176 GLY A C 1
ATOM 1465 O O . GLY A 1 220 ? -3.323 36.146 -12.179 1.00 14.88 176 GLY A O 1
ATOM 1466 N N . VAL A 1 221 ? -5.556 36.476 -12.043 1.00 17.41 177 VAL A N 1
ATOM 1467 C CA . VAL A 1 221 ? -5.771 37.061 -13.359 1.00 21.08 177 VAL A CA 1
ATOM 1468 C C . VAL A 1 221 ? -4.918 38.291 -13.665 1.00 19.01 177 VAL A C 1
ATOM 1469 O O . VAL A 1 221 ? -4.586 38.554 -14.824 1.00 18.69 177 VAL A O 1
ATOM 1473 N N . GLN A 1 222 ? -4.551 39.050 -12.640 1.00 14.02 178 GLN A N 1
ATOM 1474 C CA . GLN A 1 222 ? -3.820 40.274 -12.888 1.00 14.31 178 GLN A CA 1
ATOM 1475 C C . GLN A 1 222 ? -2.328 40.116 -12.594 1.00 14.80 178 GLN A C 1
ATOM 1476 O O . GLN A 1 222 ? -1.584 41.082 -12.670 1.00 15.62 178 GLN A O 1
ATOM 1482 N N . GLU A 1 223 ? -1.878 38.906 -12.288 1.00 12.96 179 GLU A N 1
ATOM 1483 C CA . GLU A 1 223 ? -0.443 38.718 -12.069 1.00 13.03 179 GLU A CA 1
ATOM 1484 C C . GLU A 1 223 ? 0.283 38.419 -13.382 1.00 14.29 179 GLU A C 1
ATOM 1485 O O . GLU A 1 223 ? 0.317 37.276 -13.818 1.00 13.44 179 GLU A O 1
ATOM 1491 N N . SER A 1 224 ? 0.852 39.446 -14.008 1.00 12.44 180 SER A N 1
ATOM 1492 C CA . SER A 1 224 ? 1.614 39.267 -15.249 1.00 13.00 180 SER A CA 1
ATOM 1493 C C . SER A 1 224 ? 2.930 38.558 -14.966 1.00 14.18 180 SER A C 1
ATOM 1494 O O . SER A 1 224 ? 3.288 38.343 -13.809 1.00 11.57 180 SER A O 1
ATOM 1497 N N . CYS A 1 225 ? 3.652 38.197 -16.026 1.00 14.56 181 CYS A N 1
ATOM 1498 C CA . CYS A 1 225 ? 4.965 37.568 -15.855 1.00 14.14 181 CYS A CA 1
ATOM 1499 C C . CYS A 1 225 ? 5.961 38.492 -15.142 1.00 13.21 181 CYS A C 1
ATOM 1500 O O . CYS A 1 225 ? 7.005 38.036 -14.667 1.00 12.67 181 CYS A O 1
ATOM 1503 N N . TRP A 1 226 ? 5.647 39.783 -15.068 1.00 10.00 182 TRP A N 1
ATOM 1504 C CA . TRP A 1 226 ? 6.525 40.740 -14.406 1.00 10.68 182 TRP A CA 1
ATOM 1505 C C . TRP A 1 226 ? 6.235 40.865 -12.914 1.00 9.15 182 TRP A C 1
ATOM 1506 O O . TRP A 1 226 ? 6.954 41.563 -12.202 1.00 11.29 182 TRP A O 1
ATOM 1517 N N . GLU A 1 227 ? 5.178 40.203 -12.455 1.00 10.78 183 GLU A N 1
ATOM 1518 C CA . GLU A 1 227 ? 4.640 40.465 -11.118 1.00 9.74 183 GLU A CA 1
ATOM 1519 C C . GLU A 1 227 ? 4.671 39.258 -10.181 1.00 10.52 183 GLU A C 1
ATOM 1520 O O . GLU A 1 227 ? 4.099 39.297 -9.090 1.00 11.53 183 GLU A O 1
ATOM 1526 N N . THR A 1 228 ? 5.375 38.212 -10.592 1.00 8.91 184 THR A N 1
ATOM 1527 C CA . THR A 1 228 ? 5.439 36.971 -9.836 1.00 8.05 184 THR A CA 1
ATOM 1528 C C . THR A 1 228 ? 6.576 36.965 -8.829 1.00 8.77 184 THR A C 1
ATOM 1529 O O . THR A 1 228 ? 7.460 37.822 -8.868 1.00 9.94 184 THR A O 1
ATOM 1533 N N . VAL A 1 229 ? 6.569 35.970 -7.950 1.00 8.87 185 VAL A N 1
ATOM 1534 C CA . VAL A 1 229 ? 7.735 35.677 -7.116 1.00 8.96 185 VAL A CA 1
ATOM 1535 C C . VAL A 1 229 ? 8.087 34.229 -7.389 1.00 9.74 185 VAL A C 1
ATOM 1536 O O . VAL A 1 229 ? 7.353 33.333 -6.973 1.00 11.26 185 VAL A O 1
ATOM 1540 N N . PRO A 1 230 ? 9.201 33.987 -8.090 1.00 9.44 186 PRO A N 1
ATOM 1541 C CA . PRO A 1 230 ? 9.536 32.601 -8.445 1.00 9.28 186 PRO A CA 1
ATOM 1542 C C . PRO A 1 230 ? 9.740 31.749 -7.213 1.00 10.29 186 PRO A C 1
ATOM 1543 O O . PRO A 1 230 ? 10.261 32.216 -6.204 1.00 9.25 186 PRO A O 1
ATOM 1547 N N . GLN A 1 231 ? 9.318 30.499 -7.291 1.00 7.71 187 GLN A N 1
ATOM 1548 C CA . GLN A 1 231 ? 9.415 29.624 -6.141 1.00 8.85 187 GLN A CA 1
ATOM 1549 C C . GLN A 1 231 ? 9.809 28.217 -6.594 1.00 9.04 187 GLN A C 1
ATOM 1550 O O . GLN A 1 231 ? 9.529 27.829 -7.725 1.00 10.15 187 GLN A O 1
ATOM 1556 N N . PRO A 1 232 ? 10.502 27.461 -5.733 1.00 7.29 188 PRO A N 1
ATOM 1557 C CA . PRO A 1 232 ? 10.806 26.071 -6.092 1.00 7.27 188 PRO A CA 1
ATOM 1558 C C . PRO A 1 232 ? 9.556 25.218 -5.962 1.00 9.27 188 PRO A C 1
ATOM 1559 O O . PRO A 1 232 ? 8.777 25.452 -5.023 1.00 7.84 188 PRO A O 1
ATOM 1563 N N . CYS A 1 233 ? 9.352 24.263 -6.870 1.00 8.40 189 CYS A N 1
ATOM 1564 C CA . CYS A 1 233 ? 8.195 23.373 -6.740 1.00 7.56 189 CYS A CA 1
ATOM 1565 C C . CYS A 1 233 ? 8.264 22.568 -5.452 1.00 7.07 189 CYS A C 1
ATOM 1566 O O . CYS A 1 233 ? 7.227 22.269 -4.857 1.00 8.65 189 CYS A O 1
ATOM 1569 N N . LYS A 1 234 ? 9.478 22.186 -5.056 1.00 8.14 190 LYS A N 1
ATOM 1570 C CA A LYS A 1 234 ? 9.688 21.550 -3.754 0.57 8.67 190 LYS A CA 1
ATOM 1571 C CA B LYS A 1 234 ? 9.686 21.545 -3.762 0.43 8.80 190 LYS A CA 1
ATOM 1572 C C . LYS A 1 234 ? 10.054 22.630 -2.752 1.00 9.33 190 LYS A C 1
ATOM 1573 O O . LYS A 1 234 ? 11.209 23.063 -2.695 1.00 10.27 190 LYS A O 1
ATOM 1584 N N . ASP A 1 235 ? 9.076 23.088 -1.974 1.00 9.42 191 ASP A N 1
ATOM 1585 C CA . ASP A 1 235 ? 9.365 24.130 -0.992 1.00 9.01 191 ASP A CA 1
ATOM 1586 C C . ASP A 1 235 ? 9.721 23.496 0.332 1.00 11.47 191 ASP A C 1
ATOM 1587 O O . ASP A 1 235 ? 8.850 23.038 1.079 1.00 10.57 191 ASP A O 1
ATOM 1592 N N . GLU A 1 236 ? 11.026 23.439 0.593 1.00 10.60 192 GLU A N 1
ATOM 1593 C CA . GLU A 1 236 ? 11.558 22.885 1.820 1.00 13.87 192 GLU A CA 1
ATOM 1594 C C . GLU A 1 236 ? 11.874 24.008 2.810 1.00 13.17 192 GLU A C 1
ATOM 1595 O O . GLU A 1 236 ? 12.528 23.794 3.832 1.00 12.62 192 GLU A O 1
ATOM 1601 N N . MET A 1 237 ? 11.383 25.201 2.478 1.00 13.48 193 MET A N 1
ATOM 1602 C CA . MET A 1 237 ? 11.533 26.413 3.289 1.00 14.87 193 MET A CA 1
ATOM 1603 C C . MET A 1 237 ? 12.986 26.835 3.487 1.00 13.79 193 MET A C 1
ATOM 1604 O O . MET A 1 237 ? 13.300 27.552 4.436 1.00 16.44 193 MET A O 1
ATOM 1609 N N . LYS A 1 238 ? 13.870 26.401 2.591 1.00 12.58 194 LYS A N 1
ATOM 1610 C CA . LYS A 1 238 ? 15.283 26.789 2.674 1.00 12.53 194 LYS A CA 1
ATOM 1611 C C . LYS A 1 238 ? 15.494 28.205 2.144 1.00 11.80 194 LYS A C 1
ATOM 1612 O O . LYS A 1 238 ? 16.459 28.897 2.528 1.00 14.78 194 LYS A O 1
ATOM 1615 N N . TYR A 1 239 ? 14.598 28.620 1.254 1.00 9.69 195 TYR A N 1
ATOM 1616 C CA . TYR A 1 239 ? 14.659 29.936 0.618 1.00 12.33 195 TYR A CA 1
ATOM 1617 C C . TYR A 1 239 ? 13.343 30.664 0.775 1.00 12.49 195 TYR A C 1
ATOM 1618 O O . TYR A 1 239 ? 12.310 30.042 1.061 1.00 14.59 195 TYR A O 1
ATOM 1627 N N . GLY A 1 240 ? 13.357 31.978 0.553 1.00 9.40 196 GLY A N 1
ATOM 1628 C CA . GLY A 1 240 ? 12.150 32.755 0.757 1.00 9.99 196 GLY A CA 1
ATOM 1629 C C . GLY A 1 240 ? 12.099 33.310 2.170 1.00 10.32 196 GLY A C 1
ATOM 1630 O O . GLY A 1 240 ? 13.092 33.840 2.667 1.00 11.14 196 GLY A O 1
ATOM 1631 N N . GLY A 1 241 ? 10.954 33.152 2.824 1.00 12.73 197 GLY A N 1
ATOM 1632 C CA . GLY A 1 241 ? 10.714 33.649 4.175 1.00 12.63 197 GLY A CA 1
ATOM 1633 C C . GLY A 1 241 ? 10.588 32.541 5.210 1.00 12.30 197 GLY A C 1
ATOM 1634 O O . GLY A 1 241 ? 11.072 31.425 4.996 1.00 13.13 197 GLY A O 1
ATOM 1635 N N . ARG A 1 242 ? 9.879 32.836 6.297 1.00 12.97 198 ARG A N 1
ATOM 1636 C CA . ARG A 1 242 ? 9.783 31.945 7.455 1.00 15.31 198 ARG A CA 1
ATOM 1637 C C . ARG A 1 242 ? 9.123 30.636 7.068 1.00 15.36 198 ARG A C 1
ATOM 1638 O O . ARG A 1 242 ? 9.477 29.569 7.573 1.00 16.10 198 ARG A O 1
ATOM 1646 N N . ASN A 1 243 ? 8.179 30.730 6.138 1.00 10.78 199 ASN A N 1
ATOM 1647 C CA . ASN A 1 243 ? 7.467 29.571 5.618 1.00 11.26 199 ASN A CA 1
ATOM 1648 C C . ASN A 1 243 ? 7.792 29.306 4.157 1.00 11.27 199 ASN A C 1
ATOM 1649 O O . ASN A 1 243 ? 6.936 28.874 3.377 1.00 11.90 199 ASN A O 1
ATOM 1654 N N . GLY A 1 244 ? 9.044 29.556 3.786 1.00 9.49 200 GLY A N 1
ATOM 1655 C CA . GLY A 1 244 ? 9.430 29.432 2.391 1.00 9.01 200 GLY A CA 1
ATOM 1656 C C . GLY A 1 244 ? 8.682 30.486 1.605 1.00 8.84 200 GLY A C 1
ATOM 1657 O O . GLY A 1 244 ? 8.676 31.659 1.993 1.00 12.72 200 GLY A O 1
ATOM 1658 N N . PHE A 1 245 ? 8.037 30.083 0.516 1.00 8.43 201 PHE A N 1
ATOM 1659 C CA . PHE A 1 245 ? 7.232 31.027 -0.262 1.00 8.31 201 PHE A CA 1
ATOM 1660 C C . PHE A 1 245 ? 5.747 30.774 -0.075 1.00 10.53 201 PHE A C 1
ATOM 1661 O O . PHE A 1 245 ? 4.916 31.486 -0.634 1.00 10.23 201 PHE A O 1
ATOM 1669 N N . LEU A 1 246 ? 5.419 29.758 0.713 1.00 11.33 202 LEU A N 1
ATOM 1670 C CA . LEU A 1 246 ? 4.059 29.229 0.733 1.00 10.08 202 LEU A CA 1
ATOM 1671 C C . LEU A 1 246 ? 2.999 30.253 1.147 1.00 9.04 202 LEU A C 1
ATOM 1672 O O . LEU A 1 246 ? 1.907 30.297 0.555 1.00 11.02 202 LEU A O 1
ATOM 1677 N N . ASP A 1 247 ? 3.318 31.070 2.149 1.00 9.10 203 ASP A N 1
ATOM 1678 C CA . ASP A 1 247 ? 2.338 32.006 2.686 1.00 9.49 203 ASP A CA 1
ATOM 1679 C C . ASP A 1 247 ? 2.246 33.323 1.893 1.00 12.45 203 ASP A C 1
ATOM 1680 O O . ASP A 1 247 ? 1.570 34.264 2.317 1.00 12.01 203 ASP A O 1
ATOM 1685 N N . LEU A 1 248 ? 2.902 33.378 0.732 1.00 9.73 204 LEU A N 1
ATOM 1686 C CA . LEU A 1 248 ? 2.590 34.433 -0.236 1.00 9.03 204 LEU A CA 1
ATOM 1687 C C . LEU A 1 248 ? 1.297 34.100 -0.954 1.00 9.66 204 LEU A C 1
ATOM 1688 O O . LEU A 1 248 ? 0.606 34.985 -1.470 1.00 10.08 204 LEU A O 1
ATOM 1693 N N . PHE A 1 249 ? 0.967 32.810 -0.981 1.00 9.68 205 PHE A N 1
ATOM 1694 C CA . PHE A 1 249 ? -0.040 32.330 -1.927 1.00 8.96 205 PHE A CA 1
ATOM 1695 C C . PHE A 1 249 ? -1.272 31.747 -1.266 1.00 12.05 205 PHE A C 1
ATOM 1696 O O . PHE A 1 249 ? -2.394 32.018 -1.680 1.00 11.90 205 PHE A O 1
ATOM 1704 N N . THR A 1 250 ? -1.048 30.966 -0.218 1.00 11.71 206 THR A N 1
ATOM 1705 C CA A THR A 1 250 ? -2.171 30.356 0.490 0.54 11.58 206 THR A CA 1
ATOM 1706 C CA B THR A 1 250 ? -2.099 30.273 0.503 0.46 13.55 206 THR A CA 1
ATOM 1707 C C . THR A 1 250 ? -2.132 30.696 1.970 1.00 13.66 206 THR A C 1
ATOM 1708 O O . THR A 1 250 ? -1.074 30.790 2.591 1.00 14.43 206 THR A O 1
ATOM 1715 N N . GLY A 1 251 ? -3.319 30.920 2.526 1.00 11.52 207 GLY A N 1
ATOM 1716 C CA . GLY A 1 251 ? -3.442 31.280 3.925 1.00 14.30 207 GLY A CA 1
ATOM 1717 C C . GLY A 1 251 ? -3.876 30.092 4.765 1.00 18.19 207 GLY A C 1
ATOM 1718 O O . GLY A 1 251 ? -4.916 29.486 4.506 1.00 15.85 207 GLY A O 1
ATOM 1719 N N . ASP A 1 252 ? -3.076 29.768 5.776 1.00 15.01 208 ASP A N 1
ATOM 1720 C CA . ASP A 1 252 ? -3.359 28.657 6.683 1.00 16.49 208 ASP A CA 1
ATOM 1721 C C . ASP A 1 252 ? -2.714 28.985 8.032 1.00 17.17 208 ASP A C 1
ATOM 1722 O O . ASP A 1 252 ? -1.929 29.930 8.129 1.00 17.56 208 ASP A O 1
ATOM 1727 N N . SER A 1 253 ? -3.041 28.216 9.061 1.00 17.86 209 SER A N 1
ATOM 1728 C CA . SER A 1 253 ? -2.545 28.499 10.403 1.00 21.13 209 SER A CA 1
ATOM 1729 C C . SER A 1 253 ? -1.154 27.911 10.620 1.00 23.64 209 SER A C 1
ATOM 1730 O O . SER A 1 253 ? -0.451 28.289 11.562 1.00 26.45 209 SER A O 1
ATOM 1733 N N . GLN A 1 254 ? -0.765 26.982 9.752 1.00 18.56 210 GLN A N 1
ATOM 1734 C CA . GLN A 1 254 ? 0.587 26.435 9.774 1.00 19.95 210 GLN A CA 1
ATOM 1735 C C . GLN A 1 254 ? 0.974 25.937 8.391 1.00 16.49 210 GLN A C 1
ATOM 1736 O O . GLN A 1 254 ? 0.121 25.769 7.513 1.00 17.42 210 GLN A O 1
ATOM 1742 N N . TYR A 1 255 ? 2.266 25.702 8.200 1.00 14.84 211 TYR A N 1
ATOM 1743 C CA . TYR A 1 255 ? 2.785 25.354 6.886 1.00 12.96 211 TYR A CA 1
ATOM 1744 C C . TYR A 1 255 ? 3.803 24.247 7.030 1.00 13.68 211 TYR A C 1
ATOM 1745 O O . TYR A 1 255 ? 4.648 24.294 7.931 1.00 15.41 211 TYR A O 1
ATOM 1754 N N . ALA A 1 256 ? 3.723 23.250 6.158 1.00 13.44 212 ALA A N 1
ATOM 1755 C CA . ALA A 1 256 ? 4.699 22.164 6.167 1.00 14.86 212 ALA A CA 1
ATOM 1756 C C . ALA A 1 256 ? 5.434 22.092 4.833 1.00 10.86 212 ALA A C 1
ATOM 1757 O O . ALA A 1 256 ? 4.923 22.556 3.810 1.00 12.37 212 ALA A O 1
ATOM 1759 N N . THR A 1 257 ? 6.617 21.482 4.827 1.00 11.55 213 THR A N 1
ATOM 1760 C CA . THR A 1 257 ? 7.338 21.339 3.568 1.00 11.67 213 THR A CA 1
ATOM 1761 C C . THR A 1 257 ? 6.524 20.495 2.587 1.00 10.81 213 THR A C 1
ATOM 1762 O O . THR A 1 257 ? 5.856 19.543 2.973 1.00 11.20 213 THR A O 1
ATOM 1766 N N . GLN A 1 258 ? 6.606 20.831 1.310 1.00 8.30 214 GLN A N 1
ATOM 1767 C CA . GLN A 1 258 ? 5.672 20.234 0.358 1.00 7.99 214 GLN A CA 1
ATOM 1768 C C . GLN A 1 258 ? 6.109 20.446 -1.071 1.00 10.71 214 GLN A C 1
ATOM 1769 O O . GLN A 1 258 ? 6.937 21.312 -1.352 1.00 11.09 214 GLN A O 1
ATOM 1775 N N . PHE A 1 259 ? 5.529 19.662 -1.976 1.00 7.34 215 PHE A N 1
ATOM 1776 C CA . PHE A 1 259 ? 5.796 19.825 -3.405 1.00 6.98 215 PHE A CA 1
ATOM 1777 C C . PHE A 1 259 ? 4.519 20.236 -4.107 1.00 8.79 215 PHE A C 1
ATOM 1778 O O . PHE A 1 259 ? 3.424 19.972 -3.616 1.00 8.10 215 PHE A O 1
ATOM 1786 N N . LYS A 1 260 ? 4.678 20.886 -5.250 1.00 7.42 216 LYS A N 1
ATOM 1787 C CA . LYS A 1 260 ? 3.550 21.259 -6.096 1.00 6.32 216 LYS A CA 1
ATOM 1788 C C . LYS A 1 260 ? 3.988 21.313 -7.544 1.00 8.85 216 LYS A C 1
ATOM 1789 O O . LYS A 1 260 ? 4.983 21.978 -7.840 1.00 8.16 216 LYS A O 1
ATOM 1791 N N . TYR A 1 261 ? 3.249 20.648 -8.433 1.00 6.59 217 TYR A N 1
ATOM 1792 C CA . TYR A 1 261 ? 3.536 20.664 -9.876 1.00 6.38 217 TYR A CA 1
ATOM 1793 C C . TYR A 1 261 ? 2.283 21.099 -10.616 1.00 8.14 217 TYR A C 1
ATOM 1794 O O . TYR A 1 261 ? 1.168 20.878 -10.155 1.00 8.71 217 TYR A O 1
ATOM 1803 N N A THR A 1 262 ? 2.478 21.748 -11.758 0.99 5.66 218 THR A N 1
ATOM 1804 N N B THR A 1 262 ? 2.472 21.747 -11.755 0.01 7.11 218 THR A N 1
ATOM 1805 C CA A THR A 1 262 ? 1.366 22.287 -12.532 0.99 5.65 218 THR A CA 1
ATOM 1806 C CA B THR A 1 262 ? 1.352 22.266 -12.524 0.01 7.41 218 THR A CA 1
ATOM 1807 C C A THR A 1 262 ? 1.556 21.915 -13.990 0.99 6.45 218 THR A C 1
ATOM 1808 C C B THR A 1 262 ? 1.552 21.909 -13.991 0.01 6.95 218 THR A C 1
ATOM 1809 O O A THR A 1 262 ? 2.596 22.225 -14.573 0.99 7.48 218 THR A O 1
ATOM 1810 O O B THR A 1 262 ? 2.578 22.228 -14.592 0.01 7.23 218 THR A O 1
ATOM 1817 N N . ASN A 1 263 ? 0.557 21.238 -14.554 1.00 5.98 219 ASN A N 1
ATOM 1818 C CA . ASN A 1 263 ? 0.576 20.827 -15.953 1.00 7.09 219 ASN A CA 1
ATOM 1819 C C . ASN A 1 263 ? 0.221 21.967 -16.902 1.00 7.07 219 ASN A C 1
ATOM 1820 O O . ASN A 1 263 ? -0.545 22.860 -16.544 1.00 9.19 219 ASN A O 1
ATOM 1825 N N . ALA A 1 264 ? 0.766 21.917 -18.120 1.00 5.77 220 ALA A N 1
ATOM 1826 C CA . ALA A 1 264 ? 0.270 22.748 -19.218 1.00 6.00 220 ALA A CA 1
ATOM 1827 C C . ALA A 1 264 ? -0.348 21.789 -20.220 1.00 6.01 220 ALA A C 1
ATOM 1828 O O . ALA A 1 264 ? 0.373 21.148 -20.990 1.00 6.21 220 ALA A O 1
ATOM 1830 N N . PRO A 1 265 ? -1.682 21.655 -20.195 1.00 5.12 221 PRO A N 1
ATOM 1831 C CA . PRO A 1 265 ? -2.296 20.567 -20.959 1.00 4.98 221 PRO A CA 1
ATOM 1832 C C . PRO A 1 265 ? -2.054 20.667 -22.452 1.00 5.40 221 PRO A C 1
ATOM 1833 O O . PRO A 1 265 ? -2.034 19.633 -23.117 1.00 6.11 221 PRO A O 1
ATOM 1837 N N . ASP A 1 266 ? -1.886 21.878 -22.971 1.00 5.27 222 ASP A N 1
ATOM 1838 C CA . ASP A 1 266 ? -1.630 22.006 -24.398 1.00 6.27 222 ASP A CA 1
ATOM 1839 C C . ASP A 1 266 ? -0.290 21.367 -24.771 1.00 8.20 222 ASP A C 1
ATOM 1840 O O . ASP A 1 266 ? -0.139 20.840 -25.876 1.00 6.29 222 ASP A O 1
ATOM 1845 N N . ALA A 1 267 ? 0.674 21.400 -23.858 1.00 4.84 223 ALA A N 1
ATOM 1846 C CA . ALA A 1 267 ? 1.983 20.808 -24.151 1.00 5.69 223 ALA A CA 1
ATOM 1847 C C . ALA A 1 267 ? 1.927 19.288 -24.114 1.00 5.49 223 ALA A C 1
ATOM 1848 O O . ALA A 1 267 ? 2.483 18.615 -25.000 1.00 6.47 223 ALA A O 1
ATOM 1850 N N . ASP A 1 268 ? 1.261 18.729 -23.103 1.00 6.20 224 ASP A N 1
ATOM 1851 C CA . ASP A 1 268 ? 1.160 17.276 -23.031 1.00 5.06 224 ASP A CA 1
ATOM 1852 C C . ASP A 1 268 ? 0.369 16.750 -24.227 1.00 6.20 224 ASP A C 1
ATOM 1853 O O . ASP A 1 268 ? 0.682 15.695 -24.761 1.00 6.46 224 ASP A O 1
ATOM 1858 N N . ALA A 1 269 ? -0.641 17.495 -24.671 1.00 5.58 225 ALA A N 1
ATOM 1859 C CA . ALA A 1 269 ? -1.376 17.086 -25.872 1.00 4.81 225 ALA A CA 1
ATOM 1860 C C . ALA A 1 269 ? -0.483 17.150 -27.109 1.00 6.58 225 ALA A C 1
ATOM 1861 O O . ALA A 1 269 ? -0.561 16.288 -27.991 1.00 5.94 225 ALA A O 1
ATOM 1863 N N . ARG A 1 270 ? 0.365 18.174 -27.194 1.00 5.80 226 ARG A N 1
ATOM 1864 C CA . ARG A 1 270 ? 1.278 18.268 -28.335 1.00 5.84 226 ARG A CA 1
ATOM 1865 C C . ARG A 1 270 ? 2.251 17.079 -28.339 1.00 6.81 226 ARG A C 1
ATOM 1866 O O . ARG A 1 270 ? 2.643 16.587 -29.396 1.00 7.21 226 ARG A O 1
ATOM 1874 N N . ALA A 1 271 ? 2.633 16.612 -27.151 1.00 5.14 227 ALA A N 1
ATOM 1875 C CA . ALA A 1 271 ? 3.497 15.428 -27.044 1.00 5.17 227 ALA A CA 1
ATOM 1876 C C . ALA A 1 271 ? 2.839 14.203 -27.686 1.00 7.65 227 ALA A C 1
ATOM 1877 O O . ALA A 1 271 ? 3.497 13.410 -28.361 1.00 7.72 227 ALA A O 1
ATOM 1879 N N . VAL A 1 272 ? 1.538 14.067 -27.478 1.00 6.12 228 VAL A N 1
ATOM 1880 C CA . VAL A 1 272 ? 0.778 12.964 -28.088 1.00 5.21 228 VAL A CA 1
ATOM 1881 C C . VAL A 1 272 ? 0.735 13.130 -29.607 1.00 8.15 228 VAL A C 1
ATOM 1882 O O . VAL A 1 272 ? 0.979 12.189 -30.359 1.00 6.57 228 VAL A O 1
ATOM 1886 N N . GLN A 1 273 ? 0.434 14.347 -30.043 1.00 6.63 229 GLN A N 1
ATOM 1887 C CA . GLN A 1 273 ? 0.390 14.685 -31.465 1.00 5.27 229 GLN A CA 1
ATOM 1888 C C . GLN A 1 273 ? 1.731 14.362 -32.139 1.00 6.27 229 GLN A C 1
ATOM 1889 O O . GLN A 1 273 ? 1.779 13.745 -33.226 1.00 7.19 229 GLN A O 1
ATOM 1895 N N . ALA A 1 274 ? 2.819 14.751 -31.482 1.00 5.52 230 ALA A N 1
ATOM 1896 C CA . ALA A 1 274 ? 4.156 14.487 -32.004 1.00 5.95 230 ALA A CA 1
ATOM 1897 C C . ALA A 1 274 ? 4.434 12.987 -32.097 1.00 7.95 230 ALA A C 1
ATOM 1898 O O . ALA A 1 274 ? 5.034 12.507 -33.060 1.00 7.71 230 ALA A O 1
ATOM 1900 N N . THR A 1 275 ? 4.022 12.250 -31.076 1.00 5.94 231 THR A N 1
ATOM 1901 C CA . THR A 1 275 ? 4.363 10.830 -31.018 1.00 6.20 231 THR A CA 1
ATOM 1902 C C . THR A 1 275 ? 3.562 10.043 -32.058 1.00 6.37 231 THR A C 1
ATOM 1903 O O . THR A 1 275 ? 4.064 9.090 -32.649 1.00 7.40 231 THR A O 1
ATOM 1907 N N . TYR A 1 276 ? 2.328 10.468 -32.315 1.00 6.49 232 TYR A N 1
ATOM 1908 C CA . TYR A 1 276 ? 1.560 9.871 -33.411 1.00 6.47 232 TYR A CA 1
ATOM 1909 C C . TYR A 1 276 ? 2.279 10.063 -34.750 1.00 9.58 232 TYR A C 1
ATOM 1910 O O . TYR A 1 276 ? 2.372 9.134 -35.563 1.00 7.86 232 TYR A O 1
ATOM 1919 N N . TYR A 1 277 ? 2.805 11.263 -34.978 1.00 6.70 233 TYR A N 1
ATOM 1920 C CA . TYR A 1 277 ? 3.524 11.515 -36.233 1.00 6.93 233 TYR A CA 1
ATOM 1921 C C . TYR A 1 277 ? 4.763 10.603 -36.330 1.00 8.30 233 TYR A C 1
ATOM 1922 O O . TYR A 1 277 ? 5.078 10.060 -37.396 1.00 9.37 233 TYR A O 1
ATOM 1931 N N . ALA A 1 278 ? 5.474 10.448 -35.215 1.00 7.52 234 ALA A N 1
ATOM 1932 C CA . ALA A 1 278 ? 6.608 9.533 -35.170 1.00 7.41 234 ALA A CA 1
ATOM 1933 C C . ALA A 1 278 ? 6.166 8.105 -35.483 1.00 8.66 234 ALA A C 1
ATOM 1934 O O . ALA A 1 278 ? 6.869 7.363 -36.170 1.00 9.64 234 ALA A O 1
ATOM 1936 N N . GLN A 1 279 ? 5.008 7.711 -34.957 1.00 9.04 235 GLN A N 1
ATOM 1937 C CA . GLN A 1 279 ? 4.545 6.336 -35.165 1.00 9.36 235 GLN A CA 1
ATOM 1938 C C . GLN A 1 279 ? 4.138 6.111 -36.623 1.00 9.53 235 GLN A C 1
ATOM 1939 O O . GLN A 1 279 ? 4.354 5.022 -37.173 1.00 11.63 235 GLN A O 1
ATOM 1945 N N . LEU A 1 280 ? 3.551 7.118 -37.260 1.00 11.02 236 LEU A N 1
ATOM 1946 C CA . LEU A 1 280 ? 3.262 6.984 -38.697 1.00 12.02 236 LEU A CA 1
ATOM 1947 C C . LEU A 1 280 ? 4.565 6.742 -39.455 1.00 13.96 236 LEU A C 1
ATOM 1948 O O . LEU A 1 280 ? 4.634 5.898 -40.361 1.00 14.09 236 LEU A O 1
ATOM 1953 N N . ALA A 1 281 ? 5.591 7.499 -39.086 1.00 10.94 237 ALA A N 1
ATOM 1954 C CA . ALA A 1 281 ? 6.907 7.335 -39.684 1.00 13.04 237 ALA A CA 1
ATOM 1955 C C . ALA A 1 281 ? 7.478 5.949 -39.389 1.00 13.44 237 ALA A C 1
ATOM 1956 O O . ALA A 1 281 ? 8.073 5.323 -40.265 1.00 14.24 237 ALA A O 1
ATOM 1958 N N . ALA A 1 282 ? 7.312 5.485 -38.151 1.00 9.89 238 ALA A N 1
ATOM 1959 C CA . ALA A 1 282 ? 7.853 4.190 -37.740 1.00 10.63 238 ALA A CA 1
ATOM 1960 C C . ALA A 1 282 ? 7.253 3.066 -38.572 1.00 13.65 238 ALA A C 1
ATOM 1961 O O . ALA A 1 282 ? 7.949 2.137 -38.980 1.00 15.67 238 ALA A O 1
ATOM 1963 N N . LYS A 1 283 ? 5.960 3.174 -38.844 1.00 13.95 239 LYS A N 1
ATOM 1964 C CA . LYS A 1 283 ? 5.301 2.175 -39.683 1.00 15.59 239 LYS A CA 1
ATOM 1965 C C . LYS A 1 283 ? 5.811 2.226 -41.122 1.00 19.28 239 LYS A C 1
ATOM 1966 O O . LYS A 1 283 ? 6.017 1.183 -41.747 1.00 19.86 239 LYS A O 1
ATOM 1972 N N . GLU A 1 284 ? 6.036 3.432 -41.636 1.00 15.63 240 GLU A N 1
ATOM 1973 C CA A GLU A 1 284 ? 6.573 3.612 -42.983 0.64 17.42 240 GLU A CA 1
ATOM 1974 C CA B GLU A 1 284 ? 6.570 3.602 -42.983 0.36 17.79 240 GLU A CA 1
ATOM 1975 C C . GLU A 1 284 ? 7.973 3.012 -43.113 1.00 18.95 240 GLU A C 1
ATOM 1976 O O . GLU A 1 284 ? 8.288 2.332 -44.100 1.00 18.89 240 GLU A O 1
ATOM 1987 N N . TRP A 1 285 ? 8.812 3.262 -42.112 1.00 13.92 241 TRP A N 1
ATOM 1988 C CA . TRP A 1 285 ? 10.211 2.829 -42.158 1.00 15.70 241 TRP A CA 1
ATOM 1989 C C . TRP A 1 285 ? 10.471 1.437 -41.582 1.00 18.52 241 TRP A C 1
ATOM 1990 O O . TRP A 1 285 ? 11.588 0.925 -41.680 1.00 20.50 241 TRP A O 1
ATOM 2001 N N . GLY A 1 286 ? 9.457 0.829 -40.976 1.00 18.71 242 GLY A N 1
ATOM 2002 C CA . GLY A 1 286 ? 9.612 -0.498 -40.396 1.00 18.35 242 GLY A CA 1
ATOM 2003 C C . GLY A 1 286 ? 10.424 -0.518 -39.115 1.00 22.55 242 GLY A C 1
ATOM 2004 O O . GLY A 1 286 ? 11.213 -1.439 -38.878 1.00 22.36 242 GLY A O 1
ATOM 2005 N N . VAL A 1 287 ? 10.233 0.506 -38.285 1.00 17.09 243 VAL A N 1
ATOM 2006 C CA . VAL A 1 287 ? 10.966 0.644 -37.036 1.00 18.35 243 VAL A CA 1
ATOM 2007 C C . VAL A 1 287 ? 10.004 0.499 -35.854 1.00 19.42 243 VAL A C 1
ATOM 2008 O O . VAL A 1 287 ? 8.855 0.933 -35.927 1.00 20.09 243 VAL A O 1
ATOM 2012 N N . ASP A 1 288 ? 10.469 -0.117 -34.773 1.00 17.13 244 ASP A N 1
ATOM 2013 C CA . ASP A 1 288 ? 9.632 -0.317 -33.587 1.00 18.49 244 ASP A CA 1
ATOM 2014 C C . ASP A 1 288 ? 9.899 0.777 -32.551 1.00 17.59 244 ASP A C 1
ATOM 2015 O O . ASP A 1 288 ? 11.006 0.878 -32.024 1.00 19.80 244 ASP A O 1
ATOM 2020 N N . ILE A 1 289 ? 8.902 1.620 -32.284 1.00 14.58 245 ILE A N 1
ATOM 2021 C CA . ILE A 1 289 ? 9.013 2.574 -31.179 1.00 10.38 245 ILE A CA 1
ATOM 2022 C C . ILE A 1 289 ? 7.867 2.391 -30.177 1.00 13.20 245 ILE A C 1
ATOM 2023 O O . ILE A 1 289 ? 7.440 3.353 -29.540 1.00 11.66 245 ILE A O 1
ATOM 2028 N N . SER A 1 290 ? 7.397 1.156 -30.018 1.00 12.71 246 SER A N 1
ATOM 2029 C CA A SER A 1 290 ? 6.229 0.895 -29.177 0.71 11.95 246 SER A CA 1
ATOM 2030 C CA B SER A 1 290 ? 6.244 0.866 -29.162 0.29 13.68 246 SER A CA 1
ATOM 2031 C C . SER A 1 290 ? 6.374 1.391 -27.733 1.00 10.79 246 SER A C 1
ATOM 2032 O O . SER A 1 290 ? 5.392 1.817 -27.133 1.00 12.12 246 SER A O 1
ATOM 2037 N N . SER A 1 291 ? 7.578 1.354 -27.164 1.00 12.35 247 SER A N 1
ATOM 2038 C CA A SER A 1 291 ? 7.718 1.788 -25.773 0.71 12.65 247 SER A CA 1
ATOM 2039 C CA B SER A 1 291 ? 7.747 1.793 -25.779 0.29 13.55 247 SER A CA 1
ATOM 2040 C C . SER A 1 291 ? 7.554 3.301 -25.655 1.00 14.03 247 SER A C 1
ATOM 2041 O O . SER A 1 291 ? 7.140 3.804 -24.614 1.00 11.97 247 SER A O 1
ATOM 2046 N N . TYR A 1 292 ? 7.864 4.020 -26.726 1.00 10.16 248 TYR A N 1
ATOM 2047 C CA . TYR A 1 292 ? 7.681 5.466 -26.739 1.00 10.97 248 TYR A CA 1
ATOM 2048 C C . TYR A 1 292 ? 6.222 5.813 -27.000 1.00 11.25 248 TYR A C 1
ATOM 2049 O O . TYR A 1 292 ? 5.694 6.763 -26.437 1.00 8.83 248 TYR A O 1
ATOM 2058 N N . VAL A 1 293 ? 5.559 5.024 -27.836 1.00 8.86 249 VAL A N 1
ATOM 2059 C CA . VAL A 1 293 ? 4.114 5.154 -27.985 1.00 7.83 249 VAL A CA 1
ATOM 2060 C C . VAL A 1 293 ? 3.447 4.985 -26.617 1.00 9.30 249 VAL A C 1
ATOM 2061 O O . VAL A 1 293 ? 2.572 5.764 -26.242 1.00 8.52 249 VAL A O 1
ATOM 2065 N N . ALA A 1 294 ? 3.911 3.997 -25.859 1.00 8.65 250 ALA A N 1
ATOM 2066 C CA . ALA A 1 294 ? 3.361 3.729 -24.531 1.00 10.86 250 ALA A CA 1
ATOM 2067 C C . ALA A 1 294 ? 3.576 4.896 -23.563 1.00 9.88 250 ALA A C 1
ATOM 2068 O O . ALA A 1 294 ? 2.713 5.169 -22.735 1.00 10.16 250 ALA A O 1
ATOM 2070 N N . LYS A 1 295 ? 4.710 5.584 -23.660 1.00 8.18 251 LYS A N 1
ATOM 2071 C CA . LYS A 1 295 ? 4.917 6.769 -22.822 1.00 8.28 251 LYS A CA 1
ATOM 2072 C C . LYS A 1 295 ? 3.854 7.823 -23.136 1.00 9.80 251 LYS A C 1
ATOM 2073 O O . LYS A 1 295 ? 3.241 8.410 -22.239 1.00 8.08 251 LYS A O 1
ATOM 2079 N N . SER A 1 296 ? 3.659 8.088 -24.422 1.00 8.01 252 SER A N 1
ATOM 2080 C CA . SER A 1 296 ? 2.732 9.139 -24.827 1.00 8.71 252 SER A CA 1
ATOM 2081 C C . SER A 1 296 ? 1.305 8.806 -24.435 1.00 8.96 252 SER A C 1
ATOM 2082 O O . SER A 1 296 ? 0.512 9.679 -24.095 1.00 7.24 252 SER A O 1
ATOM 2085 N N . THR A 1 297 ? 0.957 7.531 -24.501 1.00 8.16 253 THR A N 1
ATOM 2086 C CA A THR A 1 297 ? -0.426 7.163 -24.165 0.74 6.38 253 THR A CA 1
ATOM 2087 C CA B THR A 1 297 ? -0.374 7.110 -24.190 0.26 8.39 253 THR A CA 1
ATOM 2088 C C . THR A 1 297 ? -0.654 7.203 -22.671 1.00 7.78 253 THR A C 1
ATOM 2089 O O . THR A 1 297 ? -1.748 7.561 -22.225 1.00 8.35 253 THR A O 1
ATOM 2096 N N . LYS A 1 298 ? 0.371 6.899 -21.880 1.00 7.43 254 LYS A N 1
ATOM 2097 C CA . LYS A 1 298 ? 0.282 7.064 -20.430 1.00 6.38 254 LYS A CA 1
ATOM 2098 C C . LYS A 1 298 ? 0.119 8.544 -20.072 1.00 7.48 254 LYS A C 1
ATOM 2099 O O . LYS A 1 298 ? -0.733 8.915 -19.260 1.00 7.68 254 LYS A O 1
ATOM 2105 N N . MET A 1 299 ? 0.906 9.390 -20.727 1.00 6.09 255 MET A N 1
ATOM 2106 C CA . MET A 1 299 ? 0.791 10.836 -20.529 1.00 5.91 255 MET A CA 1
ATOM 2107 C C . MET A 1 299 ? -0.609 11.307 -20.912 1.00 9.18 255 MET A C 1
ATOM 2108 O O . MET A 1 299 ? -1.227 12.082 -20.193 1.00 6.10 255 MET A O 1
ATOM 2113 N N . GLY A 1 300 ? -1.126 10.805 -22.030 1.00 7.34 256 GLY A N 1
ATOM 2114 C CA . GLY A 1 300 ? -2.479 11.147 -22.444 1.00 5.68 256 GLY A CA 1
ATOM 2115 C C . GLY A 1 300 ? -3.552 10.647 -21.484 1.00 7.54 256 GLY A C 1
ATOM 2116 O O . GLY A 1 300 ? -4.639 11.214 -21.396 1.00 7.15 256 GLY A O 1
ATOM 2117 N N . ASP A 1 301 ? -3.249 9.567 -20.768 1.00 6.89 257 ASP A N 1
ATOM 2118 C CA . ASP A 1 301 ? -4.190 9.006 -19.799 1.00 6.45 257 ASP A CA 1
ATOM 2119 C C . ASP A 1 301 ? -4.334 9.967 -18.604 1.00 7.01 257 ASP A C 1
ATOM 2120 O O . ASP A 1 301 ? -5.446 10.304 -18.182 1.00 6.31 257 ASP A O 1
ATOM 2125 N N . PHE A 1 302 ? -3.200 10.439 -18.086 1.00 7.36 258 PHE A N 1
ATOM 2126 C CA . PHE A 1 302 ? -3.219 11.386 -16.973 1.00 7.45 258 PHE A CA 1
ATOM 2127 C C . PHE A 1 302 ? -3.737 12.744 -17.403 1.00 6.41 258 PHE A C 1
ATOM 2128 O O . PHE A 1 302 ? -4.294 13.490 -16.595 1.00 6.15 258 PHE A O 1
ATOM 2136 N N . LEU A 1 303 ? -3.582 13.041 -18.690 1.00 5.57 259 LEU A N 1
ATOM 2137 C CA . LEU A 1 303 ? -4.038 14.314 -19.248 1.00 6.00 259 LEU A CA 1
ATOM 2138 C C . LEU A 1 303 ? -5.558 14.482 -19.118 1.00 7.42 259 LEU A C 1
ATOM 2139 O O . LEU A 1 303 ? -6.070 15.600 -19.224 1.00 6.01 259 LEU A O 1
ATOM 2144 N N . ARG A 1 304 ? -6.283 13.389 -18.852 1.00 5.12 260 ARG A N 1
ATOM 2145 C CA . ARG A 1 304 ? -7.719 13.505 -18.584 1.00 5.68 260 ARG A CA 1
ATOM 2146 C C . ARG A 1 304 ? -8.026 14.414 -17.392 1.00 5.43 260 ARG A C 1
ATOM 2147 O O . ARG A 1 304 ? -9.153 14.905 -17.276 1.00 5.16 260 ARG A O 1
ATOM 2155 N N . TYR A 1 305 ? -7.056 14.654 -16.509 1.00 5.99 261 TYR A N 1
ATOM 2156 C CA . TYR A 1 305 ? -7.307 15.612 -15.428 1.00 5.85 261 TYR A CA 1
ATOM 2157 C C . TYR A 1 305 ? -7.585 17.011 -15.974 1.00 5.89 261 TYR A C 1
ATOM 2158 O O . TYR A 1 305 ? -8.222 17.829 -15.299 1.00 6.33 261 TYR A O 1
ATOM 2167 N N . SER A 1 306 ? -7.118 17.291 -17.191 1.00 5.53 262 SER A N 1
ATOM 2168 C CA . SER A 1 306 ? -7.376 18.604 -17.793 1.00 5.44 262 SER A CA 1
ATOM 2169 C C . SER A 1 306 ? -8.840 18.747 -18.213 1.00 6.76 262 SER A C 1
ATOM 2170 O O . SER A 1 306 ? -9.261 19.827 -18.622 1.00 6.40 262 SER A O 1
ATOM 2173 N N . PHE A 1 307 ? -9.626 17.680 -18.064 1.00 6.80 263 PHE A N 1
ATOM 2174 C CA . PHE A 1 307 ? -11.053 17.749 -18.359 1.00 5.57 263 PHE A CA 1
ATOM 2175 C C . PHE A 1 307 ? -11.892 18.316 -17.227 1.00 7.66 263 PHE A C 1
ATOM 2176 O O . PHE A 1 307 ? -13.091 18.522 -17.412 1.00 8.33 263 PHE A O 1
ATOM 2184 N N . PHE A 1 308 ? -11.298 18.504 -16.051 1.00 7.46 264 PHE A N 1
ATOM 2185 C CA . PHE A 1 308 ? -12.098 18.712 -14.831 1.00 5.98 264 PHE A CA 1
ATOM 2186 C C . PHE A 1 308 ? -12.054 20.091 -14.204 1.00 7.59 264 PHE A C 1
ATOM 2187 O O . PHE A 1 308 ? -11.025 20.752 -14.186 1.00 6.33 264 PHE A O 1
ATOM 2195 N N . ASP A 1 309 ? -13.204 20.498 -13.674 1.00 5.76 265 ASP A N 1
ATOM 2196 C CA . ASP A 1 309 ? -13.296 21.700 -12.852 1.00 7.40 265 ASP A CA 1
ATOM 2197 C C . ASP A 1 309 ? -12.256 21.684 -11.725 1.00 9.23 265 ASP A C 1
ATOM 2198 O O . ASP A 1 309 ? -11.911 20.615 -11.193 1.00 7.64 265 ASP A O 1
ATOM 2203 N N . LYS A 1 310 ? -11.776 22.866 -11.349 1.00 7.06 266 LYS A N 1
ATOM 2204 C CA . LYS A 1 310 ? -10.692 22.990 -10.373 1.00 6.18 266 LYS A CA 1
ATOM 2205 C C . LYS A 1 310 ? -10.917 22.165 -9.110 1.00 7.88 266 LYS A C 1
ATOM 2206 O O . LYS A 1 310 ? -10.025 21.431 -8.660 1.00 7.22 266 LYS A O 1
ATOM 2212 N N . TYR A 1 311 ? -12.101 22.315 -8.519 1.00 6.72 267 TYR A N 1
ATOM 2213 C CA . TYR A 1 311 ? -12.431 21.608 -7.285 1.00 7.66 267 TYR A CA 1
ATOM 2214 C C . TYR A 1 311 ? -13.535 20.592 -7.521 1.00 8.60 267 TYR A C 1
ATOM 2215 O O . TYR A 1 311 ? -14.333 20.301 -6.613 1.00 10.13 267 TYR A O 1
ATOM 2224 N N . PHE A 1 312 ? -13.551 20.034 -8.731 1.00 9.71 268 PHE A N 1
ATOM 2225 C CA . PHE A 1 312 ? -14.490 18.971 -9.089 1.00 9.16 268 PHE A CA 1
ATOM 2226 C C . PHE A 1 312 ? -15.935 19.374 -8.775 1.00 10.92 268 PHE A C 1
ATOM 2227 O O . PHE A 1 312 ? -16.729 18.566 -8.314 1.00 9.82 268 PHE A O 1
ATOM 2235 N N . ARG A 1 313 ? -16.254 20.638 -9.044 1.00 8.94 269 ARG A N 1
ATOM 2236 C CA . ARG A 1 313 ? -17.615 21.150 -8.901 1.00 8.56 269 ARG A CA 1
ATOM 2237 C C . ARG A 1 313 ? -18.436 20.776 -10.135 1.00 9.33 269 ARG A C 1
ATOM 2238 O O . ARG A 1 313 ? -17.897 20.665 -11.246 1.00 8.62 269 ARG A O 1
ATOM 2246 N N . LYS A 1 314 ? -19.749 20.628 -9.964 1.00 7.81 270 LYS A N 1
ATOM 2247 C CA . LYS A 1 314 ? -20.592 20.290 -11.107 1.00 7.64 270 LYS A CA 1
ATOM 2248 C C . LYS A 1 314 ? -20.511 21.359 -12.190 1.00 8.57 270 LYS A C 1
ATOM 2249 O O . LYS A 1 314 ? -20.582 22.553 -11.911 1.00 10.04 270 LYS A O 1
ATOM 2255 N N . VAL A 1 315 ? -20.394 20.925 -13.436 1.00 9.28 271 VAL A N 1
ATOM 2256 C CA . VAL A 1 315 ? -20.334 21.869 -14.542 1.00 8.77 271 VAL A CA 1
ATOM 2257 C C . VAL A 1 315 ? -21.725 22.459 -14.758 1.00 10.37 271 VAL A C 1
ATOM 2258 O O . VAL A 1 315 ? -22.708 21.716 -14.888 1.00 11.54 271 VAL A O 1
ATOM 2262 N N . GLY A 1 316 ? -21.814 23.789 -14.742 1.00 9.46 272 GLY A N 1
ATOM 2263 C CA . GLY A 1 316 ? -23.088 24.478 -14.890 1.00 11.40 272 GLY A CA 1
ATOM 2264 C C . GLY A 1 316 ? -23.929 24.536 -13.626 1.00 11.08 272 GLY A C 1
ATOM 2265 O O . GLY A 1 316 ? -25.051 25.020 -13.638 1.00 13.54 272 GLY A O 1
ATOM 2266 N N . ASN A 1 317 ? -23.390 24.016 -12.532 1.00 10.18 273 ASN A N 1
ATOM 2267 C CA . ASN A 1 317 ? -24.064 24.069 -11.249 1.00 11.52 273 ASN A CA 1
ATOM 2268 C C . ASN A 1 317 ? -22.952 24.166 -10.226 1.00 12.44 273 ASN A C 1
ATOM 2269 O O . ASN A 1 317 ? -22.862 23.362 -9.305 1.00 10.59 273 ASN A O 1
ATOM 2274 N N . SER A 1 318 ? -22.084 25.156 -10.426 1.00 10.49 274 SER A N 1
ATOM 2275 C CA . SER A 1 318 ? -20.746 25.099 -9.836 1.00 9.51 274 SER A CA 1
ATOM 2276 C C . SER A 1 318 ? -20.638 25.417 -8.349 1.00 13.07 274 SER A C 1
ATOM 2277 O O . SER A 1 318 ? -19.540 25.326 -7.792 1.00 13.19 274 SER A O 1
ATOM 2280 N N . THR A 1 319 ? -21.733 25.781 -7.681 1.00 11.32 275 THR A N 1
ATOM 2281 C CA . THR A 1 319 ? -21.646 25.854 -6.215 1.00 12.16 275 THR A CA 1
ATOM 2282 C C . THR A 1 319 ? -21.700 24.467 -5.581 1.00 12.85 275 THR A C 1
ATOM 2283 O O . THR A 1 319 ? -21.442 24.326 -4.386 1.00 15.93 275 THR A O 1
ATOM 2287 N N . GLN A 1 320 ? -22.045 23.455 -6.380 1.00 10.97 276 GLN A N 1
ATOM 2288 C CA . GLN A 1 320 ? -22.259 22.093 -5.871 1.00 11.67 276 GLN A CA 1
ATOM 2289 C C . GLN A 1 320 ? -21.076 21.165 -6.092 1.00 11.74 276 GLN A C 1
ATOM 2290 O O . GLN A 1 320 ? -20.501 21.147 -7.181 1.00 11.04 276 GLN A O 1
ATOM 2296 N N . ALA A 1 321 ? -20.741 20.365 -5.084 1.00 12.07 277 ALA A N 1
ATOM 2297 C CA . ALA A 1 321 ? -19.712 19.341 -5.258 1.00 10.09 277 ALA A CA 1
ATOM 2298 C C . ALA A 1 321 ? -20.148 18.290 -6.275 1.00 11.19 277 ALA A C 1
ATOM 2299 O O . ALA A 1 321 ? -21.281 17.786 -6.200 1.00 12.60 277 ALA A O 1
ATOM 2301 N N . GLY A 1 322 ? -19.252 17.933 -7.194 1.00 11.94 278 GLY A N 1
ATOM 2302 C CA . GLY A 1 322 ? -19.545 16.880 -8.149 1.00 11.75 278 GLY A CA 1
ATOM 2303 C C . GLY A 1 322 ? -19.432 15.493 -7.534 1.00 12.05 278 GLY A C 1
ATOM 2304 O O . GLY A 1 322 ? -18.816 15.316 -6.484 1.00 11.59 278 GLY A O 1
ATOM 2305 N N . THR A 1 323 ? -20.034 14.508 -8.196 1.00 11.93 279 THR A N 1
ATOM 2306 C CA . THR A 1 323 ? -19.954 13.121 -7.735 1.00 14.14 279 THR A CA 1
ATOM 2307 C C . THR A 1 323 ? -19.132 12.256 -8.671 1.00 20.72 279 THR A C 1
ATOM 2308 O O . THR A 1 323 ? -19.044 11.041 -8.498 1.00 23.46 279 THR A O 1
ATOM 2312 N N . GLY A 1 324 ? -18.505 12.878 -9.650 1.00 22.71 280 GLY A N 1
ATOM 2313 C CA . GLY A 1 324 ? -17.652 12.132 -10.550 1.00 23.28 280 GLY A CA 1
ATOM 2314 C C . GLY A 1 324 ? -17.533 12.852 -11.864 1.00 11.86 280 GLY A C 1
ATOM 2315 O O . GLY A 1 324 ? -17.027 13.967 -11.920 1.00 13.43 280 GLY A O 1
ATOM 2316 N N . TYR A 1 325 ? -18.044 12.248 -12.934 1.00 14.61 281 TYR A N 1
ATOM 2317 C CA . TYR A 1 325 ? -17.899 12.897 -14.234 1.00 9.17 281 TYR A CA 1
ATOM 2318 C C . TYR A 1 325 ? -18.837 14.092 -14.429 1.00 11.82 281 TYR A C 1
ATOM 2319 O O . TYR A 1 325 ? -18.762 14.770 -15.462 1.00 10.99 281 TYR A O 1
ATOM 2328 N N . ASP A 1 326 ? -19.725 14.360 -13.469 1.00 10.79 282 ASP A N 1
ATOM 2329 C CA . ASP A 1 326 ? -20.528 15.577 -13.605 1.00 10.85 282 ASP A CA 1
ATOM 2330 C C . ASP A 1 326 ? -19.678 16.844 -13.425 1.00 8.73 282 ASP A C 1
ATOM 2331 O O . ASP A 1 326 ? -20.159 17.948 -13.690 1.00 9.65 282 ASP A O 1
ATOM 2336 N N . SER A 1 327 ? -18.414 16.690 -13.019 1.00 8.97 283 SER A N 1
ATOM 2337 C CA . SER A 1 327 ? -17.505 17.836 -12.962 1.00 7.15 283 SER A CA 1
ATOM 2338 C C . SER A 1 327 ? -16.587 17.869 -14.187 1.00 8.84 283 SER A C 1
ATOM 2339 O O . SER A 1 327 ? -15.665 18.696 -14.267 1.00 8.83 283 SER A O 1
ATOM 2342 N N . ALA A 1 328 ? -16.838 16.989 -15.156 1.00 7.17 284 ALA A N 1
ATOM 2343 C CA . ALA A 1 328 ? -16.025 16.988 -16.382 1.00 6.46 284 ALA A CA 1
ATOM 2344 C C . ALA A 1 328 ? -16.533 18.031 -17.385 1.00 7.11 284 ALA A C 1
ATOM 2345 O O . ALA A 1 328 ? -17.700 17.978 -17.831 1.00 8.13 284 ALA A O 1
ATOM 2347 N N . GLN A 1 329 ? -15.639 18.964 -17.721 1.00 6.66 285 GLN A N 1
ATOM 2348 C CA . GLN A 1 329 ? -15.858 20.000 -18.726 1.00 6.97 285 GLN A CA 1
ATOM 2349 C C . GLN A 1 329 ? -15.543 19.478 -20.129 1.00 7.67 285 GLN A C 1
ATOM 2350 O O . GLN A 1 329 ? -16.055 20.004 -21.134 1.00 7.10 285 GLN A O 1
ATOM 2356 N N . TYR A 1 330 ? -14.664 18.474 -20.178 1.00 6.96 286 TYR A N 1
ATOM 2357 C CA . TYR A 1 330 ? -14.330 17.727 -21.400 1.00 6.08 286 TYR A CA 1
ATOM 2358 C C . TYR A 1 330 ? -13.543 18.537 -22.420 1.00 8.30 286 TYR A C 1
ATOM 2359 O O . TYR A 1 330 ? -13.475 18.167 -23.586 1.00 7.10 286 TYR A O 1
ATOM 2368 N N . LEU A 1 331 ? -12.924 19.622 -21.971 1.00 5.72 287 LEU A N 1
ATOM 2369 C CA . LEU A 1 331 ? -11.991 20.367 -22.814 1.00 4.82 287 LEU A CA 1
ATOM 2370 C C . LEU A 1 331 ? -10.582 20.204 -22.247 1.00 6.89 287 LEU A C 1
ATOM 2371 O O . LEU A 1 331 ? -10.412 19.580 -21.198 1.00 6.96 287 LEU A O 1
ATOM 2376 N N . LEU A 1 332 ? -9.576 20.768 -22.918 1.00 4.47 288 LEU A N 1
ATOM 2377 C CA . LEU A 1 332 ? -8.253 20.874 -22.291 1.00 4.42 288 LEU A CA 1
ATOM 2378 C C . LEU A 1 332 ? -8.221 22.181 -21.515 1.00 5.89 288 LEU A C 1
ATOM 2379 O O . LEU A 1 332 ? -8.176 23.254 -22.107 1.00 7.20 288 LEU A O 1
ATOM 2384 N N . ASN A 1 333 ? -8.284 22.086 -20.190 1.00 4.58 289 ASN A N 1
ATOM 2385 C CA . ASN A 1 333 ? -8.345 23.279 -19.353 1.00 4.70 289 ASN A CA 1
ATOM 2386 C C . ASN A 1 333 ? -6.974 23.941 -19.203 1.00 6.39 289 ASN A C 1
ATOM 2387 O O . ASN A 1 333 ? -6.007 23.531 -19.851 1.00 5.69 289 ASN A O 1
ATOM 2392 N N . TRP A 1 334 ? -6.901 24.991 -18.390 1.00 5.06 290 TRP A N 1
ATOM 2393 C CA . TRP A 1 334 ? -5.661 25.762 -18.325 1.00 6.76 290 TRP A CA 1
ATOM 2394 C C . TRP A 1 334 ? -4.550 25.014 -17.613 1.00 7.97 290 TRP A C 1
ATOM 2395 O O . TRP A 1 334 ? -3.363 25.250 -17.878 1.00 6.27 290 TRP A O 1
ATOM 2406 N N . TYR A 1 335 ? -4.939 24.125 -16.703 1.00 6.88 291 TYR A N 1
ATOM 2407 C CA . TYR A 1 335 ? -3.980 23.272 -15.990 1.00 5.29 291 TYR A CA 1
ATOM 2408 C C . TYR A 1 335 ? -4.691 22.224 -15.171 1.00 7.09 291 TYR A C 1
ATOM 2409 O O . TYR A 1 335 ? -5.864 22.398 -14.794 1.00 5.95 291 TYR A O 1
ATOM 2418 N N . TYR A 1 336 ? -3.973 21.144 -14.863 1.00 7.65 292 TYR A N 1
ATOM 2419 C CA . TYR A 1 336 ? -4.263 20.427 -13.630 1.00 5.18 292 TYR A CA 1
ATOM 2420 C C . TYR A 1 336 ? -3.010 20.536 -12.787 1.00 7.17 292 TYR A C 1
ATOM 2421 O O . TYR A 1 336 ? -1.932 20.822 -13.307 1.00 7.68 292 TYR A O 1
ATOM 2430 N N . ALA A 1 337 ? -3.154 20.412 -11.479 1.00 5.55 293 ALA A N 1
ATOM 2431 C CA . ALA A 1 337 ? -1.983 20.544 -10.613 1.00 6.14 293 ALA A CA 1
ATOM 2432 C C . ALA A 1 337 ? -2.056 19.514 -9.513 1.00 7.35 293 ALA A C 1
ATOM 2433 O O . ALA A 1 337 ? -3.133 19.014 -9.190 1.00 7.90 293 ALA A O 1
ATOM 2435 N N . TRP A 1 338 ? -0.910 19.181 -8.933 1.00 7.69 294 TRP A N 1
ATOM 2436 C CA . TRP A 1 338 ? -0.918 18.214 -7.851 1.00 8.24 294 TRP A CA 1
ATOM 2437 C C . TRP A 1 338 ? 0.239 18.484 -6.918 1.00 6.60 294 TRP A C 1
ATOM 2438 O O . TRP A 1 338 ? 1.250 19.066 -7.315 1.00 8.90 294 TRP A O 1
ATOM 2449 N N . GLY A 1 339 ? 0.086 18.085 -5.666 1.00 6.90 295 GLY A N 1
ATOM 2450 C CA . GLY A 1 339 ? 1.109 18.388 -4.685 1.00 7.21 295 GLY A CA 1
ATOM 2451 C C . GLY A 1 339 ? 0.955 17.509 -3.473 1.00 8.93 295 GLY A C 1
ATOM 2452 O O . GLY A 1 339 ? 0.071 16.643 -3.412 1.00 8.07 295 GLY A O 1
ATOM 2453 N N . GLY A 1 340 ? 1.821 17.712 -2.494 1.00 7.87 296 GLY A N 1
ATOM 2454 C CA . GLY A 1 340 ? 1.721 16.897 -1.301 1.00 8.24 296 GLY A CA 1
ATOM 2455 C C . GLY A 1 340 ? 2.872 17.140 -0.367 1.00 10.10 296 GLY A C 1
ATOM 2456 O O . GLY A 1 340 ? 3.717 18.000 -0.619 1.00 9.35 296 GLY A O 1
ATOM 2457 N N . GLY A 1 341 ? 2.920 16.361 0.701 1.00 8.97 297 GLY A N 1
ATOM 2458 C CA . GLY A 1 341 ? 3.900 16.604 1.737 1.00 9.40 297 GLY A CA 1
ATOM 2459 C C . GLY A 1 341 ? 5.271 16.030 1.468 1.00 10.67 297 GLY A C 1
ATOM 2460 O O . GLY A 1 341 ? 5.432 15.002 0.791 1.00 9.97 297 GLY A O 1
ATOM 2461 N N . ILE A 1 342 ? 6.270 16.719 2.002 1.00 9.73 298 ILE A N 1
ATOM 2462 C CA A ILE A 1 342 ? 7.630 16.199 2.000 0.58 9.91 298 ILE A CA 1
ATOM 2463 C CA B ILE A 1 342 ? 7.635 16.209 2.010 0.42 9.91 298 ILE A CA 1
ATOM 2464 C C . ILE A 1 342 ? 7.934 15.642 3.389 1.00 14.52 298 ILE A C 1
ATOM 2465 O O . ILE A 1 342 ? 8.347 14.488 3.529 1.00 13.92 298 ILE A O 1
ATOM 2474 N N . SER A 1 343 ? 7.709 16.449 4.422 1.00 11.07 299 SER A N 1
ATOM 2475 C CA . SER A 1 343 ? 7.993 15.996 5.778 1.00 11.76 299 SER A CA 1
ATOM 2476 C C . SER A 1 343 ? 6.981 14.979 6.321 1.00 11.47 299 SER A C 1
ATOM 2477 O O . SER A 1 343 ? 7.283 14.275 7.287 1.00 11.99 299 SER A O 1
ATOM 2480 N N . SER A 1 344 ? 5.784 14.933 5.742 1.00 11.11 300 SER A N 1
ATOM 2481 C CA . SER A 1 344 ? 4.782 13.936 6.121 1.00 11.21 300 SER A CA 1
ATOM 2482 C C . SER A 1 344 ? 3.962 13.560 4.888 1.00 11.61 300 SER A C 1
ATOM 2483 O O . SER A 1 344 ? 4.129 14.158 3.818 1.00 11.90 300 SER A O 1
ATOM 2486 N N . ASN A 1 345 ? 3.100 12.551 5.026 1.00 10.75 301 ASN A N 1
ATOM 2487 C CA . ASN A 1 345 ? 2.492 11.919 3.849 1.00 10.33 301 ASN A CA 1
ATOM 2488 C C . ASN A 1 345 ? 1.050 12.330 3.635 1.00 10.44 301 ASN A C 1
ATOM 2489 O O . ASN A 1 345 ? 0.155 11.889 4.368 1.00 11.32 301 ASN A O 1
ATOM 2494 N N . TRP A 1 346 ? 0.839 13.138 2.600 1.00 9.69 302 TRP A N 1
ATOM 2495 C CA . TRP A 1 346 ? -0.479 13.644 2.224 1.00 9.49 302 TRP A CA 1
ATOM 2496 C C . TRP A 1 346 ? -0.384 14.209 0.821 1.00 10.57 302 TRP A C 1
ATOM 2497 O O . TRP A 1 346 ? 0.703 14.578 0.356 1.00 9.96 302 TRP A O 1
ATOM 2508 N N . SER A 1 347 ? -1.510 14.281 0.123 1.00 8.71 303 SER A N 1
ATOM 2509 C CA . SER A 1 347 ? -1.458 14.816 -1.238 1.00 8.23 303 SER A CA 1
ATOM 2510 C C . SER A 1 347 ? -2.806 15.345 -1.683 1.00 8.46 303 SER A C 1
ATOM 2511 O O . SER A 1 347 ? -3.837 15.061 -1.061 1.00 8.30 303 SER A O 1
ATOM 2514 N N . TRP A 1 348 ? -2.781 16.114 -2.768 1.00 7.70 304 TRP A N 1
ATOM 2515 C CA . TRP A 1 348 ? -3.979 16.755 -3.284 1.00 7.54 304 TRP A CA 1
ATOM 2516 C C . TRP A 1 348 ? -3.857 16.897 -4.800 1.00 7.60 304 TRP A C 1
ATOM 2517 O O . TRP A 1 348 ? -2.746 16.848 -5.359 1.00 7.64 304 TRP A O 1
ATOM 2528 N N . ARG A 1 349 ? -4.997 17.083 -5.469 1.00 6.99 305 ARG A N 1
ATOM 2529 C CA . ARG A 1 349 ? -5.041 17.316 -6.914 1.00 7.16 305 ARG A CA 1
ATOM 2530 C C . ARG A 1 349 ? -6.129 18.322 -7.216 1.00 7.43 305 ARG A C 1
ATOM 2531 O O . ARG A 1 349 ? -7.173 18.310 -6.565 1.00 8.82 305 ARG A O 1
ATOM 2539 N N . ILE A 1 350 ? -5.884 19.177 -8.200 1.00 7.05 306 ILE A N 1
ATOM 2540 C CA . ILE A 1 350 ? -6.924 20.070 -8.709 1.00 6.19 306 ILE A CA 1
ATOM 2541 C C . ILE A 1 350 ? -6.946 20.040 -10.234 1.00 6.33 306 ILE A C 1
ATOM 2542 O O . ILE A 1 350 ? -5.938 19.740 -10.886 1.00 7.42 306 ILE A O 1
ATOM 2547 N N . GLY A 1 351 ? -8.106 20.347 -10.805 1.00 5.81 307 GLY A N 1
ATOM 2548 C CA . GLY A 1 351 ? -8.167 20.674 -12.220 1.00 6.94 307 GLY A CA 1
ATOM 2549 C C . GLY A 1 351 ? -8.067 22.180 -12.411 1.00 7.79 307 GLY A C 1
ATOM 2550 O O . GLY A 1 351 ? -7.334 22.873 -11.690 1.00 6.90 307 GLY A O 1
ATOM 2551 N N . SER A 1 352 ? -8.826 22.690 -13.385 1.00 7.44 308 SER A N 1
ATOM 2552 C CA . SER A 1 352 ? -8.982 24.132 -13.570 1.00 6.22 308 SER A CA 1
ATOM 2553 C C . SER A 1 352 ? -10.343 24.362 -14.169 1.00 5.85 308 SER A C 1
ATOM 2554 O O . SER A 1 352 ? -10.733 23.653 -15.092 1.00 6.52 308 SER A O 1
ATOM 2557 N N . SER A 1 353 ? -11.042 25.379 -13.678 1.00 5.73 309 SER A N 1
ATOM 2558 C CA . SER A 1 353 ? -12.357 25.701 -14.228 1.00 5.86 309 SER A CA 1
ATOM 2559 C C . SER A 1 353 ? -12.292 26.489 -15.535 1.00 8.43 309 SER A C 1
ATOM 2560 O O . SER A 1 353 ? -13.323 26.735 -16.157 1.00 7.57 309 SER A O 1
ATOM 2563 N N . HIS A 1 354 ? -11.091 26.904 -15.934 1.00 6.24 310 HIS A N 1
ATOM 2564 C CA . HIS A 1 354 ? -10.931 27.819 -17.065 1.00 7.66 310 HIS A CA 1
ATOM 2565 C C . HIS A 1 354 ? -10.449 27.101 -18.323 1.00 6.85 310 HIS A C 1
ATOM 2566 O O . HIS A 1 354 ? -9.613 26.211 -18.233 1.00 6.32 310 HIS A O 1
ATOM 2573 N N . ASN A 1 355 ? -10.970 27.496 -19.485 1.00 5.67 311 ASN A N 1
ATOM 2574 C CA . ASN A 1 355 ? -10.647 26.819 -20.742 1.00 4.95 311 ASN A CA 1
ATOM 2575 C C . ASN A 1 355 ? -10.433 27.841 -21.840 1.00 7.46 311 ASN A C 1
ATOM 2576 O O . ASN A 1 355 ? -11.259 28.734 -22.019 1.00 7.85 311 ASN A O 1
ATOM 2581 N N . HIS A 1 356 ? -9.352 27.683 -22.595 1.00 5.75 312 HIS A N 1
ATOM 2582 C CA . HIS A 1 356 ? -8.983 28.615 -23.663 1.00 5.86 312 HIS A CA 1
ATOM 2583 C C . HIS A 1 356 ? -8.980 27.827 -24.980 1.00 5.79 312 HIS A C 1
ATOM 2584 O O . HIS A 1 356 ? -8.417 26.733 -25.019 1.00 5.83 312 HIS A O 1
ATOM 2591 N N . PHE A 1 357 ? -9.551 28.371 -26.057 1.00 6.05 313 PHE A N 1
ATOM 2592 C CA . PHE A 1 357 ? -9.566 27.630 -27.333 1.00 4.77 313 PHE A CA 1
ATOM 2593 C C . PHE A 1 357 ? -8.141 27.296 -27.761 1.00 5.48 313 PHE A C 1
ATOM 2594 O O . PHE A 1 357 ? -7.897 26.291 -28.437 1.00 6.21 313 PHE A O 1
ATOM 2602 N N . GLY A 1 358 ? -7.212 28.163 -27.376 1.00 6.23 314 GLY A N 1
ATOM 2603 C CA . GLY A 1 358 ? -5.836 28.058 -27.838 1.00 5.82 314 GLY A CA 1
ATOM 2604 C C . GLY A 1 358 ? -5.117 26.835 -27.330 1.00 7.22 314 GLY A C 1
ATOM 2605 O O . GLY A 1 358 ? -4.059 26.494 -27.845 1.00 6.87 314 GLY A O 1
ATOM 2606 N N . TYR A 1 359 ? -5.668 26.193 -26.300 1.00 6.04 315 TYR A N 1
ATOM 2607 C CA . TYR A 1 359 ? -5.065 24.984 -25.730 1.00 5.49 315 TYR A CA 1
ATOM 2608 C C . TYR A 1 359 ? -5.602 23.698 -26.340 1.00 6.64 315 TYR A C 1
ATOM 2609 O O . TYR A 1 359 ? -5.022 22.630 -26.147 1.00 7.61 315 TYR A O 1
ATOM 2618 N N . GLN A 1 360 ? -6.725 23.781 -27.050 1.00 5.22 316 GLN A N 1
ATOM 2619 C CA . GLN A 1 360 ? -7.396 22.553 -27.452 1.00 4.38 316 GLN A CA 1
ATOM 2620 C C . GLN A 1 360 ? -6.557 21.794 -28.459 1.00 7.74 316 GLN A C 1
ATOM 2621 O O . GLN A 1 360 ? -5.684 22.373 -29.115 1.00 7.14 316 GLN A O 1
ATOM 2627 N N . ASN A 1 361 ? -6.822 20.499 -28.590 1.00 5.86 317 ASN A N 1
ATOM 2628 C CA . ASN A 1 361 ? -6.046 19.706 -29.532 1.00 5.38 317 ASN A CA 1
ATOM 2629 C C . ASN A 1 361 ? -6.882 18.504 -29.982 1.00 4.96 317 ASN A C 1
ATOM 2630 O O . ASN A 1 361 ? -6.755 17.390 -29.459 1.00 5.81 317 ASN A O 1
ATOM 2635 N N . PRO A 1 362 ? -7.753 18.728 -30.959 1.00 5.08 318 PRO A N 1
ATOM 2636 C CA . PRO A 1 362 ? -8.579 17.622 -31.457 1.00 5.76 318 PRO A CA 1
ATOM 2637 C C . PRO A 1 362 ? -7.732 16.543 -32.106 1.00 7.25 318 PRO A C 1
ATOM 2638 O O . PRO A 1 362 ? -8.155 15.386 -32.153 1.00 7.05 318 PRO A O 1
ATOM 2642 N N . MET A 1 363 ? -6.557 16.900 -32.617 1.00 5.88 319 MET A N 1
ATOM 2643 C CA . MET A 1 363 ? -5.687 15.877 -33.176 1.00 6.21 319 MET A CA 1
ATOM 2644 C C . MET A 1 363 ? -5.270 14.891 -32.075 1.00 6.75 319 MET A C 1
ATOM 2645 O O . MET A 1 363 ? -5.460 13.682 -32.216 1.00 6.85 319 MET A O 1
ATOM 2650 N N . ALA A 1 364 ? -4.774 15.409 -30.950 1.00 6.11 320 ALA A N 1
ATOM 2651 C CA . ALA A 1 364 ? -4.426 14.542 -29.823 1.00 6.40 320 ALA A CA 1
ATOM 2652 C C . ALA A 1 364 ? -5.630 13.733 -29.342 1.00 6.99 320 ALA A C 1
ATOM 2653 O O . ALA A 1 364 ? -5.510 12.540 -29.028 1.00 7.33 320 ALA A O 1
ATOM 2655 N N . ALA A 1 365 ? -6.792 14.380 -29.252 1.00 6.43 321 ALA A N 1
ATOM 2656 C CA . ALA A 1 365 ? -7.970 13.687 -28.740 1.00 6.52 321 ALA A CA 1
ATOM 2657 C C . ALA A 1 365 ? -8.363 12.536 -29.665 1.00 7.38 321 ALA A C 1
ATOM 2658 O O . ALA A 1 365 ? -8.734 11.453 -29.197 1.00 6.81 321 ALA A O 1
ATOM 2660 N N . TRP A 1 366 ? -8.282 12.778 -30.975 1.00 6.53 322 TRP A N 1
ATOM 2661 C CA . TRP A 1 366 ? -8.590 11.744 -31.978 1.00 7.48 322 TRP A CA 1
ATOM 2662 C C . TRP A 1 366 ? -7.592 10.579 -31.905 1.00 7.20 322 TRP A C 1
ATOM 2663 O O . TRP A 1 366 ? -7.972 9.402 -31.967 1.00 6.57 322 TRP A O 1
ATOM 2674 N N . ILE A 1 367 ? -6.318 10.915 -31.747 1.00 6.61 323 ILE A N 1
ATOM 2675 C CA . ILE A 1 367 ? -5.273 9.904 -31.635 1.00 5.81 323 ILE A CA 1
ATOM 2676 C C . ILE A 1 367 ? -5.588 8.956 -30.476 1.00 6.20 323 ILE A C 1
ATOM 2677 O O . ILE A 1 367 ? -5.525 7.724 -30.614 1.00 7.35 323 ILE A O 1
ATOM 2682 N N . LEU A 1 368 ? -5.950 9.532 -29.333 1.00 7.36 324 LEU A N 1
ATOM 2683 C CA . LEU A 1 368 ? -6.110 8.745 -28.111 1.00 6.81 324 LEU A CA 1
ATOM 2684 C C . LEU A 1 368 ? -7.421 7.969 -28.115 1.00 8.89 324 LEU A C 1
ATOM 2685 O O . LEU A 1 368 ? -7.550 6.987 -27.387 1.00 11.23 324 LEU A O 1
ATOM 2690 N N . SER A 1 369 ? -8.385 8.387 -28.941 1.00 5.99 325 SER A N 1
ATOM 2691 C CA . SER A 1 369 ? -9.724 7.786 -28.882 1.00 7.37 325 SER A CA 1
ATOM 2692 C C . SER A 1 369 ? -10.062 6.916 -30.092 1.00 10.60 325 SER A C 1
ATOM 2693 O O . SER A 1 369 ? -10.959 6.062 -29.996 1.00 11.35 325 SER A O 1
ATOM 2696 N N . ASN A 1 370 ? -9.385 7.152 -31.223 1.00 9.30 326 ASN A N 1
ATOM 2697 C CA . ASN A 1 370 ? -9.788 6.526 -32.484 1.00 11.09 326 ASN A CA 1
ATOM 2698 C C . ASN A 1 370 ? -8.654 5.863 -33.258 1.00 17.74 326 ASN A C 1
ATOM 2699 O O . ASN A 1 370 ? -8.794 5.597 -34.451 1.00 22.84 326 ASN A O 1
ATOM 2704 N N . THR A 1 371 ? -7.528 5.621 -32.593 1.00 12.75 327 THR A N 1
ATOM 2705 C CA . THR A 1 371 ? -6.485 4.781 -33.183 1.00 13.42 327 THR A CA 1
ATOM 2706 C C . THR A 1 371 ? -6.197 3.655 -32.207 1.00 17.68 327 THR A C 1
ATOM 2707 O O . THR A 1 371 ? -6.229 3.852 -30.999 1.00 20.18 327 THR A O 1
ATOM 2711 N N . SER A 1 372 ? -5.951 2.453 -32.711 1.00 17.19 328 SER A N 1
ATOM 2712 C CA . SER A 1 372 ? -5.657 1.343 -31.818 1.00 18.60 328 SER A CA 1
ATOM 2713 C C . SER A 1 372 ? -4.297 1.492 -31.143 1.00 17.25 328 SER A C 1
ATOM 2714 O O . SER A 1 372 ? -4.150 1.176 -29.959 1.00 17.96 328 SER A O 1
ATOM 2717 N N . ASP A 1 373 ? -3.314 2.020 -31.872 1.00 15.48 329 ASP A N 1
ATOM 2718 C CA . ASP A 1 373 ? -1.973 2.137 -31.307 1.00 13.87 329 ASP A CA 1
ATOM 2719 C C . ASP A 1 373 ? -1.928 3.025 -30.072 1.00 12.46 329 ASP A C 1
ATOM 2720 O O . ASP A 1 373 ? -1.093 2.813 -29.195 1.00 12.02 329 ASP A O 1
ATOM 2725 N N . PHE A 1 374 ? -2.799 4.032 -30.012 1.00 11.71 330 PHE A N 1
ATOM 2726 C CA . PHE A 1 374 ? -2.704 5.004 -28.927 1.00 7.70 330 PHE A CA 1
ATOM 2727 C C . PHE A 1 374 ? -3.867 4.932 -27.941 1.00 8.11 330 PHE A C 1
ATOM 2728 O O . PHE A 1 374 ? -4.108 5.864 -27.181 1.00 8.89 330 PHE A O 1
ATOM 2736 N N . LYS A 1 375 ? -4.576 3.806 -27.929 1.00 10.92 331 LYS A N 1
ATOM 2737 C CA . LYS A 1 375 ? -5.584 3.596 -26.893 1.00 9.97 331 LYS A CA 1
ATOM 2738 C C . LYS A 1 375 ? -4.924 3.505 -25.505 1.00 9.16 331 LYS A C 1
ATOM 2739 O O . LYS A 1 375 ? -4.098 2.617 -25.282 1.00 12.18 331 LYS A O 1
ATOM 2745 N N . PRO A 1 376 ? -5.280 4.406 -24.568 1.00 9.62 332 PRO A N 1
ATOM 2746 C CA . PRO A 1 376 ? -4.581 4.278 -23.279 1.00 9.60 332 PRO A CA 1
ATOM 2747 C C . PRO A 1 376 ? -5.033 3.083 -22.468 1.00 10.55 332 PRO A C 1
ATOM 2748 O O . PRO A 1 376 ? -6.111 2.543 -22.699 1.00 11.67 332 PRO A O 1
ATOM 2752 N N . LYS A 1 377 ? -4.185 2.674 -21.527 1.00 11.76 333 LYS A N 1
ATOM 2753 C CA . LYS A 1 377 ? -4.448 1.461 -20.760 1.00 11.49 333 LYS A CA 1
ATOM 2754 C C . LYS A 1 377 ? -5.650 1.529 -19.822 1.00 9.88 333 LYS A C 1
ATOM 2755 O O . LYS A 1 377 ? -6.246 0.495 -19.531 1.00 12.68 333 LYS A O 1
ATOM 2761 N N . SER A 1 378 ? -5.993 2.714 -19.320 1.00 9.86 334 SER A N 1
ATOM 2762 C CA . SER A 1 378 ? -7.149 2.817 -18.429 1.00 10.34 334 SER A CA 1
ATOM 2763 C C . SER A 1 378 ? -8.394 2.485 -19.217 1.00 11.41 334 SER A C 1
ATOM 2764 O O . SER A 1 378 ? -8.593 3.029 -20.297 1.00 11.62 334 SER A O 1
ATOM 2767 N N . PRO A 1 379 ? -9.240 1.599 -18.678 1.00 10.31 335 PRO A N 1
ATOM 2768 C CA . PRO A 1 379 ? -10.415 1.139 -19.429 1.00 12.71 335 PRO A CA 1
ATOM 2769 C C . PRO A 1 379 ? -11.273 2.264 -20.018 1.00 14.05 335 PRO A C 1
ATOM 2770 O O . PRO A 1 379 ? -11.721 2.150 -21.164 1.00 14.68 335 PRO A O 1
ATOM 2774 N N . ASN A 1 380 ? -11.512 3.329 -19.257 1.00 9.67 336 ASN A N 1
ATOM 2775 C CA . ASN A 1 380 ? -12.398 4.383 -19.743 1.00 9.94 336 ASN A CA 1
ATOM 2776 C C . ASN A 1 380 ? -11.717 5.489 -20.543 1.00 9.82 336 ASN A C 1
ATOM 2777 O O . ASN A 1 380 ? -12.395 6.409 -21.005 1.00 10.64 336 ASN A O 1
ATOM 2782 N N . ALA A 1 381 ? -10.397 5.416 -20.712 1.00 9.18 337 ALA A N 1
ATOM 2783 C CA . ALA A 1 381 ? -9.677 6.570 -21.273 1.00 9.31 337 ALA A CA 1
ATOM 2784 C C . ALA A 1 381 ? -10.085 6.886 -22.712 1.00 8.86 337 ALA A C 1
ATOM 2785 O O . ALA A 1 381 ? -10.293 8.046 -23.053 1.00 8.68 337 ALA A O 1
ATOM 2787 N N . ALA A 1 382 ? -10.179 5.868 -23.564 1.00 9.55 338 ALA A N 1
ATOM 2788 C CA . ALA A 1 382 ? -10.509 6.145 -24.965 1.00 8.87 338 ALA A CA 1
ATOM 2789 C C . ALA A 1 382 ? -11.907 6.752 -25.092 1.00 10.94 338 ALA A C 1
ATOM 2790 O O . ALA A 1 382 ? -12.111 7.687 -25.867 1.00 9.66 338 ALA A O 1
ATOM 2792 N N . THR A 1 383 ? -12.861 6.228 -24.326 1.00 10.35 339 THR A N 1
ATOM 2793 C CA . THR A 1 383 ? -14.219 6.781 -24.324 1.00 9.94 339 THR A CA 1
ATOM 2794 C C . THR A 1 383 ? -14.227 8.242 -23.859 1.00 9.67 339 THR A C 1
ATOM 2795 O O . THR A 1 383 ? -14.882 9.096 -24.477 1.00 9.15 339 THR A O 1
ATOM 2799 N N . ASP A 1 384 ? -13.500 8.527 -22.783 1.00 9.45 340 ASP A N 1
ATOM 2800 C CA . ASP A 1 384 ? -13.406 9.903 -22.281 1.00 7.94 340 ASP A CA 1
ATOM 2801 C C . ASP A 1 384 ? -12.828 10.827 -23.354 1.00 7.51 340 ASP A C 1
ATOM 2802 O O . ASP A 1 384 ? -13.319 11.939 -23.565 1.00 7.40 340 ASP A O 1
ATOM 2807 N N . TRP A 1 385 ? -11.766 10.370 -24.009 1.00 6.22 341 TRP A N 1
ATOM 2808 C CA . TRP A 1 385 ? -11.134 11.175 -25.064 1.00 7.31 341 TRP A CA 1
ATOM 2809 C C . TRP A 1 385 ? -12.036 11.365 -26.285 1.00 7.46 341 TRP A C 1
ATOM 2810 O O . TRP A 1 385 ? -11.974 12.412 -26.929 1.00 7.15 341 TRP A O 1
ATOM 2821 N N . ASN A 1 386 ? -12.868 10.372 -26.594 1.00 6.69 342 ASN A N 1
ATOM 2822 C CA . ASN A 1 386 ? -13.830 10.503 -27.684 1.00 7.60 342 ASN A CA 1
ATOM 2823 C C . ASN A 1 386 ? -14.846 11.578 -27.340 1.00 8.58 342 ASN A C 1
ATOM 2824 O O . ASN A 1 386 ? -15.253 12.376 -28.186 1.00 8.61 342 ASN A O 1
ATOM 2829 N N . ASN A 1 387 ? -15.260 11.604 -26.083 1.00 7.64 343 ASN A N 1
ATOM 2830 C CA . ASN A 1 387 ? -16.186 12.639 -25.656 1.00 7.74 343 ASN A CA 1
ATOM 2831 C C . ASN A 1 387 ? -15.529 14.012 -25.661 1.00 8.06 343 ASN A C 1
ATOM 2832 O O . ASN A 1 387 ? -16.171 15.002 -26.041 1.00 7.70 343 ASN A O 1
ATOM 2837 N N . SER A 1 388 ? -14.252 14.084 -25.284 1.00 6.95 344 SER A N 1
ATOM 2838 C CA . SER A 1 388 ? -13.544 15.357 -25.348 1.00 5.83 344 SER A CA 1
ATOM 2839 C C . SER A 1 388 ? -13.377 15.825 -26.798 1.00 7.37 344 SER A C 1
ATOM 2840 O O . SER A 1 388 ? -13.520 17.006 -27.083 1.00 6.31 344 SER A O 1
ATOM 2843 N N . LEU A 1 389 ? -13.094 14.896 -27.711 1.00 5.93 345 LEU A N 1
ATOM 2844 C CA . LEU A 1 389 ? -12.925 15.249 -29.125 1.00 5.80 345 LEU A CA 1
ATOM 2845 C C . LEU A 1 389 ? -14.167 15.983 -29.634 1.00 6.55 345 LEU A C 1
ATOM 2846 O O . LEU A 1 389 ? -14.065 17.050 -30.234 1.00 7.27 345 LEU A O 1
ATOM 2851 N N . LYS A 1 390 ? -15.342 15.424 -29.358 1.00 5.88 346 LYS A N 1
ATOM 2852 C CA A LYS A 1 390 ? -16.570 16.034 -29.863 0.65 6.92 346 LYS A CA 1
ATOM 2853 C CA B LYS A 1 390 ? -16.596 16.013 -29.789 0.35 7.13 346 LYS A CA 1
ATOM 2854 C C . LYS A 1 390 ? -16.777 17.397 -29.216 1.00 7.15 346 LYS A C 1
ATOM 2855 O O . LYS A 1 390 ? -17.098 18.379 -29.920 1.00 6.73 346 LYS A O 1
ATOM 2866 N N . ARG A 1 391 ? -16.546 17.468 -27.914 1.00 6.42 347 ARG A N 1
ATOM 2867 C CA . ARG A 1 391 ? -16.721 18.714 -27.188 1.00 5.29 347 ARG A CA 1
ATOM 2868 C C . ARG A 1 391 ? -15.768 19.797 -27.679 1.00 5.77 347 ARG A C 1
ATOM 2869 O O . ARG A 1 391 ? -16.162 20.960 -27.823 1.00 6.14 347 ARG A O 1
ATOM 2877 N N . GLN A 1 392 ? -14.512 19.421 -27.933 1.00 5.00 348 GLN A N 1
ATOM 2878 C CA . GLN A 1 392 ? -13.543 20.393 -28.422 1.00 5.59 348 GLN A CA 1
ATOM 2879 C C . GLN A 1 392 ? -13.954 20.985 -29.754 1.00 5.86 348 GLN A C 1
ATOM 2880 O O . GLN A 1 392 ? -13.880 22.190 -29.939 1.00 6.42 348 GLN A O 1
ATOM 2886 N N . ILE A 1 393 ? -14.387 20.144 -30.688 1.00 5.21 349 ILE A N 1
ATOM 2887 C CA . ILE A 1 393 ? -14.761 20.672 -31.997 1.00 6.23 349 ILE A CA 1
ATOM 2888 C C . ILE A 1 393 ? -15.987 21.601 -31.869 1.00 7.35 349 ILE A C 1
ATOM 2889 O O . ILE A 1 393 ? -16.046 22.647 -32.524 1.00 7.46 349 ILE A O 1
ATOM 2894 N N . GLU A 1 394 ? -16.931 21.259 -30.991 1.00 6.19 350 GLU A N 1
ATOM 2895 C CA . GLU A 1 394 ? -18.049 22.168 -30.707 1.00 5.50 350 GLU A CA 1
ATOM 2896 C C . GLU A 1 394 ? -17.561 23.510 -30.137 1.00 6.77 350 GLU A C 1
ATOM 2897 O O . GLU A 1 394 ? -18.101 24.576 -30.463 1.00 5.98 350 GLU A O 1
ATOM 2903 N N . PHE A 1 395 ? -16.561 23.443 -29.263 1.00 5.21 351 PHE A N 1
ATOM 2904 C CA . PHE A 1 395 ? -16.021 24.629 -28.585 1.00 6.76 351 PHE A CA 1
ATOM 2905 C C . PHE A 1 395 ? -15.427 25.614 -29.600 1.00 7.74 351 PHE A C 1
ATOM 2906 O O . PHE A 1 395 ? -15.678 26.825 -29.529 1.00 5.75 351 PHE A O 1
ATOM 2914 N N . TYR A 1 396 ? -14.637 25.103 -30.548 1.00 6.25 352 TYR A N 1
ATOM 2915 C CA . TYR A 1 396 ? -14.115 25.995 -31.590 1.00 5.30 352 TYR A CA 1
ATOM 2916 C C . TYR A 1 396 ? -15.238 26.680 -32.357 1.00 8.44 352 TYR A C 1
ATOM 2917 O O . TYR A 1 396 ? -15.144 27.875 -32.662 1.00 8.36 352 TYR A O 1
ATOM 2926 N N . GLN A 1 397 ? -16.277 25.918 -32.709 1.00 7.12 353 GLN A N 1
ATOM 2927 C CA . GLN A 1 397 ? -17.375 26.487 -33.488 1.00 5.71 353 GLN A CA 1
ATOM 2928 C C . GLN A 1 397 ? -18.097 27.547 -32.671 1.00 10.11 353 GLN A C 1
ATOM 2929 O O . GLN A 1 397 ? -18.431 28.621 -33.177 1.00 9.66 353 GLN A O 1
ATOM 2935 N N . TRP A 1 398 ? -18.312 27.243 -31.394 1.00 7.08 354 TRP A N 1
ATOM 2936 C CA . TRP A 1 398 ? -19.021 28.167 -30.512 1.00 6.92 354 TRP A CA 1
ATOM 2937 C C . TRP A 1 398 ? -18.282 29.499 -30.396 1.00 7.49 354 TRP A C 1
ATOM 2938 O O . TRP A 1 398 ? -18.902 30.562 -30.282 1.00 8.05 354 TRP A O 1
ATOM 2949 N N . LEU A 1 399 ? -16.949 29.429 -30.423 1.00 5.89 355 LEU A N 1
ATOM 2950 C CA . LEU A 1 399 ? -16.123 30.616 -30.220 1.00 5.76 355 LEU A CA 1
ATOM 2951 C C . LEU A 1 399 ? -15.757 31.328 -31.522 1.00 6.76 355 LEU A C 1
ATOM 2952 O O . LEU A 1 399 ? -15.080 32.351 -31.496 1.00 7.22 355 LEU A O 1
AT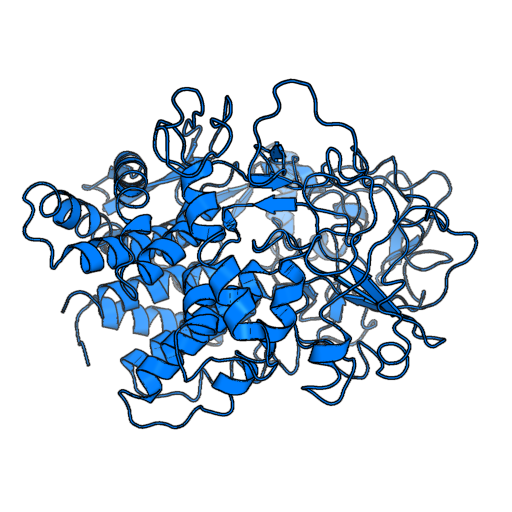OM 2957 N N . GLN A 1 400 ? -16.211 30.818 -32.655 1.00 6.41 356 GLN A N 1
ATOM 2958 C CA . GLN A 1 400 ? -15.782 31.451 -33.903 1.00 6.08 356 GLN A CA 1
ATOM 2959 C C . GLN A 1 400 ? -16.515 32.761 -34.163 1.00 7.01 356 GLN A C 1
ATOM 2960 O O . GLN A 1 400 ? -17.746 32.801 -34.300 1.00 7.89 356 GLN A O 1
ATOM 2966 N N . SER A 1 401 ? -15.737 33.840 -34.232 1.00 7.76 357 SER A N 1
ATOM 2967 C CA . SER A 1 401 ? -16.292 35.170 -34.432 1.00 7.11 357 SER A CA 1
ATOM 2968 C C . SER A 1 401 ? -16.925 35.354 -35.804 1.00 7.95 357 SER A C 1
ATOM 2969 O O . SER A 1 401 ? -16.746 34.534 -36.714 1.00 7.91 357 SER A O 1
ATOM 2972 N N . ALA A 1 402 ? -17.661 36.450 -35.953 1.00 7.48 358 ALA A N 1
ATOM 2973 C CA . ALA A 1 402 ? -18.243 36.801 -37.239 1.00 8.48 358 ALA A CA 1
ATOM 2974 C C . ALA A 1 402 ? -17.172 36.866 -38.324 1.00 10.60 358 ALA A C 1
ATOM 2975 O O . ALA A 1 402 ? -17.411 36.468 -39.465 1.00 11.46 358 ALA A O 1
ATOM 2977 N N . GLU A 1 403 ? -15.994 37.378 -37.965 1.00 9.37 359 GLU A N 1
ATOM 2978 C CA . GLU A 1 403 ? -14.913 37.540 -38.933 1.00 8.71 359 GLU A CA 1
ATOM 2979 C C . GLU A 1 403 ? -14.190 36.231 -39.234 1.00 10.41 359 GLU A C 1
ATOM 2980 O O . GLU A 1 403 ? -13.726 36.020 -40.362 1.00 9.48 359 GLU A O 1
ATOM 2986 N N . GLY A 1 404 ? -14.069 35.371 -38.224 1.00 8.14 360 GLY A N 1
ATOM 2987 C CA . GLY A 1 404 ? -13.491 34.046 -38.419 1.00 8.19 360 GLY A CA 1
ATOM 2988 C C . GLY A 1 404 ? -12.450 33.647 -37.383 1.00 7.42 360 GLY A C 1
ATOM 2989 O O . GLY A 1 404 ? -12.185 32.465 -37.202 1.00 6.45 360 GLY A O 1
ATOM 2990 N N . GLY A 1 405 ? -11.844 34.630 -36.721 1.00 6.67 361 GLY A N 1
ATOM 2991 C CA . GLY A 1 405 ? -10.903 34.366 -35.633 1.00 6.44 361 GLY A CA 1
ATOM 2992 C C . GLY A 1 405 ? -11.608 33.693 -34.463 1.00 6.30 361 GLY A C 1
ATOM 2993 O O . GLY A 1 405 ? -12.804 33.939 -34.249 1.00 8.96 361 GLY A O 1
ATOM 2994 N N . ILE A 1 406 ? -10.903 32.864 -33.697 1.00 5.94 362 ILE A N 1
ATOM 2995 C CA . ILE A 1 406 ? -11.583 32.175 -32.600 1.00 5.75 362 ILE A CA 1
ATOM 2996 C C . ILE A 1 406 ? -11.418 32.953 -31.292 1.00 7.76 362 ILE A C 1
ATOM 2997 O O . ILE A 1 406 ? -10.305 33.330 -30.915 1.00 9.00 362 ILE A O 1
ATOM 3002 N N . ALA A 1 407 ? -12.544 33.163 -30.603 1.00 6.21 363 ALA A N 1
ATOM 3003 C CA . ALA A 1 407 ? -12.594 33.900 -29.340 1.00 8.85 363 ALA A CA 1
ATOM 3004 C C . ALA A 1 407 ? -12.083 33.050 -28.179 1.00 10.10 363 ALA A C 1
ATOM 3005 O O . ALA A 1 407 ? -11.797 31.854 -28.333 1.00 8.73 363 ALA A O 1
ATOM 3007 N N . GLY A 1 408 ? -11.974 33.685 -27.019 1.00 8.00 364 GLY A N 1
ATOM 3008 C CA . GLY A 1 408 ? -11.176 33.166 -25.927 1.00 8.24 364 GLY A CA 1
ATOM 3009 C C . GLY A 1 408 ? -11.531 31.803 -25.389 1.00 8.13 364 GLY A C 1
ATOM 3010 O O . GLY A 1 408 ? -10.754 30.857 -25.503 1.00 8.64 364 GLY A O 1
ATOM 3011 N N . GLY A 1 409 ? -12.671 31.703 -24.710 1.00 7.00 365 GLY A N 1
ATOM 3012 C CA . GLY A 1 409 ? -12.972 30.438 -24.064 1.00 6.94 365 GLY A CA 1
ATOM 3013 C C . GLY A 1 409 ? -14.125 30.550 -23.094 1.00 7.09 365 GLY A C 1
ATOM 3014 O O . GLY A 1 409 ? -15.014 31.396 -23.253 1.00 6.75 365 GLY A O 1
ATOM 3015 N N . ALA A 1 410 ? -14.118 29.676 -22.097 1.00 6.07 366 ALA A N 1
ATOM 3016 C CA . ALA A 1 410 ? -15.221 29.639 -21.147 1.00 7.09 366 ALA A CA 1
ATOM 3017 C C . ALA A 1 410 ? -14.757 29.044 -19.835 1.00 8.08 366 ALA A C 1
ATOM 3018 O O . ALA A 1 410 ? -13.790 28.278 -19.797 1.00 8.83 366 ALA A O 1
ATOM 3020 N N . SER A 1 411 ? -15.486 29.373 -18.773 1.00 6.95 367 SER A N 1
ATOM 3021 C CA . SER A 1 411 ? -15.101 28.985 -17.420 1.00 6.95 367 SER A CA 1
ATOM 3022 C C . SER A 1 411 ? -16.293 28.415 -16.669 1.00 8.37 367 SER A C 1
ATOM 3023 O O . SER A 1 411 ? -17.432 28.855 -16.869 1.00 8.84 367 SER A O 1
ATOM 3026 N N . ASN A 1 412 ? -16.020 27.468 -15.776 1.00 6.89 368 ASN A N 1
ATOM 3027 C CA . ASN A 1 412 ? -17.038 27.006 -14.833 1.00 6.84 368 ASN A CA 1
ATOM 3028 C C . ASN A 1 412 ? -16.987 27.755 -13.498 1.00 11.29 368 ASN A C 1
ATOM 3029 O O . ASN A 1 412 ? -17.738 27.436 -12.582 1.00 11.03 368 ASN A O 1
ATOM 3034 N N . SER A 1 413 ? -16.100 28.746 -13.390 1.00 8.41 369 SER A N 1
ATOM 3035 C CA . SER A 1 413 ? -15.916 29.452 -12.119 1.00 8.60 369 SER A CA 1
ATOM 3036 C C . SER A 1 413 ? -15.785 30.952 -12.353 1.00 12.06 369 SER A C 1
ATOM 3037 O O . SER A 1 413 ? -14.674 31.457 -12.540 1.00 10.30 369 SER A O 1
ATOM 3040 N N . ASN A 1 414 ? -16.914 31.657 -12.359 1.00 9.82 370 ASN A N 1
ATOM 3041 C CA . ASN A 1 414 ? -16.882 33.102 -12.545 1.00 8.54 370 ASN A CA 1
ATOM 3042 C C . ASN A 1 414 ? -16.024 33.752 -11.455 1.00 11.06 370 ASN A C 1
ATOM 3043 O O . ASN A 1 414 ? -16.233 33.515 -10.261 1.00 12.33 370 ASN A O 1
ATOM 3048 N N . GLY A 1 415 ? -15.050 34.551 -11.878 1.00 12.86 371 GLY A N 1
ATOM 3049 C CA . GLY A 1 415 ? -14.131 35.193 -10.954 1.00 16.04 371 GLY A CA 1
ATOM 3050 C C . GLY A 1 415 ? -13.158 34.229 -10.288 1.00 16.57 371 GLY A C 1
ATOM 3051 O O . GLY A 1 415 ? -12.390 34.623 -9.402 1.00 20.50 371 GLY A O 1
ATOM 3052 N N . GLY A 1 416 ? -13.163 32.968 -10.712 1.00 13.57 372 GLY A N 1
ATOM 3053 C CA . GLY A 1 416 ? -12.349 31.960 -10.049 1.00 12.97 372 GLY A CA 1
ATOM 3054 C C . GLY A 1 416 ? -12.795 31.727 -8.611 1.00 13.29 372 GLY A C 1
ATOM 3055 O O . GLY A 1 416 ? -12.038 31.187 -7.798 1.00 13.02 372 GLY A O 1
ATOM 3056 N N . SER A 1 417 ? -14.027 32.121 -8.284 1.00 12.24 373 SER A N 1
ATOM 3057 C CA . SER A 1 417 ? -14.575 31.847 -6.950 1.00 12.99 373 SER A CA 1
ATOM 3058 C C . SER A 1 417 ? -16.049 31.427 -7.039 1.00 11.95 373 SER A C 1
ATOM 3059 O O . SER A 1 417 ? -16.832 31.632 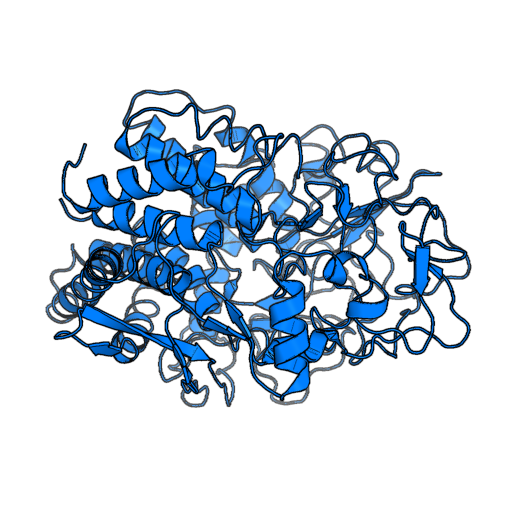-6.100 1.00 11.78 373 SER A O 1
ATOM 3062 N N . TYR A 1 418 ? -16.407 30.830 -8.174 1.00 9.72 374 TYR A N 1
ATOM 3063 C CA . TYR A 1 418 ? -17.764 30.306 -8.401 1.00 10.54 374 TYR A CA 1
ATOM 3064 C C . TYR A 1 418 ? -18.847 31.347 -8.139 1.00 12.89 374 TYR A C 1
ATOM 3065 O O . TYR A 1 418 ? -19.904 31.047 -7.561 1.00 13.55 374 TYR A O 1
ATOM 3074 N N . GLN A 1 419 ? -18.587 32.573 -8.583 1.00 11.25 375 GLN A N 1
ATOM 3075 C CA A GLN A 1 419 ? -19.574 33.640 -8.455 0.55 12.63 375 GLN A CA 1
ATOM 3076 C CA B GLN A 1 419 ? -19.564 33.655 -8.473 0.45 13.05 375 GLN A CA 1
ATOM 3077 C C . GLN A 1 419 ? -20.741 33.415 -9.406 1.00 12.68 375 GLN A C 1
ATOM 3078 O O . GLN A 1 419 ? -20.582 32.815 -10.465 1.00 11.59 375 GLN A O 1
ATOM 3089 N N . ALA A 1 420 ? -21.922 33.898 -9.023 1.00 12.02 376 ALA A N 1
ATOM 3090 C CA . ALA A 1 420 ? -23.059 33.802 -9.933 1.00 13.63 376 ALA A CA 1
ATOM 3091 C C . ALA A 1 420 ? -22.724 34.475 -11.263 1.00 15.12 376 ALA A C 1
ATOM 3092 O O . ALA A 1 420 ? -22.065 35.516 -11.290 1.00 13.93 376 ALA A O 1
ATOM 3094 N N . TRP A 1 421 ? -23.193 33.892 -12.362 1.00 12.36 377 TRP A N 1
ATOM 3095 C CA . TRP A 1 421 ? -23.049 34.527 -13.672 1.00 11.46 377 TRP A CA 1
ATOM 3096 C C . TRP A 1 421 ? -24.094 35.624 -13.838 1.00 16.16 377 TRP A C 1
ATOM 3097 O O . TRP A 1 421 ? -25.258 35.433 -13.474 1.00 18.32 377 TRP A O 1
ATOM 3108 N N . PRO A 1 422 ? -23.691 36.773 -14.404 1.00 12.93 378 PRO A N 1
ATOM 3109 C CA . PRO A 1 422 ? -24.642 37.844 -14.708 1.00 15.43 378 PRO A CA 1
ATOM 3110 C C . PRO A 1 422 ? -25.752 37.340 -15.625 1.00 14.36 378 PRO A C 1
ATOM 3111 O O . PRO A 1 422 ? -25.486 36.492 -16.472 1.00 14.49 378 PRO A O 1
ATOM 3115 N N . ALA A 1 423 ? -26.967 37.860 -15.467 1.00 16.40 379 ALA A N 1
ATOM 3116 C CA . ALA A 1 423 ? -28.036 37.517 -16.389 1.00 14.92 379 ALA A CA 1
ATOM 3117 C C . ALA A 1 423 ? -27.592 37.778 -17.822 1.00 17.08 379 ALA A C 1
ATOM 3118 O O . ALA A 1 423 ? -26.967 38.798 -18.112 1.00 17.17 379 ALA A O 1
ATOM 3120 N N . GLY A 1 424 ? -27.902 36.849 -18.714 1.00 15.81 380 GLY A N 1
ATOM 3121 C CA . GLY A 1 424 ? -27.585 37.034 -20.115 1.00 15.37 380 GLY A CA 1
ATOM 3122 C C . GLY A 1 424 ? -26.217 36.496 -20.479 1.00 14.66 380 GLY A C 1
ATOM 3123 O O . GLY A 1 424 ? -25.810 36.586 -21.637 1.00 15.47 380 GLY A O 1
ATOM 3124 N N . THR A 1 425 ? -25.492 35.964 -19.495 1.00 10.64 381 THR A N 1
ATOM 3125 C CA . THR A 1 425 ? -24.206 35.326 -19.784 1.00 8.63 381 THR A CA 1
ATOM 3126 C C . THR A 1 425 ? -24.400 34.271 -20.858 1.00 10.51 381 THR A C 1
ATOM 3127 O O . THR A 1 425 ? -25.326 33.461 -20.791 1.00 9.86 381 THR A O 1
ATOM 3131 N N . ARG A 1 426 ? -23.525 34.290 -21.857 1.00 8.00 382 ARG A N 1
ATOM 3132 C CA . ARG A 1 426 ? -23.596 33.312 -22.932 1.00 7.73 382 ARG A CA 1
ATOM 3133 C C . ARG A 1 426 ? -22.805 32.085 -22.519 1.00 10.14 382 ARG A C 1
ATOM 3134 O O . ARG A 1 426 ? -21.698 32.209 -21.984 1.00 9.52 382 ARG A O 1
ATOM 3142 N N . THR A 1 427 ? -23.356 30.897 -22.759 1.00 8.53 383 THR A N 1
ATOM 3143 C CA . THR A 1 427 ? -22.761 29.705 -22.166 1.00 7.85 383 THR A CA 1
ATOM 3144 C C . THR A 1 427 ? -22.476 28.591 -23.165 1.00 7.90 383 THR A C 1
ATOM 3145 O O . THR A 1 427 ? -23.035 28.555 -24.274 1.00 8.01 383 THR A O 1
ATOM 3149 N N . PHE A 1 428 ? -21.617 27.674 -22.726 1.00 8.38 384 PHE A N 1
ATOM 3150 C CA . PHE A 1 428 ? -21.233 26.493 -23.485 1.00 7.03 384 PHE A CA 1
ATOM 3151 C C . PHE A 1 428 ? -21.286 25.334 -22.502 1.00 6.73 384 PHE A C 1
ATOM 3152 O O . PHE A 1 428 ? -20.424 25.240 -21.628 1.00 6.59 384 PHE A O 1
ATOM 3160 N N . TYR A 1 429 ? -22.292 24.465 -22.637 1.00 7.57 385 TYR A N 1
ATOM 3161 C CA . TYR A 1 429 ? -22.478 23.370 -21.679 1.00 8.40 385 TYR A CA 1
ATOM 3162 C C . TYR A 1 429 ? -22.408 23.873 -20.235 1.00 9.03 385 TYR A C 1
ATOM 3163 O O . TYR A 1 429 ? -21.834 23.221 -19.359 1.00 9.79 385 TYR A O 1
ATOM 3172 N N . GLY A 1 430 ? -22.980 25.053 -20.005 1.00 8.50 386 GLY A N 1
ATOM 3173 C CA . GLY A 1 430 ? -23.118 25.583 -18.658 1.00 10.71 386 GLY A CA 1
ATOM 3174 C C . GLY A 1 430 ? -21.958 26.462 -18.203 1.00 10.33 386 GLY A C 1
ATOM 3175 O O . GLY A 1 430 ? -22.030 27.089 -17.132 1.00 10.11 386 GLY A O 1
ATOM 3176 N N . MET A 1 431 ? -20.891 26.502 -19.001 1.00 7.39 387 MET A N 1
ATOM 3177 C CA . MET A 1 431 ? -19.726 27.352 -18.708 1.00 6.44 387 MET A CA 1
ATOM 3178 C C . MET A 1 431 ? -19.895 28.743 -19.332 1.00 10.31 387 MET A C 1
ATOM 3179 O O . MET A 1 431 ? -20.373 28.866 -20.452 1.0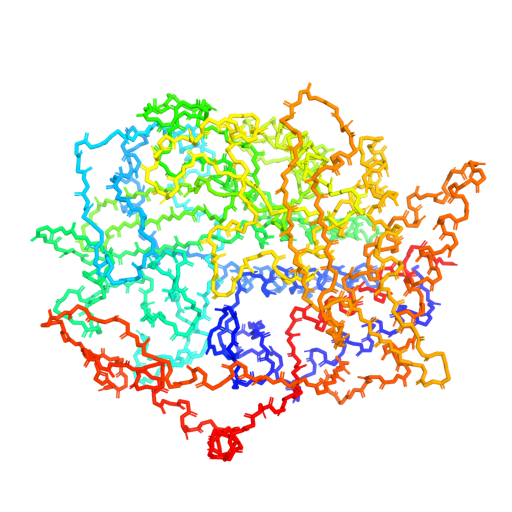0 8.70 387 MET A O 1
ATOM 3184 N N . GLY A 1 432 ? -19.534 29.793 -18.597 1.00 8.09 388 GLY A N 1
ATOM 3185 C CA . GLY A 1 432 ? -19.748 31.146 -19.090 1.00 7.17 388 GLY A CA 1
ATOM 3186 C C . GLY A 1 432 ? -18.629 31.615 -19.997 1.00 8.87 388 GLY A C 1
ATOM 3187 O O . GLY A 1 432 ? -17.448 31.369 -19.732 1.00 7.95 388 GLY A O 1
ATOM 3188 N N . TYR A 1 433 ? -19.001 32.343 -21.045 1.00 6.75 389 TYR A N 1
ATOM 3189 C CA . TYR A 1 433 ? -18.025 32.904 -21.972 1.00 7.79 389 TYR A CA 1
ATOM 3190 C C . TYR A 1 433 ? -17.023 33.826 -21.272 1.00 6.96 389 TYR A C 1
ATOM 3191 O O . TYR A 1 433 ? -17.406 34.674 -20.455 1.00 9.66 389 TYR A O 1
ATOM 3200 N N . THR A 1 434 ? -15.741 33.650 -21.604 1.00 9.66 390 THR A N 1
ATOM 3201 C CA . THR A 1 434 ? -14.670 34.525 -21.106 1.00 10.23 390 THR A CA 1
ATOM 3202 C C . THR A 1 434 ? -13.785 34.973 -22.276 1.00 10.08 390 THR A C 1
ATOM 3203 O O . THR A 1 434 ? -13.097 34.151 -22.870 1.00 11.96 390 THR A O 1
ATOM 3207 N N . PRO A 1 435 ? -13.795 36.274 -22.615 1.00 9.44 391 PRO A N 1
ATOM 3208 C CA . PRO A 1 435 ? -12.989 36.735 -23.761 1.00 9.40 391 PRO A CA 1
ATOM 3209 C C . PRO A 1 435 ? -11.501 36.507 -23.543 1.00 11.67 391 PRO A C 1
ATOM 3210 O O . PRO A 1 435 ? -10.752 36.295 -24.508 1.00 13.99 391 PRO A O 1
ATOM 3214 N N . HIS A 1 436 ? -11.072 36.580 -22.285 1.00 14.83 392 HIS A N 1
ATOM 3215 C CA . HIS A 1 436 ? -9.661 36.367 -21.980 1.00 13.40 392 HIS A CA 1
ATOM 3216 C C . HIS A 1 436 ? -9.487 35.409 -20.806 1.00 14.28 392 HIS A C 1
ATOM 3217 O O . HIS A 1 436 ? -9.342 35.840 -19.652 1.00 14.62 392 HIS A O 1
ATOM 3224 N N . PRO A 1 437 ? -9.522 34.097 -21.096 1.00 12.20 393 PRO A N 1
ATOM 3225 C CA . PRO A 1 437 ? -9.391 33.090 -20.042 1.00 11.55 393 PRO A CA 1
ATOM 3226 C C . PRO A 1 437 ? -8.176 33.337 -19.164 1.00 15.22 393 PRO A C 1
ATOM 3227 O O . PRO A 1 437 ? -7.093 33.636 -19.683 1.00 14.66 393 PRO A O 1
ATOM 3231 N N . VAL A 1 438 ? -8.379 33.215 -17.855 1.00 13.65 394 VAL A N 1
ATOM 3232 C CA . VAL A 1 438 ? -7.303 33.109 -16.864 1.00 15.35 394 VAL A CA 1
ATOM 3233 C C . VAL A 1 438 ? -6.534 34.421 -16.634 1.00 23.49 394 VAL A C 1
ATOM 3234 O O . VAL A 1 438 ? -6.393 34.845 -15.482 1.00 21.25 394 VAL A O 1
ATOM 3238 N N . TYR A 1 439 ? -6.049 35.055 -17.707 1.00 19.81 395 TYR A N 1
ATOM 3239 C CA . TYR A 1 439 ? -5.185 36.242 -17.574 1.00 20.65 395 TYR A CA 1
ATOM 3240 C C . TYR A 1 439 ? -5.656 37.460 -18.349 1.00 18.31 395 TYR A C 1
ATOM 3241 O O . TYR A 1 439 ? -6.143 37.346 -19.470 1.00 17.73 395 TYR A O 1
ATOM 3250 N N . GLU A 1 440 ? -5.459 38.635 -17.756 1.00 18.58 396 GLU A N 1
ATOM 3251 C CA . GLU A 1 440 ? -5.851 39.882 -18.395 1.00 17.01 396 GLU A CA 1
ATOM 3252 C C . GLU A 1 440 ? -4.721 40.918 -18.488 1.00 22.09 396 GLU A C 1
ATOM 3253 O O . GLU A 1 440 ? -4.955 42.038 -18.936 1.00 23.26 396 GLU A O 1
ATOM 3259 N N . ASP A 1 441 ? -3.500 40.537 -18.102 1.00 25.61 397 ASP A N 1
ATOM 3260 C CA . ASP A 1 441 ? -2.335 41.438 -18.182 1.00 30.34 397 ASP A CA 1
ATOM 3261 C C . ASP A 1 441 ? -1.132 40.778 -18.877 1.00 34.20 397 ASP A C 1
ATOM 3262 O O . ASP A 1 441 ? -0.195 40.336 -18.210 1.00 30.09 397 ASP A O 1
ATOM 3267 N N . PRO A 1 442 ? -1.162 40.683 -20.219 1.00 32.27 398 PRO A N 1
ATOM 3268 C CA . PRO A 1 442 ? -2.230 41.173 -21.095 1.00 28.50 398 PRO A CA 1
ATOM 3269 C C . PRO A 1 442 ? -3.321 40.119 -21.227 1.00 21.01 398 PRO A C 1
ATOM 3270 O O . PRO A 1 442 ? -3.143 39.011 -20.709 1.00 21.21 398 PRO A O 1
ATOM 3274 N N . GLY A 1 443 ? -4.398 40.435 -21.945 1.00 18.59 399 GLY A N 1
ATOM 3275 C CA . GLY A 1 443 ? -5.437 39.451 -22.197 1.00 19.60 399 GLY A CA 1
ATOM 3276 C C . GLY A 1 443 ? -4.857 38.226 -22.874 1.00 16.81 399 GLY A C 1
ATOM 3277 O O . GLY A 1 443 ? -4.067 38.341 -23.815 1.00 17.97 399 GLY A O 1
ATOM 3278 N N . SER A 1 444 ? -5.250 37.047 -22.396 1.00 15.82 400 SER A N 1
ATOM 3279 C CA . SER A 1 444 ? -4.723 35.790 -22.906 1.00 15.02 400 SER A CA 1
ATOM 3280 C C . SER A 1 444 ? -5.156 35.468 -24.332 1.00 14.56 400 SER A C 1
ATOM 3281 O O . SER A 1 444 ? -4.651 34.506 -24.922 1.00 14.99 400 SER A O 1
ATOM 3284 N N . ASN A 1 445 ? -6.092 36.232 -24.892 1.00 13.61 401 ASN A N 1
ATOM 3285 C CA . ASN A 1 445 ? -6.404 36.016 -26.298 1.00 12.27 401 ASN A CA 1
ATOM 3286 C C . ASN A 1 445 ? -6.016 37.183 -27.203 1.00 13.30 401 ASN A C 1
ATOM 3287 O O . ASN A 1 445 ? -6.557 37.321 -28.292 1.00 15.16 401 ASN A O 1
ATOM 3292 N N . GLU A 1 446 ? -5.109 38.045 -26.750 1.00 12.38 402 GLU A N 1
ATOM 3293 C CA A GLU A 1 446 ? -4.614 39.128 -27.585 0.51 13.16 402 GLU A CA 1
ATOM 3294 C CA B GLU A 1 446 ? -4.640 39.122 -27.612 0.49 12.15 402 GLU A CA 1
ATOM 3295 C C . GLU A 1 446 ? -3.618 38.586 -28.611 1.00 11.00 402 GLU A C 1
ATOM 3296 O O . GLU A 1 446 ? -3.520 39.092 -29.723 1.00 13.24 402 GLU A O 1
ATOM 3307 N N . TRP A 1 447 ? -2.867 37.559 -28.212 1.00 13.24 403 TRP A N 1
ATOM 3308 C CA . TRP A 1 447 ? -1.811 36.997 -29.066 1.00 15.28 403 TRP A CA 1
ATOM 3309 C C . TRP A 1 447 ? -2.351 36.174 -30.230 1.00 13.45 403 TRP A C 1
ATOM 3310 O O . TRP A 1 447 ? -3.060 35.183 -30.024 1.00 10.09 403 TRP A O 1
ATOM 3321 N N . PHE A 1 448 ? -1.986 36.558 -31.450 1.00 10.70 404 PHE A N 1
ATOM 3322 C CA . PHE A 1 448 ? -2.435 35.821 -32.632 1.00 9.18 404 PHE A CA 1
ATOM 3323 C C . PHE A 1 448 ? -1.890 34.394 -32.651 1.00 8.85 404 PHE A C 1
ATOM 3324 O O . PHE A 1 448 ? -2.446 33.512 -33.305 1.00 7.91 404 PHE A O 1
ATOM 3332 N N . GLY A 1 449 ? -0.792 34.155 -31.937 1.00 8.30 405 GLY A N 1
ATOM 3333 C CA . GLY A 1 449 ? -0.194 32.831 -31.942 1.00 7.01 405 GLY A CA 1
ATOM 3334 C C . GLY A 1 449 ? -1.161 31.728 -31.545 1.00 8.41 405 GLY A C 1
ATOM 3335 O O . GLY A 1 449 ? -1.063 30.623 -32.059 1.00 9.14 405 GLY A O 1
ATOM 3336 N N . MET A 1 450 ? -2.082 32.001 -30.618 1.00 7.83 406 MET A N 1
ATOM 3337 C CA . MET A 1 450 ? -3.059 30.978 -30.235 1.00 8.28 406 MET A CA 1
ATOM 3338 C C . MET A 1 450 ? -3.875 30.522 -31.447 1.00 7.85 406 MET A C 1
ATOM 3339 O O . MET A 1 450 ? -4.271 29.350 -31.542 1.00 7.60 406 MET A O 1
ATOM 3344 N N . GLN A 1 451 ? -4.162 31.458 -32.352 1.00 6.06 407 GLN A N 1
ATOM 3345 C CA . GLN A 1 451 ? -4.934 31.130 -33.543 1.00 5.63 407 GLN A CA 1
ATOM 3346 C C . GLN A 1 451 ? -4.196 30.090 -34.377 1.00 5.98 407 GLN A C 1
ATOM 3347 O O . GLN A 1 451 ? -4.762 29.068 -34.744 1.00 6.69 407 GLN A O 1
ATOM 3353 N N . ALA A 1 452 ? -2.939 30.384 -34.694 1.00 5.76 408 ALA A N 1
ATOM 3354 C CA . ALA A 1 452 ? -2.134 29.473 -35.515 1.00 5.80 408 ALA A CA 1
ATOM 3355 C C . ALA A 1 452 ? -1.917 28.131 -34.817 1.00 6.49 408 ALA A C 1
ATOM 3356 O O . ALA A 1 452 ? -2.162 27.077 -35.405 1.00 6.56 408 ALA A O 1
ATOM 3358 N N . TRP A 1 453 ? -1.445 28.169 -33.574 1.00 5.44 409 TRP A N 1
ATOM 3359 C CA . TRP A 1 453 ? -1.150 26.932 -32.854 1.00 5.25 409 TRP A CA 1
ATOM 3360 C C . TRP A 1 453 ? -2.349 26.004 -32.793 1.00 6.27 409 TRP A C 1
ATOM 3361 O O . TRP A 1 453 ? -2.257 24.789 -33.027 1.00 6.49 409 TRP A O 1
ATOM 3372 N N . SER A 1 454 ? -3.487 26.581 -32.433 1.00 5.52 410 SER A N 1
ATOM 3373 C CA . SER A 1 454 ? -4.644 25.759 -32.170 1.00 5.65 410 SER A CA 1
ATOM 3374 C C . SER A 1 454 ? -5.327 25.329 -33.469 1.00 8.05 410 SER A C 1
ATOM 3375 O O . SER A 1 454 ? -5.733 24.173 -33.611 1.00 6.00 410 SER A O 1
ATOM 3378 N N . MET A 1 455 ? -5.434 26.233 -34.440 1.00 5.69 411 MET A N 1
ATOM 3379 C CA . MET A 1 455 ? -6.069 25.828 -35.690 1.00 5.25 411 MET A CA 1
ATOM 3380 C C . MET A 1 455 ? -5.173 24.903 -36.519 1.00 5.98 411 MET A C 1
ATOM 3381 O O . MET A 1 455 ? -5.675 24.152 -37.360 1.00 5.41 411 MET A O 1
ATOM 3386 N N . GLN A 1 456 ? -3.862 24.917 -36.275 1.00 5.34 412 GLN A N 1
ATOM 3387 C CA . GLN A 1 456 ? -2.997 23.916 -36.912 1.00 5.45 412 GLN A CA 1
ATOM 3388 C C . GLN A 1 456 ? -3.448 22.515 -36.506 1.00 6.60 412 GLN A C 1
ATOM 3389 O O . GLN A 1 456 ? -3.441 21.579 -37.324 1.00 6.16 412 GLN A O 1
ATOM 3395 N N . ARG A 1 457 ? -3.850 22.370 -35.247 1.00 5.10 413 ARG A N 1
ATOM 3396 C CA . ARG A 1 457 ? -4.271 21.063 -34.752 1.00 5.93 413 ARG A CA 1
ATOM 3397 C C . ARG A 1 457 ? -5.602 20.666 -35.370 1.00 5.59 413 ARG A C 1
ATOM 3398 O O . ARG A 1 457 ? -5.821 19.500 -35.719 1.00 6.40 413 ARG A O 1
ATOM 3406 N N . VAL A 1 458 ? -6.503 21.637 -35.507 1.00 5.06 414 VAL A N 1
ATOM 3407 C CA . VAL A 1 458 ? -7.786 21.370 -36.165 1.00 5.17 414 VAL A CA 1
ATOM 3408 C C . VAL A 1 458 ? -7.562 20.947 -37.617 1.00 5.41 414 VAL A C 1
ATOM 3409 O O . VAL A 1 458 ? -8.199 20.011 -38.108 1.00 6.43 414 VAL A O 1
ATOM 3413 N N . ALA A 1 459 ? -6.638 21.633 -38.284 1.00 6.85 415 ALA A N 1
ATOM 3414 C CA . ALA A 1 459 ? -6.344 21.330 -39.683 1.00 5.79 415 ALA A CA 1
ATOM 3415 C C . ALA A 1 459 ? -5.736 19.942 -39.825 1.00 7.51 415 ALA A C 1
ATOM 3416 O O . ALA A 1 459 ? -6.139 19.175 -40.698 1.00 7.20 415 ALA A O 1
ATOM 3418 N N . GLU A 1 460 ? -4.769 19.621 -38.967 1.00 5.74 416 GLU A N 1
ATOM 3419 C CA . GLU A 1 460 ? -4.147 18.296 -39.030 1.00 5.85 416 GLU A CA 1
ATOM 3420 C C . GLU A 1 460 ? -5.198 17.231 -38.706 1.00 6.57 416 GLU A C 1
ATOM 3421 O O . GLU A 1 460 ? -5.255 16.182 -39.355 1.00 7.02 416 GLU A O 1
ATOM 3427 N N . TYR A 1 461 ? -6.055 17.522 -37.729 1.00 5.61 417 TYR A N 1
ATOM 3428 C CA . TYR A 1 461 ? -7.164 16.618 -37.399 1.00 5.86 417 TYR A CA 1
ATOM 3429 C C . TYR A 1 461 ? -8.122 16.427 -38.570 1.00 7.47 417 TYR A C 1
ATOM 3430 O O . TYR A 1 461 ? -8.547 15.303 -38.869 1.00 7.21 417 TYR A O 1
ATOM 3439 N N . TYR A 1 462 ? -8.472 17.522 -39.234 1.00 5.91 418 TYR A N 1
ATOM 3440 C CA . TYR A 1 462 ? -9.387 17.442 -40.377 1.00 6.18 418 TYR A CA 1
ATOM 3441 C C . TYR A 1 462 ? -8.752 16.620 -41.507 1.00 6.82 418 TYR A C 1
ATOM 3442 O O . TYR A 1 462 ? -9.403 15.787 -42.134 1.00 6.89 418 TYR A O 1
ATOM 3451 N N . TYR A 1 463 ? -7.467 16.835 -41.773 1.00 6.52 419 TYR A N 1
ATOM 3452 C CA A TYR A 1 463 ? -6.804 16.032 -42.793 0.36 7.38 419 TYR A CA 1
ATOM 3453 C CA B TYR A 1 463 ? -6.760 16.038 -42.772 0.64 8.86 419 TYR A CA 1
ATOM 3454 C C . TYR A 1 463 ? -6.783 14.552 -42.422 1.00 6.96 419 TYR A C 1
ATOM 3455 O O . TYR A 1 463 ? -6.958 13.685 -43.303 1.00 9.09 419 TYR A O 1
ATOM 3472 N N . SER A 1 464 ? -6.577 14.256 -41.140 1.00 7.44 420 SER A N 1
ATOM 3473 C CA . SER A 1 464 ? -6.463 12.866 -40.691 1.00 7.91 420 SER A CA 1
ATOM 3474 C C . SER A 1 464 ? -7.790 12.117 -40.604 1.00 8.58 420 SER A C 1
ATOM 3475 O O . SER A 1 464 ? -7.864 10.924 -40.959 1.00 10.29 420 SER A O 1
ATOM 3478 N N . SER A 1 465 ? -8.828 12.807 -40.131 1.00 7.75 421 SER A N 1
ATOM 3479 C CA . SER A 1 465 ? -10.131 12.179 -39.880 1.00 8.76 421 SER A CA 1
ATOM 3480 C C . SER A 1 465 ? -11.191 12.493 -40.936 1.00 10.16 421 SER A C 1
ATOM 3481 O O . SER A 1 465 ? -12.189 11.781 -41.069 1.00 10.28 421 SER A O 1
ATOM 3484 N N . LYS A 1 466 ? -10.974 13.587 -41.653 1.00 8.75 422 LYS A N 1
ATOM 3485 C CA . LYS A 1 466 ? -11.965 14.194 -42.532 1.00 8.52 422 LYS A CA 1
ATOM 3486 C C . LYS A 1 466 ? -13.328 14.375 -41.854 1.00 10.37 422 LYS A C 1
ATOM 3487 O O . LYS A 1 466 ? -14.370 14.242 -42.486 1.00 9.81 422 LYS A O 1
ATOM 3493 N N . ASP A 1 467 ? -13.306 14.675 -40.560 1.00 7.85 423 ASP A N 1
ATOM 3494 C CA . ASP A 1 467 ? -14.528 15.005 -39.826 1.00 6.88 423 ASP A CA 1
ATOM 3495 C C . ASP A 1 467 ? -15.245 16.215 -40.445 1.00 6.79 423 ASP A C 1
ATOM 3496 O O . ASP A 1 467 ? -14.715 17.319 -40.418 1.00 8.06 423 ASP A O 1
ATOM 3501 N N . PRO A 1 468 ? -16.456 16.020 -40.993 1.00 7.09 424 PRO A N 1
ATOM 3502 C CA . PRO A 1 468 ? -17.141 17.150 -41.640 1.00 7.54 424 PRO A CA 1
ATOM 3503 C C . PRO A 1 468 ? -17.436 18.296 -40.685 1.00 9.17 424 PRO A C 1
ATOM 3504 O O . PRO A 1 468 ? -17.632 19.427 -41.130 1.00 9.76 424 PRO A O 1
ATOM 3508 N N . ALA A 1 469 ? -17.481 18.011 -39.382 1.00 7.68 425 ALA A N 1
ATOM 3509 C CA . ALA A 1 469 ? -17.764 19.067 -38.414 1.00 7.06 425 ALA A CA 1
ATOM 3510 C C . ALA A 1 469 ? -16.661 20.112 -38.347 1.00 8.28 425 ALA A C 1
ATOM 3511 O O . ALA A 1 469 ? -16.888 21.197 -37.810 1.00 11.20 425 ALA A O 1
ATOM 3513 N N . ALA A 1 470 ? -15.473 19.804 -38.877 1.00 6.67 426 ALA A N 1
ATOM 3514 C CA . ALA A 1 470 ? -14.371 20.757 -38.835 1.00 7.57 426 ALA A CA 1
ATOM 3515 C C . ALA A 1 470 ? -14.295 21.632 -40.094 1.00 7.27 426 ALA A C 1
ATOM 3516 O O . ALA A 1 470 ? -13.529 22.606 -40.112 1.00 7.37 426 ALA A O 1
ATOM 3518 N N . LYS A 1 471 ? -15.040 21.275 -41.146 1.00 6.49 427 LYS A N 1
ATOM 3519 C CA . LYS A 1 471 ? -14.825 21.918 -42.454 1.00 7.44 427 LYS A CA 1
ATOM 3520 C C . LYS A 1 471 ? -15.176 23.419 -42.475 1.00 7.91 427 LYS A C 1
ATOM 3521 O O . LYS A 1 471 ? -14.345 24.241 -42.860 1.00 7.51 427 LYS A O 1
ATOM 3527 N N . SER A 1 472 ? -16.418 23.772 -42.142 1.00 7.31 428 SER A N 1
ATOM 3528 C CA . SER A 1 472 ? -16.812 25.181 -42.228 1.00 8.44 428 SER A CA 1
ATOM 3529 C C . SER A 1 472 ? -15.998 26.033 -41.267 1.00 7.94 428 SER A C 1
ATOM 3530 O O . SER A 1 472 ? -15.640 27.164 -41.592 1.00 9.02 428 SER A O 1
ATOM 3533 N N . LEU A 1 473 ? -15.728 25.481 -40.088 1.00 7.10 429 LEU A N 1
ATOM 3534 C CA . LEU A 1 473 ? -14.835 26.111 -39.112 1.00 6.40 429 LEU A CA 1
ATOM 3535 C C . LEU A 1 473 ? -13.502 26.500 -39.751 1.00 6.91 429 LEU A C 1
ATOM 3536 O O . LEU A 1 473 ? -13.054 27.647 -39.679 1.00 7.11 429 LEU A O 1
ATOM 3541 N N . LEU A 1 474 ? -12.860 25.534 -40.391 1.00 6.84 430 LEU A N 1
ATOM 3542 C CA . LEU A 1 474 ? -11.583 25.805 -41.063 1.00 6.23 430 LEU A CA 1
ATOM 3543 C C . LEU A 1 474 ? -11.745 26.734 -42.274 1.00 7.24 430 LEU A C 1
ATOM 3544 O O . LEU A 1 474 ? -10.877 27.592 -42.530 1.00 6.84 430 LEU A O 1
ATOM 3549 N N . ASP A 1 475 ? -12.811 26.541 -43.050 1.00 6.77 431 ASP A N 1
ATOM 3550 C CA . ASP A 1 475 ? -13.031 27.375 -44.233 1.00 7.12 431 ASP A CA 1
ATOM 3551 C C . ASP A 1 475 ? -13.047 28.839 -43.798 1.00 8.62 431 ASP A C 1
ATOM 3552 O O . ASP A 1 475 ? -12.376 29.699 -44.379 1.00 7.70 431 ASP A O 1
ATOM 3557 N N . LYS A 1 476 ? -13.841 29.112 -42.774 1.00 7.22 432 LYS A N 1
ATOM 3558 C CA A LYS A 1 476 ? -14.027 30.479 -42.297 0.65 7.75 432 LYS A CA 1
ATOM 3559 C CA B LYS A 1 476 ? -14.017 30.491 -42.322 0.35 7.68 432 LYS A CA 1
ATOM 3560 C C . LYS A 1 476 ? -12.759 31.041 -41.648 1.00 8.13 432 LYS A C 1
ATOM 3561 O O . LYS A 1 476 ? -12.394 32.199 -41.864 1.00 8.22 432 LYS A O 1
ATOM 3572 N N . TRP A 1 477 ? -12.092 30.217 -40.844 1.00 6.73 433 TRP A N 1
ATOM 3573 C CA . TRP A 1 477 ? -10.867 30.668 -40.182 1.00 6.49 433 TRP A CA 1
ATOM 3574 C C . TRP A 1 477 ? -9.786 30.959 -41.227 1.00 6.95 433 TRP A C 1
ATOM 3575 O O . TRP A 1 477 ? -9.075 31.962 -41.144 1.00 8.35 433 TRP A O 1
ATOM 3586 N N . ALA A 1 478 ? -9.643 30.063 -42.200 1.00 7.69 434 ALA A N 1
ATOM 3587 C CA . ALA A 1 478 ? -8.597 30.237 -43.209 1.00 8.20 434 ALA A CA 1
ATOM 3588 C C . ALA A 1 478 ? -8.820 31.497 -44.057 1.00 8.65 434 ALA A C 1
ATOM 3589 O O . ALA A 1 478 ? -7.857 32.189 -44.399 1.00 10.34 434 ALA A O 1
ATOM 3591 N N . LYS A 1 479 ? -10.071 31.798 -44.400 1.00 7.55 435 LYS A N 1
ATOM 3592 C CA . LYS A 1 479 ? -10.335 33.029 -45.146 1.00 7.94 435 LYS A CA 1
ATOM 3593 C C . LYS A 1 479 ? -9.877 34.240 -44.333 1.00 9.67 435 LYS A C 1
ATOM 3594 O O . LYS A 1 479 ? -9.262 35.169 -44.872 1.00 10.11 435 LYS A O 1
ATOM 3600 N N . TRP A 1 480 ? -10.184 34.223 -43.038 1.00 7.85 436 TRP A N 1
ATOM 3601 C CA . TRP A 1 480 ? -9.824 35.338 -42.162 1.00 7.70 436 TRP A CA 1
ATOM 3602 C C . TRP A 1 480 ? -8.302 35.423 -42.019 1.00 9.11 436 TRP A C 1
ATOM 3603 O O . TRP A 1 480 ? -7.713 36.502 -42.144 1.00 9.79 436 TRP A O 1
ATOM 3614 N N . ALA A 1 481 ? -7.654 34.289 -41.772 1.00 7.42 437 ALA A N 1
ATOM 3615 C CA . ALA A 1 481 ? -6.191 34.304 -41.637 1.00 7.88 437 ALA A CA 1
ATOM 3616 C C . ALA A 1 481 ? -5.498 34.792 -42.913 1.00 11.31 437 ALA A C 1
ATOM 3617 O O . ALA A 1 481 ? -4.624 35.660 -42.865 1.00 11.58 437 ALA A O 1
ATOM 3619 N N . CYS A 1 482 ? -5.897 34.246 -44.060 1.00 10.78 438 CYS A N 1
ATOM 3620 C CA . CYS A 1 482 ? -5.252 34.638 -45.314 1.00 12.93 438 CYS A CA 1
ATOM 3621 C C . CYS A 1 482 ? -5.491 36.118 -45.640 1.00 14.87 438 CYS A C 1
ATOM 3622 O O . CYS A 1 482 ? -4.607 36.781 -46.193 1.00 16.05 438 CYS A O 1
ATOM 3625 N N . ALA A 1 483 ? -6.652 36.657 -45.263 1.00 10.40 439 ALA A N 1
ATOM 3626 C CA . ALA A 1 483 ? -6.941 38.070 -45.508 1.00 14.07 439 ALA A CA 1
ATOM 3627 C C . ALA A 1 483 ? -6.054 38.979 -44.664 1.00 15.25 439 ALA A C 1
ATOM 3628 O O . ALA A 1 483 ? -5.948 40.184 -44.920 1.00 15.26 439 ALA A O 1
ATOM 3630 N N . ASN A 1 484 ? -5.420 38.393 -43.654 1.00 11.60 440 ASN A N 1
ATOM 3631 C CA . ASN A 1 484 ? -4.604 39.167 -42.726 1.00 10.12 440 ASN A CA 1
ATOM 3632 C C . ASN A 1 484 ? -3.118 38.833 -42.810 1.00 13.45 440 ASN A C 1
ATOM 3633 O O . ASN A 1 484 ? -2.332 39.212 -41.937 1.00 13.37 440 ASN A O 1
ATOM 3638 N N . VAL A 1 485 ? -2.733 38.136 -43.877 1.00 9.35 441 VAL A N 1
ATOM 3639 C CA . VAL A 1 485 ? -1.316 37.987 -44.188 1.00 10.17 441 VAL A CA 1
ATOM 3640 C C . VAL A 1 485 ? -0.963 39.051 -45.222 1.00 13.04 441 VAL A C 1
ATOM 3641 O O . VAL A 1 485 ? -1.543 39.096 -46.316 1.00 14.18 441 VAL A O 1
ATOM 3645 N N . GLN A 1 486 ? -0.037 39.933 -44.868 1.00 10.82 442 GLN A N 1
ATOM 3646 C CA . GLN A 1 486 ? 0.318 41.042 -45.742 1.00 12.12 442 GLN A CA 1
ATOM 3647 C C . GLN A 1 486 ? 1.656 40.776 -46.408 1.00 13.54 442 GLN A C 1
ATOM 3648 O O . GLN A 1 486 ? 2.707 40.904 -45.778 1.00 14.50 442 GLN A O 1
ATOM 3654 N N . PHE A 1 487 ? 1.621 40.425 -47.689 1.00 13.45 443 PHE A N 1
ATOM 3655 C CA . PHE A 1 487 ? 2.859 40.126 -48.397 1.00 15.47 443 PHE A CA 1
ATOM 3656 C C . PHE A 1 487 ? 3.442 41.367 -49.040 1.00 15.79 443 PHE A C 1
ATOM 3657 O O . PHE A 1 487 ? 2.715 42.168 -49.635 1.00 17.39 443 PHE A O 1
ATOM 3665 N N . ASP A 1 488 ? 4.760 41.509 -48.933 1.00 14.42 444 ASP A N 1
ATOM 3666 C CA . ASP A 1 488 ? 5.503 42.459 -49.754 1.00 19.29 444 ASP A CA 1
ATOM 3667 C C . ASP A 1 488 ? 6.303 41.611 -50.738 1.00 19.20 444 ASP A C 1
ATOM 3668 O O . ASP A 1 488 ? 7.387 41.122 -50.416 1.00 18.36 444 ASP A O 1
ATOM 3673 N N . ASP A 1 489 ? 5.755 41.413 -51.930 1.00 18.68 445 ASP A N 1
ATOM 3674 C CA . ASP A 1 489 ? 6.359 40.477 -52.869 1.00 17.66 445 ASP A CA 1
ATOM 3675 C C . ASP A 1 489 ? 7.705 40.956 -53.402 1.00 24.26 445 ASP A C 1
ATOM 3676 O O . ASP A 1 489 ? 8.584 40.142 -53.685 1.00 26.85 445 ASP A O 1
ATOM 3681 N N . ALA A 1 490 ? 7.871 42.270 -53.529 1.00 23.30 446 ALA A N 1
ATOM 3682 C CA . ALA A 1 490 ? 9.134 42.829 -54.010 1.00 24.66 446 ALA A CA 1
ATOM 3683 C C . ALA A 1 490 ? 10.269 42.552 -53.024 1.00 24.34 446 ALA A C 1
ATOM 3684 O O . ALA A 1 490 ? 11.390 42.237 -53.427 1.00 25.62 446 ALA A O 1
ATOM 3686 N N . ALA A 1 491 ? 9.972 42.686 -51.734 1.00 20.31 447 ALA A N 1
ATOM 3687 C CA . ALA A 1 491 ? 10.965 42.486 -50.681 1.00 19.70 447 ALA A CA 1
ATOM 3688 C C . ALA A 1 491 ? 11.070 41.025 -50.248 1.00 21.20 447 ALA A C 1
ATOM 3689 O O . ALA A 1 491 ? 12.006 40.651 -49.529 1.00 18.36 447 ALA A O 1
ATOM 3691 N N . LYS A 1 492 ? 10.099 40.215 -50.671 1.00 15.24 448 LYS A N 1
ATOM 3692 C CA . LYS A 1 492 ? 9.975 38.828 -50.218 1.00 13.83 448 LYS A CA 1
ATOM 3693 C C . LYS A 1 492 ? 9.883 38.815 -48.696 1.00 13.87 448 LYS A C 1
ATOM 3694 O O . LYS A 1 492 ? 10.583 38.057 -48.007 1.00 14.92 448 LYS A O 1
ATOM 3700 N N . LYS A 1 493 ? 9.008 39.661 -48.178 1.00 14.41 449 LYS A N 1
ATOM 3701 C CA . LYS A 1 493 ? 8.766 39.714 -46.749 1.00 12.81 449 LYS A CA 1
ATOM 3702 C C . LYS A 1 493 ? 7.275 39.747 -46.502 1.00 14.23 449 LYS A C 1
ATOM 3703 O O . LYS A 1 493 ? 6.496 39.877 -47.442 1.00 15.06 449 LYS A O 1
ATOM 3709 N N . PHE A 1 494 ? 6.873 39.651 -45.241 1.00 12.57 450 PHE A N 1
ATOM 3710 C CA . PHE A 1 494 ? 5.449 39.689 -44.925 1.00 11.48 450 PHE A CA 1
ATOM 3711 C C . PHE A 1 494 ? 5.234 40.153 -43.498 1.00 13.05 450 PHE A C 1
ATOM 3712 O O . PHE A 1 494 ? 6.185 40.253 -42.711 1.00 13.09 450 PHE A O 1
ATOM 3720 N N . LYS A 1 495 ? 3.977 40.445 -43.177 1.00 11.22 451 LYS A N 1
ATOM 3721 C CA . LYS A 1 495 ? 3.560 40.660 -41.799 1.00 10.70 451 LYS A CA 1
ATOM 3722 C C . LYS A 1 495 ? 2.302 39.839 -41.564 1.00 13.57 451 LYS A C 1
ATOM 3723 O O . LYS A 1 495 ? 1.549 39.580 -42.496 1.00 12.55 451 LYS A O 1
ATOM 3729 N N . ILE A 1 496 ? 2.098 39.413 -40.324 1.00 11.20 452 ILE A N 1
ATOM 3730 C CA . ILE A 1 496 ? 0.891 38.689 -39.934 1.00 10.16 452 ILE A CA 1
ATOM 3731 C C . ILE A 1 496 ? 0.341 39.373 -38.688 1.00 10.86 452 ILE A C 1
ATOM 3732 O O . ILE A 1 496 ? 1.037 40.199 -38.100 1.00 13.33 452 ILE A O 1
ATOM 3737 N N . PRO A 1 497 ? -0.895 39.034 -38.261 1.00 11.51 453 PRO A N 1
ATOM 3738 C CA . PRO A 1 497 ? -1.384 39.743 -37.079 1.00 9.80 453 PRO A CA 1
ATOM 3739 C C . PRO A 1 497 ? -0.517 39.481 -35.862 1.00 12.87 453 PRO A C 1
ATOM 3740 O O . PRO A 1 497 ? -0.023 38.364 -35.683 1.00 14.79 453 PRO A O 1
ATOM 3744 N N . ALA A 1 498 ? -0.346 40.505 -35.042 1.00 14.47 454 ALA A N 1
ATOM 3745 C CA . ALA A 1 498 ? 0.374 40.356 -33.784 1.00 17.75 454 ALA A CA 1
ATOM 3746 C C . ALA A 1 498 ? -0.606 40.373 -32.615 1.00 24.86 454 ALA A C 1
ATOM 3747 O O . ALA A 1 498 ? -0.615 39.454 -31.781 1.00 20.72 454 ALA A O 1
ATOM 37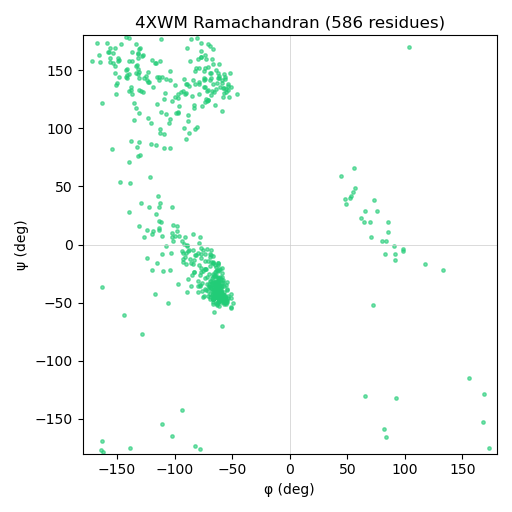49 N N . LYS A 1 499 ? -1.466 41.396 -32.613 1.00 14.55 455 LYS A N 1
ATOM 3750 C CA A LYS A 1 499 ? -2.389 41.633 -31.507 0.63 13.86 455 LYS A CA 1
ATOM 3751 C CA B LYS A 1 499 ? -2.383 41.668 -31.506 0.37 15.42 455 LYS A CA 1
ATOM 3752 C C . LYS A 1 499 ? -3.836 41.724 -31.976 1.00 16.08 455 LYS A C 1
ATOM 3753 O O . LYS A 1 499 ? -4.148 42.390 -32.967 1.00 15.49 455 LYS A O 1
ATOM 3764 N N . LEU A 1 500 ? -4.713 41.043 -31.248 1.00 10.79 456 LEU A N 1
ATOM 3765 C CA . LEU A 1 500 ? -6.133 40.979 -31.560 1.00 11.34 456 LEU A CA 1
ATOM 3766 C C . LEU A 1 500 ? -6.962 41.639 -30.471 1.00 12.77 456 LEU A C 1
ATOM 3767 O O . LEU A 1 500 ? -6.625 41.546 -29.289 1.00 14.25 456 LEU A O 1
ATOM 3772 N N . VAL A 1 501 ? -8.046 42.304 -30.865 1.00 11.32 457 VAL A N 1
ATOM 3773 C CA A VAL A 1 501 ? -8.978 42.908 -29.918 0.70 12.17 457 VAL A CA 1
ATOM 3774 C CA B VAL A 1 501 ? -8.967 42.891 -29.897 0.30 12.80 457 VAL A CA 1
ATOM 3775 C C . VAL A 1 501 ? -10.362 42.328 -30.143 1.00 15.17 457 VAL A C 1
ATOM 3776 O O . VAL A 1 501 ? -10.817 42.231 -31.289 1.00 13.07 457 VAL A O 1
ATOM 3783 N N . TRP A 1 502 ? -11.026 41.947 -29.051 1.00 11.35 458 TRP A N 1
ATOM 3784 C CA . TRP A 1 502 ? -12.311 41.267 -29.101 1.00 10.64 458 TRP A CA 1
ATOM 3785 C C . TRP A 1 502 ? -13.430 42.103 -28.537 1.00 11.84 458 TRP A C 1
ATOM 3786 O O . TRP A 1 502 ? -13.253 42.815 -27.548 1.00 14.50 458 TRP A O 1
ATOM 3797 N N . THR A 1 503 ? -14.592 42.020 -29.171 1.00 11.35 459 THR A N 1
ATOM 3798 C CA . THR A 1 503 ? -15.788 42.605 -28.591 1.00 12.17 459 THR A CA 1
ATOM 3799 C C . THR A 1 503 ? -16.973 41.665 -28.739 1.00 12.48 459 THR A C 1
ATOM 3800 O O . THR A 1 503 ? -17.004 40.797 -29.613 1.00 11.75 459 THR A O 1
ATOM 3804 N N . GLY A 1 504 ? -17.967 41.855 -27.887 1.00 12.31 460 GLY A N 1
ATOM 3805 C CA . GLY A 1 504 ? -19.174 41.064 -28.010 1.00 12.32 460 GLY A CA 1
ATOM 3806 C C . GLY A 1 504 ? -19.076 39.685 -27.385 1.00 11.00 460 GLY A C 1
ATOM 3807 O O . GLY A 1 504 ? -18.239 39.418 -26.521 1.00 10.99 460 GLY A O 1
ATOM 3808 N N . GLN A 1 505 ? -19.955 38.809 -27.846 1.00 9.77 461 GLN A N 1
ATOM 3809 C CA A GLN A 1 505 ? -20.127 37.495 -27.238 0.60 9.18 461 GLN A CA 1
ATOM 3810 C CA B GLN A 1 505 ? -20.120 37.497 -27.239 0.40 9.63 461 GLN A CA 1
ATOM 3811 C C . GLN A 1 505 ? -20.790 36.562 -28.232 1.00 8.69 461 GLN A C 1
ATOM 3812 O O . GLN A 1 505 ? -21.574 37.009 -29.081 1.00 9.02 461 GLN A O 1
ATOM 3823 N N . PRO A 1 506 ? -20.500 35.256 -28.127 1.00 8.18 462 PRO A N 1
ATOM 3824 C CA . PRO A 1 506 ? -21.165 34.281 -28.995 1.00 8.01 462 PRO A CA 1
ATOM 3825 C C . PRO A 1 506 ? -22.615 34.055 -28.597 1.00 9.39 462 PRO A C 1
ATOM 3826 O O . PRO A 1 506 ? -22.983 34.379 -27.478 1.00 10.59 462 PRO A O 1
ATOM 3830 N N . ASP A 1 507 ? -23.416 33.475 -29.478 1.00 8.60 463 ASP A N 1
ATOM 3831 C CA . ASP A 1 507 ? -24.709 32.931 -29.054 1.00 9.03 463 ASP A CA 1
ATOM 3832 C C . ASP A 1 507 ? -24.479 31.724 -28.154 1.00 8.94 463 ASP A C 1
ATOM 3833 O O . ASP A 1 507 ? -23.525 30.969 -28.365 1.00 8.86 463 ASP A 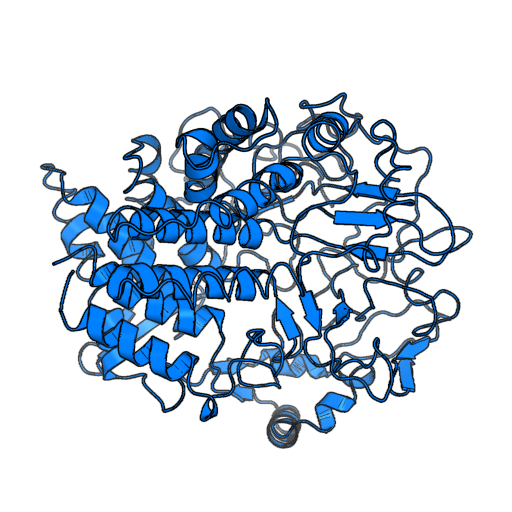O 1
ATOM 3838 N N . THR A 1 508 ? -25.312 31.546 -27.131 1.00 9.31 464 THR A N 1
ATOM 3839 C CA . THR A 1 508 ? -25.212 30.337 -26.303 1.00 9.54 464 THR A CA 1
ATOM 3840 C C . THR A 1 508 ? -25.268 29.095 -27.187 1.00 9.79 464 THR A C 1
ATOM 3841 O O . THR A 1 508 ? -26.029 29.048 -28.153 1.00 10.06 464 THR A O 1
ATOM 3845 N N . TRP A 1 509 ? -24.426 28.106 -26.892 1.00 9.91 465 TRP A N 1
ATOM 3846 C CA . TRP A 1 509 ? -24.378 26.916 -27.738 1.00 10.40 465 TRP A CA 1
ATOM 3847 C C . TRP A 1 509 ? -25.619 26.044 -27.576 1.00 12.22 465 TRP A C 1
ATOM 3848 O O . TRP A 1 509 ? -25.971 25.606 -26.467 1.00 11.98 465 TRP A O 1
ATOM 3859 N N . THR A 1 510 ? -26.284 25.805 -28.704 1.00 14.68 466 THR A N 1
ATOM 3860 C CA . THR A 1 510 ? -27.435 24.922 -28.755 1.00 17.83 466 THR A CA 1
ATOM 3861 C C . THR A 1 510 ? -27.177 23.741 -29.704 1.00 21.89 466 THR A C 1
ATOM 3862 O O . THR A 1 510 ? -28.100 22.988 -30.022 1.00 33.01 466 THR A O 1
ATOM 3866 N N . GLY A 1 511 ? -25.939 23.580 -30.170 1.00 22.37 467 GLY A N 1
ATOM 3867 C CA . GLY A 1 511 ? -25.599 22.417 -30.982 1.00 25.45 467 GLY A CA 1
ATOM 3868 C C . GLY A 1 511 ? -25.139 22.661 -32.410 1.00 27.04 467 GLY A C 1
ATOM 3869 O O . GLY A 1 511 ? -24.567 21.773 -33.049 1.00 25.22 467 GLY A O 1
ATOM 3870 N N . SER A 1 512 ? -25.398 23.848 -32.934 1.00 23.25 468 SER A N 1
ATOM 3871 C CA . SER A 1 512 ? -24.875 24.201 -34.244 1.00 24.55 468 SER A CA 1
ATOM 3872 C C . SER A 1 512 ? -24.445 25.646 -34.293 1.00 24.11 468 SER A C 1
ATOM 3873 O O . SER A 1 512 ? -24.999 26.494 -33.590 1.00 23.80 468 SER A O 1
ATOM 3876 N N . TYR A 1 513 ? -23.449 25.915 -35.131 1.00 20.43 469 TYR A N 1
ATOM 3877 C CA . TYR A 1 513 ? -22.904 27.253 -35.332 1.00 22.01 469 TYR A CA 1
ATOM 3878 C C . TYR A 1 513 ? -23.985 28.210 -35.806 1.00 21.19 469 TYR A C 1
ATOM 3879 O O . TYR A 1 513 ? -24.828 27.834 -36.625 1.00 24.25 469 TYR A O 1
ATOM 3888 N N . THR A 1 514 ? -23.937 29.448 -35.316 1.00 13.47 470 THR A N 1
ATOM 3889 C CA . THR A 1 514 ? -24.897 30.492 -35.686 1.00 15.57 470 THR A CA 1
ATOM 3890 C C . THR A 1 514 ? -24.329 31.638 -36.544 1.00 14.14 470 THR A C 1
ATOM 3891 O O . THR A 1 514 ? -25.045 32.544 -36.968 1.00 23.38 470 THR A O 1
ATOM 3895 N N . GLY A 1 515 ? -23.029 31.648 -36.709 1.00 17.07 471 GLY A N 1
ATOM 3896 C CA . GLY A 1 515 ? -22.365 32.749 -37.370 1.00 16.23 471 GLY A CA 1
ATOM 3897 C C . GLY A 1 515 ? -21.928 33.806 -36.378 1.00 13.54 471 GLY A C 1
ATOM 3898 O O . GLY A 1 515 ? -21.160 34.694 -36.746 1.00 14.08 471 GLY A O 1
ATOM 3899 N N . ASN A 1 516 ? -22.441 33.733 -35.142 1.00 9.56 472 ASN A N 1
ATOM 3900 C CA . ASN A 1 516 ? -22.023 34.628 -34.047 1.00 9.08 472 ASN A CA 1
ATOM 3901 C C . ASN A 1 516 ? -21.916 36.088 -34.486 1.00 9.63 472 ASN A C 1
ATOM 3902 O O . ASN A 1 516 ? -20.852 36.700 -34.365 1.00 9.34 472 ASN A O 1
ATOM 3907 N N . SER A 1 517 ? -23.026 36.634 -34.973 1.00 10.60 473 SER A N 1
ATOM 3908 C CA A SER A 1 517 ? -23.036 37.965 -35.572 0.46 13.54 473 SER A CA 1
ATOM 3909 C CA B SER A 1 517 ? -23.037 37.968 -35.571 0.54 13.49 473 SER A CA 1
ATOM 3910 C C . SER A 1 517 ? -22.609 39.082 -34.622 1.00 13.66 473 SER A C 1
ATOM 3911 O O . SER A 1 517 ? -22.256 40.174 -35.070 1.00 14.50 473 SER A O 1
ATOM 3916 N N . ASN A 1 518 ? -22.638 38.811 -33.323 1.00 10.96 474 ASN A N 1
ATOM 3917 C CA A ASN A 1 518 ? -22.320 39.836 -32.339 0.81 13.78 474 ASN A CA 1
ATOM 3918 C CA B ASN A 1 518 ? -22.333 39.835 -32.332 0.19 14.51 474 ASN A CA 1
ATOM 3919 C C . ASN A 1 518 ? -21.006 39.573 -31.626 1.00 14.92 474 ASN A C 1
ATOM 3920 O O . ASN A 1 518 ? -20.719 40.172 -30.593 1.00 14.40 474 ASN A O 1
ATOM 3929 N N . LEU A 1 519 ? -20.195 38.687 -32.198 1.00 9.63 475 LEU A N 1
ATOM 3930 C CA . LEU A 1 519 ? -18.867 38.395 -31.658 1.00 8.98 475 LEU A CA 1
ATOM 3931 C C . LEU A 1 519 ? -17.818 38.827 -32.672 1.00 10.81 475 LEU A C 1
ATOM 3932 O O . LEU A 1 519 ? -17.843 38.349 -33.803 1.00 10.69 475 LEU A O 1
ATOM 3937 N N . HIS A 1 520 ? -16.921 39.736 -32.287 1.00 9.40 476 HIS A N 1
ATOM 3938 C CA . HIS A 1 520 ? -16.035 40.355 -33.270 1.00 9.74 476 HIS A CA 1
ATOM 3939 C C . HIS A 1 520 ? -14.575 40.364 -32.887 1.00 11.50 476 HIS A C 1
ATOM 3940 O O . HIS A 1 520 ? -14.229 40.544 -31.717 1.00 10.89 476 HIS A O 1
ATOM 3947 N N . VAL A 1 521 ? -13.717 40.171 -33.884 1.00 9.18 477 VAL A N 1
ATOM 3948 C CA . VAL A 1 521 ? -12.282 40.363 -33.679 1.00 9.50 477 VAL A CA 1
ATOM 3949 C C . VAL A 1 521 ? -11.756 41.400 -34.659 1.00 11.69 477 VAL A C 1
ATOM 3950 O O . VAL A 1 521 ? -12.192 41.455 -35.813 1.00 11.81 477 VAL A O 1
ATOM 3954 N N . LYS A 1 522 ? -10.858 42.256 -34.175 1.00 10.65 478 LYS A N 1
ATOM 3955 C CA . LYS A 1 522 ? -10.175 43.228 -35.021 1.00 12.77 478 LYS A CA 1
ATOM 3956 C C . LYS A 1 522 ? -8.690 42.988 -34.851 1.00 16.13 478 LYS A C 1
ATOM 3957 O O . LYS A 1 522 ? -8.233 42.701 -33.740 1.00 14.34 478 LYS A O 1
ATOM 3959 N N . VAL A 1 523 ? -7.931 43.077 -35.937 1.00 12.99 479 VAL A N 1
ATOM 3960 C CA . VAL A 1 523 ? -6.479 43.022 -35.807 1.00 13.65 479 VAL A CA 1
ATOM 3961 C C . VAL A 1 523 ? -5.971 44.424 -35.456 1.00 18.78 479 VAL A C 1
ATOM 3962 O O . VAL A 1 523 ? -6.148 45.358 -36.235 1.00 18.54 479 VAL A O 1
ATOM 3966 N N . GLU A 1 524 ? -5.351 44.573 -34.285 1.00 13.24 480 GLU A N 1
ATOM 3967 C CA . GLU A 1 524 ? -4.906 45.892 -33.816 1.00 19.99 480 GLU A CA 1
ATOM 3968 C C . GLU A 1 524 ? -3.503 46.221 -34.301 1.00 21.37 480 GLU A C 1
ATOM 3969 O O . GLU A 1 524 ? -3.162 47.385 -34.499 1.00 23.26 480 GLU A O 1
ATOM 3975 N N . ALA A 1 525 ? -2.689 45.192 -34.492 1.00 19.62 481 ALA A N 1
ATOM 3976 C CA . ALA A 1 525 ? -1.314 45.404 -34.930 1.00 18.34 481 ALA A CA 1
ATOM 3977 C C . ALA A 1 525 ? -0.815 44.215 -35.724 1.00 15.99 481 ALA A C 1
ATOM 3978 O O . ALA A 1 525 ? -1.222 43.081 -35.475 1.00 17.60 481 ALA A O 1
ATOM 3980 N N . TYR A 1 526 ? 0.060 44.491 -36.688 1.00 16.06 482 TYR A N 1
ATOM 3981 C CA . TYR A 1 526 ? 0.691 43.438 -37.476 1.00 15.58 482 TYR A CA 1
ATOM 3982 C C . TYR A 1 526 ? 2.169 43.395 -37.143 1.00 15.17 482 TYR A C 1
ATOM 3983 O O . TYR A 1 526 ? 2.730 44.391 -36.674 1.00 19.03 482 TYR A O 1
ATOM 3992 N N . GLY A 1 527 ? 2.807 42.260 -37.392 1.00 13.30 483 GLY A N 1
ATOM 3993 C CA . GLY A 1 527 ? 4.218 42.127 -37.068 1.00 15.53 483 GLY A CA 1
ATOM 3994 C C . GLY A 1 527 ? 4.879 40.961 -37.770 1.00 12.96 483 GLY A C 1
ATOM 3995 O O . GLY A 1 527 ? 4.294 40.343 -38.650 1.00 12.95 483 GLY A O 1
ATOM 3996 N N . GLU A 1 528 ? 6.105 40.644 -37.358 1.00 13.16 484 GLU A N 1
ATOM 3997 C CA . GLU A 1 528 ? 6.868 39.580 -38.006 1.00 11.47 484 GLU A CA 1
ATOM 3998 C C . GLU A 1 528 ? 7.259 38.476 -37.021 1.00 12.13 484 GLU A C 1
ATOM 3999 O O . GLU A 1 528 ? 8.451 38.209 -36.820 1.00 14.74 484 GLU A O 1
ATOM 4005 N N . ASP A 1 529 ? 6.264 37.863 -36.385 1.00 10.40 485 ASP A N 1
ATOM 4006 C CA . ASP A 1 529 ? 6.549 36.754 -35.486 1.00 10.84 485 ASP A CA 1
ATOM 4007 C C . ASP A 1 529 ? 6.742 35.528 -36.358 1.00 11.27 485 ASP A C 1
ATOM 4008 O O . ASP A 1 529 ? 5.777 34.933 -36.819 1.00 10.31 485 ASP A O 1
ATOM 4013 N N . LEU A 1 530 ? 7.996 35.156 -36.584 1.00 10.19 486 LEU A N 1
ATOM 4014 C CA . LEU A 1 530 ? 8.279 34.122 -37.579 1.00 9.99 486 LEU A CA 1
ATOM 4015 C C . LEU A 1 530 ? 7.901 32.725 -37.100 1.00 9.74 486 LEU A C 1
ATOM 4016 O O . LEU A 1 530 ? 7.580 31.864 -37.913 1.00 10.20 486 LEU A O 1
ATOM 4021 N N . GLY A 1 531 ? 7.938 32.482 -35.794 1.00 7.76 487 GLY A N 1
ATOM 4022 C CA . GLY A 1 531 ? 7.485 31.191 -35.282 1.00 8.13 487 GLY A CA 1
ATOM 4023 C C . GLY A 1 531 ? 5.992 31.007 -35.532 1.00 6.77 487 GLY A C 1
ATOM 4024 O O . GLY A 1 531 ? 5.546 29.935 -35.929 1.00 8.76 487 GLY A O 1
ATOM 4025 N N . VAL A 1 532 ? 5.224 32.058 -35.260 1.00 7.83 488 VAL A N 1
ATOM 4026 C CA . VAL A 1 532 ? 3.789 32.012 -35.493 1.00 7.86 488 VAL A CA 1
ATOM 4027 C C . VAL A 1 532 ? 3.547 31.867 -36.991 1.00 7.89 488 VAL A C 1
ATOM 4028 O O . VAL A 1 532 ? 2.644 31.134 -37.414 1.00 7.71 488 VAL A O 1
ATOM 4032 N N . ALA A 1 533 ? 4.344 32.556 -37.807 1.00 7.89 489 ALA A N 1
ATOM 4033 C CA . ALA A 1 533 ? 4.192 32.402 -39.256 1.00 8.23 489 ALA A CA 1
ATOM 4034 C C . ALA A 1 533 ? 4.425 30.958 -39.695 1.00 8.24 489 ALA A C 1
ATOM 4035 O O . ALA A 1 533 ? 3.715 30.450 -40.568 1.00 7.64 489 ALA A O 1
ATOM 4037 N N . GLY A 1 534 ? 5.423 30.295 -39.105 1.00 6.39 490 GLY A N 1
ATOM 4038 C CA . GLY A 1 534 ? 5.638 28.885 -39.395 1.00 7.38 490 GLY A CA 1
ATOM 4039 C C . GLY A 1 534 ? 4.424 28.039 -39.025 1.00 9.00 490 GLY A C 1
ATOM 4040 O O . GLY A 1 534 ? 3.971 27.211 -39.811 1.00 6.68 490 GLY A O 1
ATOM 4041 N N . SER A 1 535 ? 3.895 28.246 -37.824 1.00 6.34 491 SER A N 1
ATOM 4042 C CA . SER A 1 535 ? 2.689 27.530 -37.394 1.00 5.56 491 SER A CA 1
ATOM 4043 C C . SER A 1 535 ? 1.516 27.771 -38.363 1.00 5.67 491 SER A C 1
ATOM 4044 O O . SER A 1 535 ? 0.788 26.836 -38.719 1.00 6.77 491 SER A O 1
ATOM 4047 N N . LEU A 1 536 ? 1.336 29.028 -38.768 1.00 5.92 492 LEU A N 1
ATOM 4048 C CA . LEU A 1 536 ? 0.272 29.395 -39.701 1.00 6.10 492 LEU A CA 1
ATOM 4049 C C . LEU A 1 536 ? 0.433 28.639 -41.021 1.00 6.55 492 LEU A C 1
ATOM 4050 O O . LEU A 1 536 ? -0.548 28.126 -41.577 1.00 6.35 492 LEU A O 1
ATOM 4055 N N . SER A 1 537 ? 1.655 28.595 -41.547 1.00 6.54 493 SER A N 1
ATOM 4056 C CA . SER A 1 537 ? 1.910 27.808 -42.761 1.00 7.58 493 SER A CA 1
ATOM 4057 C C . SER A 1 537 ? 1.507 26.341 -42.574 1.00 7.36 493 SER A C 1
ATOM 4058 O O . SER A 1 537 ? 0.855 25.747 -43.443 1.00 6.76 493 SER A O 1
ATOM 4061 N N . ASN A 1 538 ? 1.904 25.768 -41.440 1.00 6.69 494 ASN A N 1
ATOM 4062 C CA . ASN A 1 538 ? 1.584 24.377 -41.111 1.00 6.34 494 ASN A CA 1
ATOM 4063 C C . ASN A 1 538 ? 0.058 24.190 -41.177 1.00 5.90 494 ASN A C 1
ATOM 4064 O O . ASN A 1 538 ? -0.456 23.296 -41.876 1.00 6.28 494 ASN A O 1
ATOM 4069 N N . ALA A 1 539 ? -0.671 25.069 -40.499 1.00 5.55 495 ALA A N 1
ATOM 4070 C CA . ALA A 1 539 ? -2.131 24.989 -40.490 1.00 5.62 495 ALA A CA 1
ATOM 4071 C C . ALA A 1 539 ? -2.700 25.057 -41.911 1.00 6.52 495 ALA A C 1
ATOM 4072 O O . ALA A 1 539 ? -3.573 24.260 -42.295 1.00 7.46 495 ALA A O 1
ATOM 4074 N N . LEU A 1 540 ? -2.221 26.022 -42.687 1.00 5.90 496 LEU A N 1
ATOM 4075 C CA . LEU A 1 540 ? -2.739 26.194 -44.042 1.00 6.11 496 LEU A CA 1
ATOM 4076 C C . LEU A 1 540 ? -2.376 25.030 -44.948 1.00 8.68 496 LEU A C 1
ATOM 4077 O O . LEU A 1 540 ? -3.161 24.683 -45.836 1.00 7.56 496 LEU A O 1
ATOM 4082 N N . SER A 1 541 ? -1.198 24.436 -44.742 1.00 6.39 497 SER A N 1
ATOM 4083 C CA . SER A 1 541 ? -0.804 23.252 -45.507 1.00 6.04 497 SER A CA 1
ATOM 4084 C C . SER A 1 541 ? -1.750 22.080 -45.258 1.00 6.54 497 SER A C 1
ATOM 4085 O O . SER A 1 541 ? -2.238 21.460 -46.207 1.00 8.06 497 SER A O 1
ATOM 4088 N N . TYR A 1 542 ? -2.015 21.775 -43.989 1.00 6.36 498 TYR A N 1
ATOM 4089 C CA . TYR A 1 542 ? -2.927 20.657 -43.700 1.00 5.71 498 TYR A CA 1
ATOM 4090 C C . TYR A 1 542 ? -4.338 20.955 -44.200 1.00 9.08 498 TYR A C 1
ATOM 4091 O O . TYR A 1 542 ? -5.022 20.057 -44.692 1.00 7.80 498 TYR A O 1
ATOM 4100 N N . TYR A 1 543 ? -4.779 22.198 -44.047 1.00 5.88 499 TYR A N 1
ATOM 4101 C CA . TYR A 1 543 ? -6.108 22.578 -44.506 1.00 6.07 499 TYR A CA 1
ATOM 4102 C C . TYR A 1 543 ? -6.209 22.395 -46.024 1.00 6.80 499 TYR A C 1
ATOM 4103 O O . TYR A 1 543 ? -7.168 21.781 -46.531 1.00 7.95 499 TYR A O 1
ATOM 4112 N N . ALA A 1 544 ? -5.231 22.926 -46.756 1.00 6.17 500 ALA A N 1
ATOM 4113 C CA . ALA A 1 544 ? -5.239 22.747 -48.208 1.00 6.30 500 ALA A CA 1
ATOM 4114 C C . ALA A 1 544 ? -5.195 21.262 -48.568 1.00 7.89 500 ALA A C 1
ATOM 4115 O O . ALA A 1 544 ? -5.967 20.816 -49.409 1.00 8.25 500 ALA A O 1
ATOM 4117 N N . LYS A 1 545 ? -4.299 20.495 -47.953 1.00 6.14 501 LYS A N 1
ATOM 4118 C CA . LYS A 1 545 ? -4.205 19.085 -48.335 1.00 7.39 501 LYS A CA 1
ATOM 4119 C C . LYS A 1 545 ? -5.542 18.368 -48.091 1.00 10.11 501 LYS A C 1
ATOM 4120 O O . LYS A 1 545 ? -5.957 17.499 -48.882 1.00 9.15 501 LYS A O 1
ATOM 4126 N N . ALA A 1 546 ? -6.224 18.743 -47.009 1.00 7.50 502 ALA A N 1
ATOM 4127 C CA . ALA A 1 546 ? -7.524 18.139 -46.691 1.00 6.84 502 ALA A CA 1
ATOM 4128 C C . ALA A 1 546 ? -8.558 18.457 -47.770 1.00 8.99 502 ALA A C 1
ATOM 4129 O O . ALA A 1 546 ? -9.453 17.645 -48.043 1.00 11.02 502 ALA A O 1
ATOM 4131 N N . LEU A 1 547 ? -8.434 19.635 -48.384 1.00 6.57 503 LEU A N 1
ATOM 4132 C CA . LEU A 1 547 ? -9.352 20.048 -49.446 1.00 6.78 503 LEU A CA 1
ATOM 4133 C C . LEU A 1 547 ? -9.003 19.451 -50.796 1.00 7.52 503 LEU A C 1
ATOM 4134 O O . LEU A 1 547 ? -9.759 19.616 -51.756 1.00 9.31 503 LEU A O 1
ATOM 4139 N N . GLU A 1 548 ? -7.842 18.809 -50.895 1.00 7.86 504 GLU A N 1
ATOM 4140 C CA . GLU A 1 548 ? -7.338 18.397 -52.193 1.00 8.11 504 GLU A CA 1
ATOM 4141 C C . GLU A 1 548 ? -8.267 17.405 -52.892 1.00 11.17 504 GLU A C 1
ATOM 4142 O O . GLU A 1 548 ? -8.346 17.394 -54.123 1.00 15.81 504 GLU A O 1
ATOM 4148 N N . SER A 1 549 ? -8.970 16.596 -52.106 1.00 12.11 505 SER A N 1
ATOM 4149 C CA . SER A 1 549 ? -9.864 15.594 -52.686 1.00 16.21 505 SER A CA 1
ATOM 4150 C C . SER A 1 549 ? -11.227 16.171 -53.026 1.00 14.52 505 SER A C 1
ATOM 4151 O O . SER A 1 549 ? -12.071 15.481 -53.609 1.00 14.61 505 SER A O 1
ATOM 4154 N N . SER A 1 550 ? -11.468 17.433 -52.680 1.00 7.68 506 SER A N 1
ATOM 4155 C CA . SER A 1 550 ? -12.770 18.008 -53.011 1.00 7.67 506 SER A CA 1
ATOM 4156 C C . SER A 1 550 ? -12.906 18.302 -54.492 1.00 9.73 506 SER A C 1
ATOM 4157 O O . SER A 1 550 ? -11.965 18.716 -55.148 1.00 10.86 506 SER A O 1
ATOM 4160 N N . THR A 1 551 ? -14.093 18.068 -55.019 1.00 8.09 507 THR A N 1
ATOM 4161 C CA A THR A 1 551 ? -14.370 18.450 -56.412 0.96 8.28 507 THR A CA 1
ATOM 4162 C CA B THR A 1 551 ? -14.438 18.391 -56.371 0.04 8.29 507 THR A CA 1
ATOM 4163 C C . THR A 1 551 ? -15.235 19.695 -56.493 1.00 9.10 507 THR A C 1
ATOM 4164 O O . THR A 1 551 ? -15.554 20.168 -57.596 1.00 10.92 507 THR A O 1
ATOM 4171 N N . ASP A 1 552 ? -15.573 20.261 -55.339 1.00 10.96 508 ASP A N 1
ATOM 4172 C CA . ASP A 1 552 ? -16.353 21.489 -55.302 1.00 8.83 508 ASP A CA 1
ATOM 4173 C C . ASP A 1 552 ? -15.527 22.691 -55.767 1.00 10.50 508 ASP A C 1
ATOM 4174 O O . ASP A 1 552 ? -14.392 22.858 -55.339 1.00 10.25 508 ASP A O 1
ATOM 4179 N N . ALA A 1 553 ? -16.108 23.510 -56.647 1.00 9.90 509 ALA A N 1
ATOM 4180 C CA . ALA A 1 553 ? -15.372 24.613 -57.271 1.00 11.21 509 ALA A CA 1
ATOM 4181 C C . ALA A 1 553 ? -14.842 25.615 -56.248 1.00 9.17 509 ALA A C 1
ATOM 4182 O O . ALA A 1 553 ? -13.723 26.121 -56.389 1.00 10.27 509 ALA A O 1
ATOM 4184 N N . ALA A 1 554 ? -15.660 25.927 -55.251 1.00 9.34 510 ALA A N 1
ATOM 4185 C CA . ALA A 1 554 ? -15.245 26.886 -54.223 1.00 9.34 510 ALA A CA 1
ATOM 4186 C C . ALA A 1 554 ? -14.131 26.305 -53.359 1.00 9.83 510 ALA A C 1
ATOM 4187 O O . ALA A 1 554 ? -13.212 27.020 -52.953 1.00 8.96 510 ALA A O 1
ATOM 4189 N N . ASP A 1 555 ? -14.203 25.006 -53.059 1.00 8.55 511 ASP A N 1
ATOM 4190 C CA . ASP A 1 555 ? -13.115 24.363 -52.324 1.00 8.10 511 ASP A CA 1
ATOM 419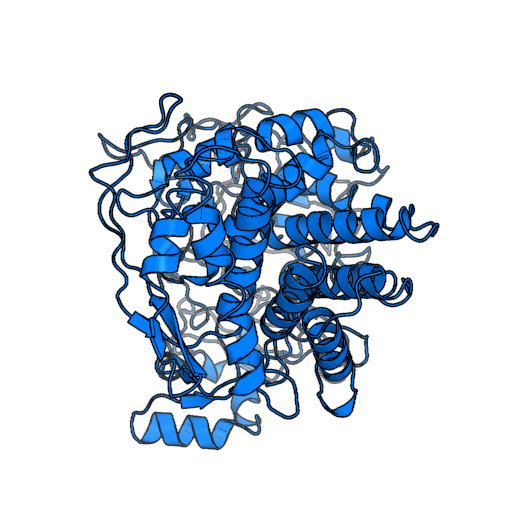1 C C . ASP A 1 555 ? -11.797 24.425 -53.102 1.00 10.06 511 ASP A C 1
ATOM 4192 O O . ASP A 1 555 ? -10.735 24.546 -52.505 1.00 8.78 511 ASP A O 1
ATOM 4197 N N . LYS A 1 556 ? -11.847 24.317 -54.432 1.00 11.22 512 LYS A N 1
ATOM 4198 C CA A LYS A 1 556 ? -10.623 24.360 -55.227 0.45 12.31 512 LYS A CA 1
ATOM 4199 C CA B LYS A 1 556 ? -10.621 24.376 -55.225 0.55 12.54 512 LYS A CA 1
ATOM 4200 C C . LYS A 1 556 ? -9.979 25.736 -55.144 1.00 12.14 512 LYS A C 1
ATOM 4201 O O . LYS A 1 556 ? -8.761 25.843 -55.090 1.00 12.42 512 LYS A O 1
ATOM 4212 N N . VAL A 1 557 ? -10.805 26.781 -55.129 1.00 9.08 513 VAL A N 1
ATOM 4213 C CA . VAL A 1 557 ? -10.285 28.136 -54.970 1.00 9.14 513 VAL A CA 1
ATOM 4214 C C . VAL A 1 557 ? -9.624 28.283 -53.596 1.00 13.53 513 VAL A C 1
ATOM 4215 O O . VAL A 1 557 ? -8.529 28.836 -53.474 1.00 13.54 513 VAL A O 1
ATOM 4219 N N . ALA A 1 558 ? -10.283 27.767 -52.565 1.00 9.39 514 ALA A N 1
ATOM 4220 C CA . ALA A 1 558 ? -9.744 27.852 -51.209 1.00 9.46 514 ALA A CA 1
ATOM 4221 C C . ALA A 1 558 ? -8.444 27.053 -51.095 1.00 11.83 514 ALA A C 1
ATOM 4222 O O . ALA A 1 558 ? -7.505 27.464 -50.399 1.00 12.83 514 ALA A O 1
ATOM 4224 N N . TYR A 1 559 ? -8.411 25.892 -51.749 1.00 8.49 515 TYR A N 1
ATOM 4225 C CA . TYR A 1 559 ? -7.217 25.054 -51.800 1.00 10.74 515 TYR A CA 1
ATOM 4226 C C . TYR A 1 559 ? -6.051 25.850 -52.370 1.00 14.57 515 TYR A C 1
ATOM 4227 O O . TYR A 1 559 ? -4.963 25.898 -51.791 1.00 12.69 515 TYR A O 1
ATOM 4236 N N . ASN A 1 560 ? -6.280 26.468 -53.523 1.00 12.59 516 ASN A N 1
ATOM 4237 C CA . ASN A 1 560 ? -5.222 27.247 -54.154 1.00 14.11 516 ASN A CA 1
ATOM 4238 C C . ASN A 1 560 ? -4.746 28.394 -53.271 1.00 12.80 516 ASN A C 1
ATOM 4239 O O . ASN A 1 560 ? -3.548 28.654 -53.165 1.00 14.90 516 ASN A O 1
ATOM 4244 N N . THR A 1 561 ? -5.681 29.100 -52.653 1.00 11.77 517 THR A N 1
ATOM 4245 C CA . THR A 1 561 ? -5.322 30.249 -51.839 1.00 13.19 517 THR A CA 1
ATOM 4246 C C . THR A 1 561 ? -4.526 29.819 -50.608 1.00 12.36 517 THR A C 1
ATOM 4247 O O . THR A 1 561 ? -3.495 30.417 -50.271 1.00 12.66 517 THR A O 1
ATOM 4251 N N . ALA A 1 562 ? -5.008 28.789 -49.923 1.00 10.05 518 ALA A N 1
ATOM 4252 C CA . ALA A 1 562 ? -4.332 28.349 -48.708 1.00 10.30 518 ALA A CA 1
ATOM 4253 C C . ALA A 1 562 ? -2.951 27.787 -49.038 1.00 11.32 518 ALA A C 1
ATOM 4254 O O . ALA A 1 562 ? -1.964 28.080 -48.346 1.00 10.83 518 ALA A O 1
ATOM 4256 N N . LYS A 1 563 ? -2.880 26.951 -50.071 1.00 9.57 519 LYS A N 1
ATOM 4257 C CA . LYS A 1 563 ? -1.613 26.338 -50.448 1.00 11.13 519 LYS A CA 1
ATOM 4258 C C . LYS A 1 563 ? -0.577 27.387 -50.868 1.00 11.26 519 LYS A C 1
ATOM 4259 O O . LYS A 1 563 ? 0.587 27.326 -50.445 1.00 11.69 519 LYS A O 1
ATOM 4265 N N . GLU A 1 564 ? -0.997 28.340 -51.697 1.00 9.26 520 GLU A N 1
ATOM 4266 C CA A GLU A 1 564 ? -0.103 29.404 -52.160 0.50 11.54 520 GLU A CA 1
ATOM 4267 C CA B GLU A 1 564 ? -0.094 29.399 -52.156 0.50 11.50 520 GLU A CA 1
ATOM 4268 C C . GLU A 1 564 ? 0.346 30.297 -51.005 1.00 12.64 520 GLU A C 1
ATOM 4269 O O . GLU A 1 564 ? 1.496 30.731 -50.952 1.00 11.80 520 GLU A O 1
ATOM 4274 N N . THR A 1 565 ? -0.565 30.584 -50.085 1.00 9.99 521 THR A N 1
ATOM 4275 C CA . THR A 1 565 ? -0.228 31.436 -48.943 1.00 10.34 521 THR A CA 1
ATOM 4276 C C . THR A 1 565 ? 0.801 30.730 -48.063 1.00 10.91 521 THR A C 1
ATOM 4277 O O . THR A 1 565 ? 1.785 31.332 -47.636 1.00 10.01 521 THR A O 1
ATOM 4281 N N . SER A 1 566 ? 0.572 29.449 -47.808 1.00 8.16 522 SER A N 1
ATOM 4282 C CA . SER A 1 566 ? 1.527 28.647 -47.055 1.00 6.98 522 SER A CA 1
ATOM 4283 C C . SER A 1 566 ? 2.888 28.634 -47.737 1.00 10.71 522 SER A C 1
ATOM 4284 O O . SER A 1 566 ? 3.912 28.868 -47.100 1.00 9.05 522 SER A O 1
ATOM 4287 N N . ARG A 1 567 ? 2.888 28.347 -49.035 1.00 8.61 523 ARG A N 1
ATOM 4288 C CA . ARG A 1 567 ? 4.147 28.255 -49.771 1.00 7.77 523 ARG A CA 1
ATOM 4289 C C . ARG A 1 567 ? 4.905 29.576 -49.756 1.00 8.33 523 ARG A C 1
ATOM 4290 O O . ARG A 1 567 ? 6.131 29.592 -49.615 1.00 9.95 523 ARG A O 1
ATOM 4298 N N . LYS A 1 568 ? 4.184 30.685 -49.919 1.00 9.34 524 LYS A N 1
ATOM 4299 C CA A LYS A 1 568 ? 4.836 31.989 -49.962 0.51 10.22 524 LYS A CA 1
ATOM 4300 C CA B LYS A 1 568 ? 4.829 31.996 -49.949 0.49 10.11 524 LYS A CA 1
ATOM 4301 C C . LYS A 1 568 ? 5.434 32.347 -48.601 1.00 11.12 524 LYS A C 1
ATOM 4302 O O . LYS A 1 568 ? 6.547 32.896 -48.531 1.00 10.29 524 LYS A O 1
ATOM 4313 N N . ILE A 1 569 ? 4.712 32.034 -47.526 1.00 8.32 525 ILE A N 1
ATOM 4314 C CA . ILE A 1 569 ? 5.288 32.219 -46.192 1.00 8.16 525 ILE A CA 1
ATOM 4315 C C . ILE A 1 569 ? 6.617 31.462 -46.086 1.00 8.97 525 ILE A C 1
ATOM 4316 O O . ILE A 1 569 ? 7.634 32.027 -45.678 1.00 8.87 525 ILE A O 1
ATOM 4321 N N . LEU A 1 570 ? 6.623 30.191 -46.473 1.00 9.56 526 LEU A N 1
ATOM 4322 C CA . LEU A 1 570 ? 7.856 29.403 -46.400 1.00 9.66 526 LEU A CA 1
ATOM 4323 C C . LEU A 1 570 ? 8.949 29.958 -47.316 1.00 10.91 526 LEU A C 1
ATOM 4324 O O . LEU A 1 570 ? 10.122 30.048 -46.930 1.00 10.20 526 LEU A O 1
ATOM 4329 N N . ASP A 1 571 ? 8.577 30.324 -48.540 1.00 9.39 527 ASP A N 1
ATOM 4330 C CA . ASP A 1 571 ? 9.568 30.845 -49.475 1.00 9.68 527 ASP A CA 1
ATOM 4331 C C . ASP A 1 571 ? 10.194 32.133 -48.964 1.00 12.75 527 ASP A C 1
ATOM 4332 O O . ASP A 1 571 ? 11.396 32.362 -49.137 1.00 11.08 527 ASP A O 1
ATOM 4337 N N . TYR A 1 572 ? 9.381 32.989 -48.349 1.00 10.76 528 TYR A N 1
ATOM 4338 C CA . TYR A 1 572 ? 9.892 34.284 -47.907 1.00 11.40 528 TYR A CA 1
ATOM 4339 C C . TYR A 1 572 ? 10.693 34.128 -46.611 1.00 10.58 528 TYR A C 1
ATOM 4340 O O . TYR A 1 572 ? 11.677 34.848 -46.408 1.00 11.62 528 TYR A O 1
ATOM 4349 N N . LEU A 1 573 ? 10.269 33.216 -45.737 1.00 9.39 529 LEU A N 1
ATOM 4350 C CA . LEU A 1 573 ? 11.085 32.877 -44.563 1.00 9.20 529 LEU A CA 1
ATOM 4351 C C . LEU A 1 573 ? 12.483 32.467 -45.012 1.00 11.76 529 LEU A C 1
ATOM 4352 O O . LEU A 1 573 ? 13.489 32.943 -44.481 1.00 12.17 529 LEU A O 1
ATOM 4357 N N . TRP A 1 574 ? 12.539 31.595 -46.010 1.00 11.23 530 TRP A N 1
ATOM 4358 C CA . TRP A 1 574 ? 13.824 31.086 -46.479 1.00 11.18 530 TRP A CA 1
ATOM 4359 C C . TRP A 1 574 ? 14.642 32.166 -47.190 1.00 11.49 530 TRP A C 1
ATOM 4360 O O . TRP A 1 574 ? 15.860 32.289 -46.993 1.00 13.67 530 TRP A O 1
ATOM 4371 N N . ALA A 1 575 ? 13.968 32.956 -48.018 1.00 11.91 531 ALA A N 1
ATOM 4372 C CA . ALA A 1 575 ? 14.652 33.961 -48.825 1.00 12.64 531 ALA A CA 1
ATOM 4373 C C . ALA A 1 575 ? 15.217 35.117 -48.012 1.00 15.11 531 ALA A C 1
ATOM 4374 O O . ALA A 1 575 ? 16.291 35.647 -48.324 1.00 17.97 531 ALA A O 1
ATOM 4376 N N . SER A 1 576 ? 14.495 35.521 -46.973 1.00 11.93 532 SER A N 1
ATOM 4377 C CA . SER A 1 576 ? 14.733 36.839 -46.401 1.00 13.23 532 SER A CA 1
ATOM 4378 C C . SER A 1 576 ? 15.054 36.897 -44.923 1.00 12.02 532 SER A C 1
ATOM 4379 O O . SER A 1 576 ? 15.485 37.946 -44.439 1.00 14.03 532 SER A O 1
ATOM 4382 N N . TYR A 1 577 ? 14.865 35.797 -44.201 1.00 11.98 533 TYR A N 1
ATOM 4383 C CA . TYR A 1 577 ? 14.956 35.867 -42.746 1.00 12.50 533 TYR A CA 1
ATOM 4384 C C . TYR A 1 577 ? 15.967 34.898 -42.132 1.00 11.54 533 TYR A C 1
ATOM 4385 O O . TYR A 1 577 ? 15.969 34.688 -40.920 1.00 13.20 533 TYR A O 1
ATOM 4394 N N . GLN A 1 578 ? 16.820 34.288 -42.948 1.00 14.06 534 GLN A N 1
ATOM 4395 C CA . GLN A 1 578 ? 17.793 33.357 -42.382 1.00 11.64 534 GLN A CA 1
ATOM 4396 C C . GLN A 1 578 ? 18.913 34.090 -41.646 1.00 14.68 534 GLN A C 1
ATOM 4397 O O . GLN A 1 578 ? 19.346 35.171 -42.063 1.00 15.89 534 GLN A O 1
ATOM 4403 N N . ASP A 1 579 ? 19.377 33.503 -40.549 1.00 13.97 535 ASP A N 1
ATOM 4404 C CA . ASP A 1 579 ? 20.620 33.944 -39.935 1.00 12.60 535 ASP A CA 1
ATOM 4405 C C . ASP A 1 579 ? 21.411 32.708 -39.493 1.00 12.84 535 ASP A C 1
ATOM 4406 O O . ASP A 1 579 ? 21.026 31.580 -39.811 1.00 12.10 535 ASP A O 1
ATOM 4411 N N . ASP A 1 580 ? 22.537 32.903 -38.812 1.00 13.87 536 ASP A N 1
ATOM 4412 C CA . ASP A 1 580 ? 23.415 31.766 -38.551 1.00 16.26 536 ASP A CA 1
ATOM 4413 C C . ASP A 1 580 ? 22.749 30.682 -37.702 1.00 14.28 536 ASP A C 1
ATOM 4414 O O . ASP A 1 580 ? 22.989 29.490 -37.901 1.00 14.35 536 ASP A O 1
ATOM 4419 N N . LYS A 1 581 ? 21.908 31.100 -36.767 1.00 11.25 537 LYS A N 1
ATOM 4420 C CA . LYS A 1 581 ? 21.309 30.162 -35.818 1.00 10.97 537 LYS A CA 1
ATOM 4421 C C . LYS A 1 581 ? 19.983 29.574 -36.287 1.00 11.72 537 LYS A C 1
ATOM 4422 O O . LYS A 1 581 ? 19.513 28.588 -35.728 1.00 11.98 537 LYS A O 1
ATOM 4428 N N . GLY A 1 582 ? 19.352 30.182 -37.287 1.00 9.87 538 GLY A N 1
ATOM 4429 C CA . GLY A 1 582 ? 18.049 29.687 -37.712 1.00 10.24 538 GLY A CA 1
ATOM 4430 C C . GLY A 1 582 ? 17.390 30.672 -38.646 1.00 11.66 538 GLY A C 1
ATOM 4431 O O . GLY A 1 582 ? 18.003 31.102 -39.615 1.00 12.41 538 GLY A O 1
ATOM 4432 N N . ILE A 1 583 ? 16.145 31.023 -38.335 1.00 8.78 539 ILE A N 1
ATOM 4433 C CA . ILE A 1 583 ? 15.375 31.987 -39.120 1.00 9.45 539 ILE A CA 1
ATOM 4434 C C . ILE A 1 583 ? 14.746 32.940 -38.109 1.00 11.40 539 ILE A C 1
ATOM 4435 O O . ILE A 1 583 ? 13.985 32.516 -37.239 1.00 12.60 539 ILE A O 1
ATOM 4440 N N . ALA A 1 584 ? 15.118 34.216 -38.185 1.00 10.36 540 ALA A N 1
ATOM 4441 C CA . ALA A 1 584 ? 14.780 35.162 -37.127 1.00 10.79 540 ALA A CA 1
ATOM 4442 C C . ALA A 1 584 ? 14.814 36.588 -37.639 1.00 11.33 540 ALA A C 1
ATOM 4443 O O . ALA A 1 584 ? 15.381 36.869 -38.701 1.00 14.75 540 ALA A O 1
ATOM 4445 N N . VAL A 1 585 ? 14.244 37.494 -36.853 1.00 10.75 541 VAL A N 1
ATOM 4446 C CA . VAL A 1 585 ? 14.226 38.899 -37.220 1.00 11.85 541 VAL A CA 1
ATOM 4447 C C . VAL A 1 585 ? 14.143 39.728 -35.941 1.00 13.98 541 VAL A C 1
ATOM 4448 O O . VAL A 1 585 ? 13.685 39.241 -34.922 1.00 16.07 541 VAL A O 1
ATOM 4452 N N . THR A 1 586 ? 14.580 40.980 -35.987 1.00 17.61 542 THR A N 1
ATOM 4453 C CA A THR A 1 586 ? 14.473 41.846 -34.816 0.67 19.07 542 THR A CA 1
ATOM 4454 C CA B THR A 1 586 ? 14.472 41.839 -34.811 0.33 19.54 542 THR A CA 1
ATOM 4455 C C . THR A 1 586 ? 13.020 42.036 -34.384 1.00 22.62 542 THR A C 1
ATOM 4456 O O . THR A 1 586 ? 12.116 42.101 -35.221 1.00 22.97 542 THR A O 1
ATOM 4463 N N . GLU A 1 587 ? 12.799 42.123 -33.075 1.00 16.12 543 GLU A N 1
ATOM 4464 C CA . GLU A 1 587 ? 11.498 42.499 -32.543 1.00 16.25 543 GLU A CA 1
ATOM 4465 C C . GLU A 1 587 ? 11.722 43.577 -31.497 1.00 24.18 543 GLU A C 1
ATOM 4466 O O . GLU A 1 587 ? 12.760 43.595 -30.835 1.00 21.88 543 GLU A O 1
ATOM 4472 N N . THR A 1 588 ? 10.780 44.503 -31.374 1.00 23.67 544 THR A N 1
ATOM 4473 C CA . THR A 1 588 ? 10.924 45.557 -30.380 1.00 23.85 544 THR A CA 1
ATOM 4474 C C . THR A 1 588 ? 10.092 45.210 -29.154 1.00 26.74 544 THR A C 1
ATOM 4475 O O . THR A 1 588 ? 8.894 44.943 -29.264 1.00 28.07 544 THR A O 1
ATOM 4479 N N . ARG A 1 589 ? 10.728 45.223 -27.987 1.00 22.76 545 ARG A N 1
ATOM 4480 C CA . ARG A 1 589 ? 10.046 44.856 -26.753 1.00 21.89 545 ARG A CA 1
ATOM 4481 C C . ARG A 1 589 ? 9.818 46.082 -25.876 1.00 26.63 545 ARG A C 1
ATOM 4482 O O . ARG A 1 589 ? 10.595 46.359 -24.961 1.00 26.15 545 ARG A O 1
ATOM 4490 N N . ASN A 1 590 ? 8.753 46.821 -26.162 1.00 23.17 546 ASN A N 1
ATOM 4491 C CA . ASN A 1 590 ? 8.422 47.984 -25.352 1.00 25.97 546 ASN A CA 1
ATOM 4492 C C . ASN A 1 590 ? 8.048 47.583 -23.928 1.00 27.23 546 ASN A C 1
ATOM 4493 O O . ASN A 1 590 ? 8.171 48.380 -22.999 1.00 30.18 546 ASN A O 1
ATOM 4498 N N . ASP A 1 591 ? 7.613 46.336 -23.765 1.00 26.90 547 ASP A N 1
ATOM 4499 C CA . ASP A 1 591 ? 7.175 45.839 -22.469 1.00 27.92 547 ASP A CA 1
ATOM 4500 C C . ASP A 1 591 ? 8.341 45.652 -21.495 1.00 29.45 547 ASP A C 1
ATOM 4501 O O . ASP A 1 591 ? 8.124 45.530 -20.290 1.00 22.98 547 ASP A O 1
ATOM 4506 N N . PHE A 1 592 ? 9.577 45.668 -21.989 1.00 27.58 548 PHE A N 1
ATOM 4507 C CA . PHE A 1 592 ? 10.717 45.479 -21.087 1.00 26.12 548 PHE A CA 1
ATOM 4508 C C . PHE A 1 592 ? 10.894 46.662 -20.124 1.00 23.92 548 PHE A C 1
ATOM 4509 O O . PHE A 1 592 ? 11.747 46.622 -19.238 1.00 25.42 548 PHE A O 1
ATOM 4517 N N . LYS A 1 593 ? 10.098 47.719 -20.276 1.00 26.08 549 LYS A N 1
ATOM 4518 C CA . LYS A 1 593 ? 10.107 48.775 -19.258 1.00 22.01 549 LYS A CA 1
ATOM 4519 C C . LYS A 1 593 ? 9.676 48.186 -17.898 1.00 16.84 549 LYS A C 1
ATOM 4520 O O . LYS A 1 593 ? 9.967 48.735 -16.831 1.00 21.12 549 LYS A O 1
ATOM 4523 N N . ARG A 1 594 ? 8.989 47.054 -17.963 1.00 20.12 550 ARG A N 1
ATOM 4524 C CA . ARG A 1 594 ? 8.447 46.406 -16.779 1.00 19.12 550 ARG A CA 1
ATOM 4525 C C . ARG A 1 594 ? 9.506 45.641 -15.987 1.00 19.40 550 ARG A C 1
ATOM 4526 O O . ARG A 1 594 ? 9.175 44.965 -15.015 1.00 17.49 550 ARG A O 1
ATOM 4534 N N . PHE A 1 595 ? 10.777 45.755 -16.374 1.00 16.91 551 PHE A N 1
ATOM 4535 C CA . PHE A 1 595 ? 11.835 45.224 -15.512 1.00 15.09 551 PHE A CA 1
ATOM 4536 C C . PHE A 1 595 ? 11.780 45.900 -14.141 1.00 15.60 551 PHE A C 1
ATOM 4537 O O . PHE A 1 595 ? 12.187 45.312 -13.134 1.00 15.85 551 PHE A O 1
ATOM 4545 N N . ASN A 1 596 ? 11.278 47.135 -14.097 1.00 15.56 552 ASN A N 1
ATOM 4546 C CA . ASN A 1 596 ? 11.132 47.844 -12.831 1.00 14.37 552 ASN A CA 1
ATOM 4547 C C . ASN A 1 596 ? 9.712 47.757 -12.264 1.00 15.92 552 ASN A C 1
ATOM 4548 O O . ASN A 1 596 ? 9.354 48.515 -11.358 1.00 18.59 552 ASN A O 1
ATOM 4553 N N . GLN A 1 597 ? 8.924 46.824 -12.792 1.00 14.93 553 GLN A N 1
ATOM 4554 C CA . GLN A 1 597 ? 7.539 46.603 -12.353 1.00 17.59 553 GLN A CA 1
ATOM 4555 C C . GLN A 1 597 ? 7.462 46.297 -10.868 1.00 16.97 553 GLN A C 1
ATOM 4556 O O . GLN A 1 597 ? 8.194 45.443 -10.376 1.00 16.41 553 GLN A O 1
ATOM 4562 N N . SER A 1 598 ? 6.583 46.984 -10.146 1.00 16.35 554 SER A N 1
ATOM 4563 C CA A SER A 1 598 ? 6.386 46.696 -8.730 0.47 19.75 554 SER A CA 1
ATOM 4564 C CA B SER A 1 598 ? 6.402 46.693 -8.728 0.53 19.72 554 SER A CA 1
ATOM 4565 C C . SER A 1 598 ? 5.821 45.291 -8.529 1.00 16.38 554 SER A C 1
ATOM 4566 O O . SER A 1 598 ? 4.906 44.876 -9.240 1.00 17.68 554 SER A O 1
ATOM 4571 N N . VAL A 1 599 ? 6.370 44.569 -7.557 1.00 15.94 555 VAL A N 1
ATOM 4572 C CA . VAL A 1 599 ? 5.876 43.245 -7.197 1.00 13.92 555 VAL A CA 1
ATOM 4573 C C . VAL A 1 599 ? 5.191 43.323 -5.842 1.00 14.90 555 VAL A C 1
ATOM 4574 O O . VAL A 1 599 ? 5.786 43.803 -4.880 1.00 17.07 555 VAL A O 1
ATOM 4578 N N . TYR A 1 600 ? 3.937 42.877 -5.763 1.00 13.60 556 TYR A N 1
ATOM 4579 C CA . TYR A 1 600 ? 3.240 42.928 -4.486 1.00 13.96 556 TYR A CA 1
ATOM 4580 C C . TYR A 1 600 ? 3.852 41.949 -3.497 1.00 12.68 556 TYR A C 1
ATOM 4581 O O . TYR A 1 600 ? 4.035 40.773 -3.818 1.00 12.19 556 TYR A O 1
ATOM 4590 N N . ILE A 1 601 ? 4.175 42.447 -2.308 1.00 14.43 557 ILE A N 1
ATOM 4591 C CA . ILE A 1 601 ? 4.573 41.606 -1.184 1.00 13.84 557 ILE A CA 1
ATOM 4592 C C . ILE A 1 601 ? 3.751 42.059 0.011 1.00 16.18 557 ILE A C 1
ATOM 4593 O O . ILE A 1 601 ? 3.644 43.265 0.261 1.00 16.18 557 ILE A O 1
ATOM 4598 N N . PRO A 1 602 ? 3.150 41.112 0.754 1.00 12.43 558 PRO A N 1
ATOM 4599 C CA . PRO A 1 602 ? 2.333 41.519 1.903 1.00 15.50 558 PRO A CA 1
ATOM 4600 C C . PRO A 1 602 ? 3.111 42.364 2.899 1.00 19.82 558 PRO A C 1
ATOM 4601 O O . PRO A 1 602 ? 4.308 42.161 3.095 1.00 17.08 558 PRO A O 1
ATOM 4605 N N . SER A 1 603 ? 2.429 43.331 3.500 1.00 21.77 559 SER A N 1
ATOM 4606 C CA A SER A 1 603 ? 3.023 44.135 4.555 0.58 22.69 559 SER A CA 1
ATOM 4607 C CA B SER A 1 603 ? 3.036 44.135 4.548 0.42 22.62 559 SER A CA 1
ATOM 4608 C C . SER A 1 603 ? 3.601 43.224 5.634 1.00 19.65 559 SER A C 1
ATOM 4609 O O . SER A 1 603 ? 2.947 42.272 6.070 1.00 23.03 559 SER A O 1
ATOM 4614 N N . GLY A 1 604 ? 4.826 43.505 6.050 1.00 19.07 560 GLY A N 1
ATOM 4615 C CA . GLY A 1 604 ? 5.451 42.724 7.104 1.00 21.73 560 GLY A CA 1
ATOM 4616 C C . GLY A 1 604 ? 6.092 41.421 6.655 1.00 19.25 560 GLY A C 1
ATOM 4617 O O . GLY A 1 604 ? 6.796 40.777 7.434 1.00 21.39 560 GLY A O 1
ATOM 4618 N N . TRP A 1 605 ? 5.887 41.032 5.401 1.00 14.82 561 TRP A N 1
ATOM 4619 C CA . TRP A 1 605 ? 6.508 39.806 4.891 1.00 13.22 561 TRP A CA 1
ATOM 4620 C C . TRP A 1 605 ? 7.921 40.078 4.404 1.00 15.89 561 TRP A C 1
ATOM 4621 O O . TRP A 1 605 ? 8.147 41.002 3.623 1.00 12.70 561 TRP A O 1
ATOM 4632 N N . THR A 1 606 ? 8.879 39.291 4.883 1.00 12.33 562 THR A N 1
ATOM 4633 C CA . THR A 1 606 ? 10.253 39.419 4.398 1.00 10.96 562 THR A CA 1
ATOM 4634 C C . THR A 1 606 ? 10.813 38.064 4.027 1.00 12.77 562 THR A C 1
ATOM 4635 O O . THR A 1 606 ? 10.491 37.046 4.643 1.00 12.30 562 THR A O 1
ATOM 4639 N N . GLY A 1 607 ? 11.695 38.061 3.037 1.00 10.04 563 GLY A N 1
ATOM 4640 C CA . GLY A 1 607 ? 12.343 36.839 2.631 1.00 9.65 563 GLY A CA 1
ATOM 4641 C C . GLY A 1 607 ? 13.552 37.146 1.789 1.00 9.59 563 GLY A C 1
ATOM 4642 O O . GLY A 1 607 ? 13.869 38.318 1.565 1.00 11.38 563 GLY A O 1
ATOM 4643 N N . LYS A 1 608 ? 14.198 36.092 1.292 1.00 9.62 564 LYS A N 1
ATOM 4644 C CA . LYS A 1 608 ? 15.352 36.247 0.421 1.00 9.96 564 LYS A CA 1
ATOM 4645 C C . LYS A 1 608 ? 15.338 35.221 -0.687 1.00 11.07 564 LYS A C 1
ATOM 4646 O O . LYS A 1 608 ? 14.940 34.069 -0.476 1.00 11.12 564 LYS A O 1
ATOM 4652 N N . MET A 1 609 ? 15.822 35.626 -1.859 1.00 8.31 565 MET A N 1
ATOM 4653 C CA . MET A 1 609 ? 16.061 34.681 -2.937 1.00 8.00 565 MET A CA 1
ATOM 4654 C C . MET A 1 609 ? 17.353 33.923 -2.627 1.00 8.86 565 MET A C 1
ATOM 4655 O O . MET A 1 609 ? 18.111 34.331 -1.753 1.00 10.72 565 MET A O 1
ATOM 4660 N N . PRO A 1 610 ? 17.619 32.818 -3.344 1.00 7.79 566 PRO A N 1
ATOM 4661 C CA . PRO A 1 610 ? 18.842 32.051 -3.061 1.00 10.06 566 PRO A CA 1
ATOM 4662 C C . PRO A 1 610 ? 20.127 32.861 -3.168 1.00 11.96 566 PRO A C 1
ATOM 4663 O O . PRO A 1 610 ? 21.055 32.634 -2.378 1.00 13.77 566 PRO A O 1
ATOM 4667 N N . ASN A 1 611 ? 20.194 33.806 -4.101 1.00 10.19 567 ASN A N 1
ATOM 4668 C CA . ASN A 1 611 ? 21.402 34.631 -4.225 1.00 12.71 567 ASN A CA 1
ATOM 4669 C C . ASN A 1 611 ? 21.477 35.750 -3.189 1.00 14.14 567 ASN A C 1
ATOM 4670 O O . ASN A 1 611 ? 22.420 36.550 -3.197 1.00 16.52 567 ASN A O 1
ATOM 4675 N N . GLY A 1 612 ? 20.479 35.821 -2.307 1.00 10.99 568 GLY A N 1
ATOM 4676 C CA . GLY A 1 612 ? 20.479 36.832 -1.266 1.00 11.45 568 GLY A CA 1
ATOM 4677 C C . GLY A 1 612 ? 19.629 38.060 -1.552 1.00 13.30 568 GLY A C 1
ATOM 4678 O O . GLY A 1 612 ? 19.505 38.928 -0.686 1.00 13.04 568 GLY A O 1
ATOM 4679 N N . ASP A 1 613 ? 19.067 38.160 -2.759 1.00 12.36 569 ASP A N 1
ATOM 4680 C CA . ASP A 1 613 ? 18.220 39.315 -3.074 1.00 10.79 569 ASP A CA 1
ATOM 4681 C C . ASP A 1 613 ? 17.121 39.406 -2.030 1.00 13.15 569 ASP A C 1
ATOM 4682 O O . ASP A 1 613 ? 16.459 38.414 -1.729 1.00 12.33 569 ASP A O 1
ATOM 4687 N N . VAL A 1 614 ? 16.932 40.601 -1.484 1.00 10.40 570 VAL A N 1
ATOM 4688 C CA . VAL A 1 614 ? 15.946 40.814 -0.432 1.00 9.76 570 VAL A CA 1
ATOM 4689 C C . VAL A 1 614 ? 14.541 40.909 -1.023 1.00 15.15 570 VAL A C 1
ATOM 4690 O O . VAL A 1 614 ? 14.319 41.666 -1.961 1.00 15.99 570 VAL A O 1
ATOM 4694 N N . ILE A 1 615 ? 13.600 40.139 -0.476 1.00 10.43 571 ILE A N 1
ATOM 4695 C CA . ILE A 1 615 ? 12.205 40.182 -0.915 1.00 10.25 571 ILE A CA 1
ATOM 4696 C C . ILE A 1 615 ? 11.386 40.866 0.174 1.00 13.88 571 ILE A C 1
ATOM 4697 O O . ILE A 1 615 ? 11.251 40.329 1.263 1.00 15.92 571 ILE A O 1
ATOM 4702 N N . GLN A 1 616 ? 10.866 42.054 -0.105 1.00 10.74 572 GLN A N 1
ATOM 4703 C CA . GLN A 1 616 ? 10.008 42.753 0.855 1.00 11.24 572 GLN A CA 1
ATOM 4704 C C . GLN A 1 616 ? 9.159 43.762 0.108 1.00 14.53 572 GLN A C 1
ATOM 4705 O O . GLN A 1 616 ? 9.344 43.945 -1.090 1.00 15.07 572 GLN A O 1
ATOM 4711 N N . SER A 1 617 ? 8.217 44.402 0.799 1.00 17.86 573 SER A N 1
ATOM 4712 C CA A SER A 1 617 ? 7.401 45.425 0.162 0.59 20.11 573 SER A CA 1
ATOM 4713 C CA B SER A 1 617 ? 7.402 45.447 0.184 0.41 21.11 573 SER A CA 1
ATOM 4714 C C . SER A 1 617 ? 8.318 46.434 -0.527 1.00 19.02 573 SER A C 1
ATOM 4715 O O . SER A 1 617 ? 9.354 46.807 0.009 1.00 19.59 573 SER A O 1
ATOM 4720 N N . GLY A 1 618 ? 7.942 46.852 -1.730 1.00 21.23 574 GLY A N 1
ATOM 4721 C CA . GLY A 1 618 ? 8.804 47.716 -2.515 1.00 23.74 574 GLY A CA 1
ATOM 4722 C C . GLY A 1 618 ? 9.603 46.943 -3.552 1.00 24.34 574 GLY A C 1
ATOM 4723 O O . GLY A 1 618 ? 10.335 47.529 -4.356 1.00 17.77 574 GLY A O 1
ATOM 4724 N N . ALA A 1 619 ? 9.461 45.620 -3.546 1.00 19.82 575 ALA A N 1
ATOM 4725 C CA . ALA A 1 619 ? 10.168 44.787 -4.522 1.00 18.99 575 ALA A CA 1
ATOM 4726 C C . ALA A 1 619 ? 9.766 45.118 -5.951 1.00 13.59 575 ALA A C 1
ATOM 4727 O O . ALA A 1 619 ? 8.675 45.625 -6.212 1.00 16.41 575 ALA A O 1
ATOM 4729 N N . THR A 1 620 ? 10.672 44.814 -6.880 1.00 14.59 576 THR A N 1
ATOM 4730 C CA . THR A 1 620 ? 10.391 44.907 -8.303 1.00 12.35 576 THR A CA 1
ATOM 4731 C C . THR A 1 620 ? 10.817 43.616 -8.973 1.00 12.97 576 THR A C 1
ATOM 4732 O O . THR A 1 620 ? 11.525 42.807 -8.373 1.00 11.32 576 THR A O 1
ATOM 4736 N N . PHE A 1 621 ? 10.413 43.440 -10.229 1.00 10.69 577 PHE A N 1
ATOM 4737 C CA . PHE A 1 621 ? 10.827 42.277 -11.017 1.00 9.61 577 PHE A CA 1
ATOM 4738 C C . PHE A 1 621 ? 12.345 42.127 -10.965 1.00 9.73 577 PHE A C 1
ATOM 4739 O O . PHE A 1 621 ? 12.867 41.036 -10.769 1.00 9.36 577 PHE A O 1
ATOM 4747 N N . LEU A 1 622 ? 13.042 43.239 -11.157 1.00 10.10 578 LEU A N 1
ATOM 4748 C CA . LEU A 1 622 ? 14.500 43.210 -11.177 1.00 10.34 578 LEU A CA 1
ATOM 4749 C C . LEU A 1 622 ? 15.141 43.080 -9.794 1.00 11.33 578 LEU A C 1
ATOM 4750 O O . LEU A 1 622 ? 16.215 42.472 -9.664 1.00 11.95 578 LEU A O 1
ATOM 4755 N N . SER A 1 623 ? 14.514 43.650 -8.764 1.00 10.85 579 SER A N 1
ATOM 4756 C CA . SER A 1 623 ? 15.148 43.645 -7.443 1.00 13.53 579 SER A CA 1
ATOM 4757 C C . SER A 1 623 ? 15.264 42.244 -6.860 1.00 11.77 579 SER A C 1
ATOM 4758 O O . SER A 1 623 ? 16.154 41.993 -6.038 1.00 13.89 579 SER A O 1
ATOM 4761 N N . ILE A 1 624 ? 14.385 41.332 -7.286 1.00 9.45 580 ILE A N 1
ATOM 4762 C CA . ILE A 1 624 ? 14.461 39.942 -6.843 1.00 8.72 580 ILE A CA 1
ATOM 4763 C C . ILE A 1 624 ? 15.085 39.031 -7.909 1.00 10.73 580 ILE A C 1
ATOM 4764 O O . ILE A 1 624 ? 15.065 37.805 -7.786 1.00 10.01 580 ILE A O 1
ATOM 4769 N N . ARG A 1 625 ? 15.648 39.643 -8.955 1.00 8.50 581 ARG A N 1
ATOM 4770 C CA . ARG A 1 625 ? 16.347 38.908 -10.004 1.00 8.26 581 ARG A CA 1
ATOM 4771 C C . ARG A 1 625 ? 17.618 39.670 -10.381 1.00 8.79 581 ARG A C 1
ATOM 4772 O O . ARG A 1 625 ? 17.861 39.959 -11.553 1.00 9.74 581 ARG A O 1
ATOM 4780 N N . SER A 1 626 ? 18.435 39.993 -9.383 1.00 9.50 582 SER A N 1
ATOM 4781 C CA . SER A 1 626 ? 19.598 40.843 -9.647 1.00 9.29 582 SER A CA 1
ATOM 4782 C C . SER A 1 626 ? 20.604 40.181 -10.599 1.00 9.23 582 SER A C 1
ATOM 4783 O O . SER A 1 626 ? 21.411 40.880 -11.213 1.00 10.26 582 SER A O 1
ATOM 4786 N N . LYS A 1 627 ? 20.556 38.856 -10.751 1.00 9.17 583 LYS A N 1
ATOM 4787 C CA . LYS A 1 627 ? 21.454 38.224 -11.727 1.00 8.83 583 LYS A CA 1
ATOM 4788 C C . LYS A 1 627 ? 21.170 38.715 -13.153 1.00 12.25 583 LYS A C 1
ATOM 4789 O O . LYS A 1 627 ? 22.018 38.563 -14.033 1.00 9.13 583 LYS A O 1
ATOM 4795 N N . TYR A 1 628 ? 19.995 39.311 -13.394 1.00 9.17 584 TYR A N 1
ATOM 4796 C CA . TYR A 1 628 ? 19.752 39.880 -14.730 1.00 9.30 584 TYR A CA 1
ATOM 4797 C C . TYR A 1 628 ? 20.776 40.950 -15.072 1.00 9.68 584 TYR A C 1
ATOM 4798 O O . TYR A 1 628 ? 21.116 41.126 -16.237 1.00 11.62 584 TYR A O 1
ATOM 4807 N N . LYS A 1 629 ? 21.293 41.646 -14.065 1.00 10.01 585 LYS A N 1
ATOM 4808 C CA . LYS A 1 629 ? 22.260 42.695 -14.324 1.00 10.68 585 LYS A CA 1
ATOM 4809 C C . LYS A 1 629 ? 23.629 42.135 -14.718 1.00 10.87 585 LYS A C 1
ATOM 4810 O O . LYS A 1 629 ? 24.523 42.891 -15.123 1.00 12.36 585 LYS A O 1
ATOM 4816 N N . GLN A 1 630 ? 23.779 40.815 -14.595 1.00 10.40 586 GLN A N 1
ATOM 4817 C CA . GLN A 1 630 ? 25.003 40.113 -15.001 1.00 11.49 586 GLN A CA 1
ATOM 4818 C C . GLN A 1 630 ? 24.904 39.601 -16.438 1.00 14.26 586 GLN A C 1
ATOM 4819 O O . GLN A 1 630 ? 25.885 39.114 -17.003 1.00 14.62 586 GLN A O 1
ATOM 4825 N N . ASP A 1 631 ? 23.718 39.726 -17.025 1.00 11.01 587 ASP A N 1
ATOM 4826 C CA . ASP A 1 631 ? 23.472 39.246 -18.381 1.00 10.87 587 ASP A CA 1
ATOM 4827 C C . ASP A 1 631 ? 24.235 40.101 -19.394 1.00 14.68 587 ASP A C 1
ATOM 4828 O O . ASP A 1 631 ? 24.326 41.317 -19.238 1.00 16.67 587 ASP A O 1
ATOM 4833 N N . PRO A 1 632 ? 24.791 39.472 -20.438 1.00 17.64 588 PRO A N 1
ATOM 4834 C CA . PRO A 1 632 ? 25.504 40.260 -21.447 1.00 21.38 588 PRO A CA 1
ATOM 4835 C C . PRO A 1 632 ? 24.596 41.252 -22.189 1.00 21.02 588 PRO A C 1
ATOM 4836 O O . PRO A 1 632 ? 25.113 42.215 -22.744 1.00 27.20 588 PRO A O 1
ATOM 4840 N N . SER A 1 633 ? 23.286 41.032 -22.204 1.00 20.03 589 SER A N 1
ATOM 4841 C CA . SER A 1 633 ? 22.381 41.963 -22.879 1.00 20.43 589 SER A CA 1
ATOM 4842 C C . SER A 1 633 ? 21.944 43.099 -21.951 1.00 24.72 589 SER A C 1
ATOM 4843 O O . SER A 1 633 ? 21.234 44.013 -22.385 1.00 24.85 589 SER A O 1
ATOM 4846 N N . TRP A 1 634 ? 22.346 43.050 -20.679 1.00 20.09 590 TRP A N 1
ATOM 4847 C CA . TRP A 1 634 ? 21.806 44.016 -19.723 1.00 17.07 590 TRP A CA 1
ATOM 4848 C C . TRP A 1 634 ? 22.154 45.486 -20.042 1.00 22.29 590 TRP A C 1
ATOM 4849 O O . TRP A 1 634 ? 21.265 46.341 -19.951 1.00 23.14 590 TRP A O 1
ATOM 4860 N N . PRO A 1 635 ? 23.426 45.796 -20.388 1.00 24.17 591 PRO A N 1
ATOM 4861 C CA . PRO A 1 635 ? 23.726 47.210 -20.674 1.00 28.07 591 PRO A CA 1
ATOM 4862 C C . PRO A 1 635 ? 22.818 47.821 -21.744 1.00 29.72 591 PRO A C 1
ATOM 4863 O O . PRO A 1 635 ? 22.419 48.979 -21.611 1.00 30.96 591 PRO A O 1
ATOM 4867 N N . ASN A 1 636 ? 22.505 47.059 -22.787 1.00 32.04 592 ASN A N 1
ATOM 4868 C CA . ASN A 1 636 ? 21.589 47.533 -23.822 1.00 37.88 592 ASN A CA 1
ATOM 4869 C C . ASN A 1 636 ? 20.212 47.840 -23.239 1.00 36.42 592 ASN A C 1
ATOM 4870 O O . ASN A 1 636 ? 19.613 48.870 -23.540 1.00 33.76 592 ASN A O 1
ATOM 4875 N N . VAL A 1 637 ? 19.718 46.937 -22.399 1.00 31.71 593 VAL A N 1
ATOM 4876 C CA . VAL A 1 637 ? 18.431 47.116 -21.733 1.00 29.54 593 VAL A CA 1
ATOM 4877 C C . VAL A 1 637 ? 18.449 48.364 -20.857 1.00 34.76 593 VAL A C 1
ATOM 4878 O O . VAL A 1 637 ? 17.518 49.175 -20.888 1.00 38.88 593 VAL A O 1
ATOM 4882 N N . GLU A 1 638 ? 19.509 48.510 -20.069 1.00 27.79 594 GLU A N 1
ATOM 4883 C CA . GLU A 1 638 ? 19.579 49.574 -19.084 1.00 32.44 594 GLU A CA 1
ATOM 4884 C C . GLU A 1 638 ? 19.677 50.942 -19.758 1.00 36.78 594 GLU A C 1
ATOM 4885 O O . GLU A 1 638 ? 19.147 51.926 -19.251 1.00 42.65 594 GLU A O 1
ATOM 4891 N N . ALA A 1 639 ? 20.338 50.992 -20.915 1.00 37.17 595 ALA A N 1
ATOM 4892 C CA . ALA A 1 639 ? 20.403 52.212 -21.719 1.00 39.98 595 ALA A CA 1
ATOM 4893 C C . ALA A 1 639 ? 19.020 52.541 -22.245 1.00 44.83 595 ALA A C 1
ATOM 4894 O O . ALA A 1 639 ? 18.587 53.726 -22.214 1.00 46.89 595 ALA A O 1
ATOM 4896 N N . ALA A 1 640 ? 18.345 51.535 -22.789 1.00 42.14 596 ALA A N 1
ATOM 4897 C CA . ALA A 1 640 ? 17.022 51.690 -23.319 1.00 44.00 596 ALA A CA 1
ATOM 4898 C C . ALA A 1 640 ? 16.033 52.226 -22.292 1.00 48.82 596 ALA A C 1
ATOM 4899 O O . ALA A 1 640 ? 15.190 53.089 -22.587 1.00 54.26 596 ALA A O 1
ATOM 4901 N N . LEU A 1 641 ? 16.079 51.655 -21.096 1.00 46.93 597 LEU A N 1
ATOM 4902 C CA . LEU A 1 641 ? 15.213 52.099 -20.029 1.00 50.61 597 LEU A CA 1
ATOM 4903 C C . LEU A 1 641 ? 15.641 53.517 -19.759 1.00 57.75 597 LEU A C 1
ATOM 4904 O O . LEU A 1 641 ? 14.818 54.370 -19.420 1.00 64.41 597 LEU A O 1
ATOM 4909 N N . ALA A 1 642 ? 16.926 53.799 -19.919 1.00 56.83 598 ALA A N 1
ATOM 4910 C CA . ALA A 1 642 ? 17.408 55.125 -19.621 1.00 54.43 598 ALA A CA 1
ATOM 4911 C C . ALA A 1 642 ? 16.864 56.159 -20.551 1.00 57.55 598 ALA A C 1
ATOM 4912 O O . ALA A 1 642 ? 16.354 57.196 -20.092 1.00 60.79 598 ALA A O 1
ATOM 4914 N N . ASN A 1 643 ? 16.952 55.978 -21.865 1.00 58.47 599 ASN A N 1
ATOM 4915 C CA . ASN A 1 643 ? 16.324 57.045 -22.689 1.00 59.82 599 ASN A CA 1
ATOM 4916 C C . ASN A 1 643 ? 14.919 56.673 -23.296 1.00 61.89 599 ASN A C 1
ATOM 4917 O O . ASN A 1 643 ? 14.575 57.055 -24.419 1.00 65.64 599 ASN A O 1
ATOM 4922 N N . GLY A 1 644 ? 14.175 55.841 -22.534 1.00 60.96 600 GLY A N 1
ATOM 4923 C CA . GLY A 1 644 ? 12.766 55.548 -22.833 1.00 61.48 600 GLY A CA 1
ATOM 4924 C C . GLY A 1 644 ? 12.500 55.022 -24.213 1.00 61.49 600 GLY A C 1
ATOM 4925 O O . GLY A 1 644 ? 11.835 55.655 -25.022 1.00 65.26 600 GLY A O 1
ATOM 4926 N N . THR A 1 645 ? 13.022 53.842 -24.439 1.00 56.65 601 THR A N 1
ATOM 4927 C CA . THR A 1 645 ? 12.844 53.165 -25.694 1.00 55.51 601 THR A CA 1
ATOM 4928 C C . THR A 1 645 ? 12.428 51.736 -25.436 1.00 52.67 601 THR A C 1
ATOM 4929 O O . THR A 1 645 ? 12.543 51.230 -24.312 1.00 49.99 601 THR A O 1
ATOM 4933 N N . GLY A 1 646 ? 11.908 51.097 -26.474 1.00 49.77 602 GLY A N 1
ATOM 4934 C CA . GLY A 1 646 ? 11.718 49.669 -26.428 1.00 46.37 602 GLY A CA 1
ATOM 4935 C C . GLY A 1 646 ? 13.066 49.045 -26.715 1.00 42.65 602 GLY A C 1
ATOM 4936 O O . GLY A 1 646 ? 13.974 49.675 -27.266 1.00 41.34 602 GLY A O 1
ATOM 4937 N N . VAL A 1 647 ? 13.191 47.792 -26.315 1.00 37.30 603 VAL A N 1
ATOM 4938 C CA . VAL A 1 647 ? 14.429 47.054 -26.468 1.00 34.83 603 VAL A CA 1
ATOM 4939 C C . VAL A 1 647 ? 14.347 46.205 -27.730 1.00 29.71 603 VAL A C 1
ATOM 4940 O O . VAL A 1 647 ? 13.393 45.447 -27.908 1.00 31.88 603 VAL A O 1
ATOM 4944 N N . ASP A 1 648 ? 15.326 46.355 -28.616 1.00 25.26 604 ASP A N 1
ATOM 4945 C CA . ASP A 1 648 ? 15.365 45.527 -29.816 1.00 26.21 604 ASP A CA 1
ATOM 4946 C C . ASP A 1 648 ? 16.169 44.276 -29.521 1.00 22.77 604 ASP A C 1
ATOM 4947 O O . ASP A 1 648 ? 17.287 44.342 -28.998 1.00 24.61 604 ASP A O 1
ATOM 4952 N N . MET A 1 649 ? 15.586 43.134 -29.864 1.00 19.95 605 MET A N 1
ATOM 4953 C CA . MET A 1 649 ? 16.208 41.834 -29.642 1.00 17.25 605 MET A CA 1
ATOM 4954 C C . MET A 1 649 ? 15.956 40.948 -30.845 1.00 18.76 605 MET A C 1
ATOM 4955 O O . MET A 1 649 ? 14.905 41.062 -31.481 1.00 18.74 605 MET A O 1
ATOM 4960 N N . THR A 1 650 ? 16.908 40.074 -31.166 1.00 16.36 606 THR A N 1
ATOM 4961 C CA . THR A 1 650 ? 16.659 39.043 -32.176 1.00 13.99 606 THR A CA 1
ATOM 4962 C C . THR A 1 650 ? 16.643 37.685 -31.486 1.00 16.42 606 THR A C 1
ATOM 4963 O O . THR A 1 650 ? 17.667 37.236 -30.973 1.00 20.80 606 THR A O 1
ATOM 4967 N N . TYR A 1 651 ? 15.489 37.039 -31.471 1.00 10.93 607 TYR A N 1
ATOM 4968 C CA . TYR A 1 651 ? 15.336 35.815 -30.692 1.00 10.14 607 TYR A CA 1
ATOM 4969 C C . TYR A 1 651 ? 15.257 34.556 -31.535 1.00 12.73 607 TYR A C 1
ATOM 4970 O O . TYR A 1 651 ? 14.624 34.534 -32.598 1.00 9.79 607 TYR A O 1
ATOM 4979 N N . HIS A 1 652 ? 15.865 33.494 -31.015 1.00 7.85 608 HIS A N 1
ATOM 4980 C CA . HIS A 1 652 ? 15.703 32.153 -31.556 1.00 7.58 608 HIS A CA 1
ATOM 4981 C C . HIS A 1 652 ? 15.032 31.304 -30.476 1.00 7.55 608 HIS A C 1
ATOM 4982 O O . HIS A 1 652 ? 15.698 30.644 -29.670 1.00 9.05 608 HIS A O 1
ATOM 4989 N N . ARG A 1 653 ? 13.711 31.369 -30.454 1.00 6.78 609 ARG A N 1
ATOM 4990 C CA . ARG A 1 653 ? 12.921 30.548 -29.542 1.00 7.77 609 ARG A CA 1
ATOM 4991 C C . ARG A 1 653 ? 12.920 29.117 -30.041 1.00 8.91 609 ARG A C 1
ATOM 4992 O O . ARG A 1 653 ? 12.719 28.883 -31.230 1.00 8.75 609 ARG A O 1
ATOM 5000 N N . PHE A 1 654 ? 13.115 28.153 -29.150 1.00 7.41 610 PHE A N 1
ATOM 5001 C CA . PHE A 1 654 ? 13.172 26.776 -29.609 1.00 6.03 610 PHE A CA 1
ATOM 5002 C C . PHE A 1 654 ? 11.856 26.387 -30.286 1.00 6.61 610 PHE A C 1
ATOM 5003 O O . PHE A 1 654 ? 11.866 25.750 -31.348 1.00 7.57 610 PHE A O 1
ATOM 5011 N N . TRP A 1 655 ? 10.726 26.741 -29.674 1.00 6.50 611 TRP A N 1
ATOM 5012 C CA . TRP A 1 655 ? 9.453 26.372 -30.292 1.00 6.98 611 TRP A CA 1
ATOM 5013 C C . TRP A 1 655 ? 9.288 27.053 -31.649 1.00 9.14 611 TRP A C 1
ATOM 5014 O O . TRP A 1 655 ? 8.711 26.479 -32.578 1.00 8.04 611 TRP A O 1
ATOM 5025 N N . GLY A 1 656 ? 9.782 28.279 -31.755 1.00 6.81 612 GLY A N 1
ATOM 5026 C CA . GLY A 1 656 ? 9.608 29.053 -32.980 1.00 8.34 612 GLY A CA 1
ATOM 5027 C C . GLY A 1 656 ? 10.426 28.471 -34.108 1.00 8.72 612 GLY A C 1
ATOM 5028 O O . GLY A 1 656 ? 9.949 28.321 -35.236 1.00 7.27 612 GLY A O 1
ATOM 5029 N N . GLN A 1 657 ? 11.677 28.141 -33.814 1.00 7.75 613 GLN A N 1
ATOM 5030 C CA . GLN A 1 657 ? 12.521 27.514 -34.822 1.00 7.41 613 GLN A CA 1
ATOM 5031 C C . GLN A 1 657 ? 11.955 26.150 -35.198 1.00 7.53 613 GLN A C 1
ATOM 5032 O O . GLN A 1 657 ? 11.991 25.751 -36.364 1.00 7.71 613 GLN A O 1
ATOM 5038 N N . SER A 1 658 ? 11.415 25.440 -34.209 1.00 7.13 614 SER A N 1
ATOM 5039 C CA . SER A 1 658 ? 10.784 24.151 -34.472 1.00 7.42 614 SER A CA 1
ATOM 5040 C C . SER A 1 658 ? 9.531 24.300 -35.351 1.00 7.24 614 SER A C 1
ATOM 5041 O O . SER A 1 658 ? 9.365 23.537 -36.309 1.00 7.66 614 SER A O 1
ATOM 5044 N N . ASP A 1 659 ? 8.658 25.259 -35.033 1.00 6.41 615 ASP A N 1
ATOM 5045 C CA . ASP A 1 659 ? 7.465 25.489 -35.864 1.00 6.90 615 ASP A CA 1
ATOM 5046 C C . ASP A 1 659 ? 7.879 25.790 -37.304 1.00 8.36 615 ASP A C 1
ATOM 5047 O O . ASP A 1 659 ? 7.254 25.315 -38.251 1.00 8.53 615 ASP A O 1
ATOM 5052 N N . ILE A 1 660 ? 8.935 26.580 -37.484 1.00 6.54 616 ILE A N 1
ATOM 5053 C CA . ILE A 1 660 ? 9.371 26.913 -38.839 1.00 6.37 616 ILE A CA 1
ATOM 5054 C C . ILE A 1 660 ? 9.892 25.665 -39.545 1.00 7.80 616 ILE A C 1
ATOM 5055 O O . ILE A 1 660 ? 9.498 25.362 -40.676 1.00 7.84 616 ILE A O 1
ATOM 5060 N N . ALA A 1 661 ? 10.778 24.928 -38.882 1.00 7.03 617 ALA A N 1
ATOM 5061 C CA . ALA A 1 661 ? 11.310 23.702 -39.478 1.00 6.75 617 ALA A CA 1
ATOM 5062 C C . ALA A 1 661 ? 10.185 22.733 -39.831 1.00 9.58 617 ALA A C 1
ATOM 5063 O O . ALA A 1 661 ? 10.115 22.209 -40.941 1.00 8.09 617 ALA A O 1
ATOM 5065 N N . ILE A 1 662 ? 9.303 22.499 -38.871 1.00 6.61 618 ILE A N 1
ATOM 5066 C CA . ILE A 1 662 ? 8.213 21.551 -39.076 1.00 6.24 618 ILE A CA 1
ATOM 5067 C C . ILE A 1 662 ? 7.283 22.009 -40.203 1.00 7.99 618 ILE A C 1
ATOM 5068 O O . ILE A 1 662 ? 6.763 21.177 -40.961 1.00 8.79 618 ILE A O 1
ATOM 5073 N N . ALA A 1 663 ? 7.094 23.318 -40.350 1.00 6.04 619 ALA A N 1
ATOM 5074 C CA . ALA A 1 663 ? 6.291 23.815 -41.471 1.00 6.30 619 ALA A CA 1
ATOM 5075 C C . ALA A 1 663 ? 6.945 23.500 -42.823 1.00 9.10 619 ALA A C 1
ATOM 5076 O O . ALA A 1 663 ? 6.244 23.130 -43.776 1.00 8.21 619 ALA A O 1
ATOM 5078 N N . PHE A 1 664 ? 8.270 23.637 -42.912 1.00 7.87 620 PHE A N 1
ATOM 5079 C CA . PHE A 1 664 ? 8.965 23.252 -44.147 1.00 6.93 620 PHE A CA 1
ATOM 5080 C C . PHE A 1 664 ? 8.715 21.771 -44.431 1.00 8.69 620 PHE A C 1
ATOM 5081 O O . PHE A 1 664 ? 8.364 21.395 -45.551 1.00 9.14 620 PHE A O 1
ATOM 5089 N N . GLY A 1 665 ? 8.926 20.935 -43.415 1.00 8.49 621 GLY A N 1
ATOM 5090 C CA . GLY A 1 665 ? 8.791 19.493 -43.575 1.00 8.46 621 GLY A CA 1
ATOM 5091 C C . GLY A 1 665 ? 7.368 19.106 -43.948 1.00 10.38 621 GLY A C 1
ATOM 5092 O O . GLY A 1 665 ? 7.145 18.181 -44.731 1.00 10.45 621 GLY A O 1
ATOM 5093 N N . THR A 1 666 ? 6.407 19.810 -43.360 1.00 6.50 622 THR A N 1
ATOM 5094 C CA . THR A 1 666 ? 4.987 19.547 -43.619 1.00 6.60 622 THR A CA 1
ATOM 5095 C C . THR A 1 666 ? 4.638 19.833 -45.077 1.00 8.40 622 THR A C 1
ATOM 5096 O O . THR A 1 666 ? 4.023 18.994 -45.757 1.00 8.90 622 THR A O 1
ATOM 5100 N N . TYR A 1 667 ? 5.013 21.014 -45.567 1.00 7.55 623 TYR A N 1
ATOM 5101 C CA . TYR A 1 667 ? 4.716 21.363 -46.955 1.00 9.15 623 TYR A CA 1
ATOM 5102 C C . TYR A 1 667 ? 5.409 20.363 -47.887 1.00 11.03 623 TYR A C 1
ATOM 5103 O O . TYR A 1 667 ? 4.826 19.903 -48.874 1.00 11.11 623 TYR A O 1
ATOM 5112 N N . GLY A 1 668 ? 6.655 20.032 -47.560 1.00 9.87 624 GLY A N 1
ATOM 5113 C CA . GLY A 1 668 ? 7.456 19.131 -48.382 1.00 11.46 624 GLY A CA 1
ATOM 5114 C C . GLY A 1 668 ? 6.933 17.707 -48.446 1.00 12.99 624 GLY A C 1
ATOM 5115 O O . GLY A 1 668 ? 7.210 16.991 -49.417 1.00 15.28 624 GLY A O 1
ATOM 5116 N N . THR A 1 669 ? 6.199 17.286 -47.413 1.00 8.69 625 THR A N 1
ATOM 5117 C CA A THR A 1 669 ? 5.628 15.941 -47.312 0.44 9.43 625 THR A CA 1
ATOM 5118 C CA B THR A 1 669 ? 5.656 15.926 -47.403 0.56 9.17 625 THR A CA 1
ATOM 5119 C C . THR A 1 669 ? 4.243 15.856 -47.962 1.00 12.58 625 THR A C 1
ATOM 5120 O O . THR A 1 669 ? 3.886 14.863 -48.611 1.00 12.98 625 THR A O 1
ATOM 5127 N N . LEU A 1 670 ? 3.447 16.903 -47.769 1.00 9.87 626 LEU A N 1
ATOM 5128 C CA . LEU A 1 670 ? 2.051 16.869 -48.245 1.00 8.50 626 LEU A CA 1
ATOM 5129 C C . LEU A 1 670 ? 1.918 17.157 -49.736 1.00 11.44 626 LEU A C 1
ATOM 5130 O O . LEU A 1 670 ? 1.010 16.650 -50.386 1.00 15.87 626 LEU A O 1
ATOM 5135 N N . PHE A 1 671 ? 2.821 17.976 -50.267 1.00 9.98 627 PHE A N 1
ATOM 5136 C CA . PHE A 1 671 ? 2.743 18.405 -51.657 1.00 12.80 627 PHE A CA 1
ATOM 5137 C C . PHE A 1 671 ? 4.000 17.971 -52.403 1.00 23.60 627 PHE A C 1
ATOM 5138 O O . PHE A 1 671 ? 4.983 18.698 -52.455 1.00 31.05 627 PHE A O 1
ATOM 5146 N N . THR A 1 672 ? 3.980 16.750 -52.914 1.00 36.14 628 THR A N 1
ATOM 5147 C CA . THR A 1 672 ? 5.127 16.200 -53.628 1.00 48.40 628 THR A CA 1
ATOM 5148 C C . THR A 1 672 ? 4.972 16.345 -55.143 1.00 50.68 628 THR A C 1
ATOM 5149 O O . THR A 1 672 ? 4.541 17.389 -55.636 1.00 54.72 628 THR A O 1
#

Nearest PDB structures (foldseek):
  4xwm-assembly1_A  TM=1.002E+00  e=0.000E+00  Clostridium cellulovorans
  4fus-assembly1_A  TM=9.678E-01  e=9.366E-77  Hahella chejuensis KCTC 2396
  7kw6-assembly1_A  TM=9.415E-01  e=4.244E-69  Bacillus licheniformis
  5vma-assembly1_A  TM=9.500E-01  e=1.531E-67  Bacillus pumilus
  5cvy-assembly1_A  TM=9.482E-01  e=1.531E-67  Bacillus pumilus SAFR-032